Protein AF-A0A497A8P6-F1 (afdb_monomer_lite)

Foldseek 3Di:
DDDDDDDDDDDDDDDDDQPPPDPDDPPDQDPAAAPQFFFLLLCQLLQVLQCVPPNPVSVCLLCVVQAPDSSHWWADLVGRRDTDRDHPVRSNDRSTGHYPVVVLSSLVSQVVGAPDPLRLLQSLLSSLVRNDDLLLLCVCLLVDVVVNVVVVQVVVVVRGNFWGWDWPDDDQFKTKIKIGGDPPHAFDVSVLSSVLNNVQSSCVSNPFAPKDKDFPDGVSVPDNITMMMIGTDRDDPVVVVVSVVVSVVCCVVVVVVVVVVVVVVVVVVVVVVVVVVVVVVVLVCQQPDCDWDFDADPVQQTQDTHPNVCVVAVHDRVCRHPHDGPVVWFPPVVVCVQPPADPVRWQPQPVQQVDWGWTQHPVRDTDTDRDDDGDD

Secondary structure (DSSP, 8-state):
----------------------TT-------SPPPS-EEGGGGTTHHHHHHHHHHHHHHHHHHTTTTT-TTSEEE-SS-TTSEEE--HHHHH-TT-EE-HHHHHHHHHTHHHH--SSSHHHHHHHHHHHHHS-HHHHHHHHHH-HHHHHHHHHHHHHHHBSSEEEEEEEE-SSEEEEEEEEPTT----HHHHHHHHHHHHHHHHHTT-SS-EEEEEE-GGGT-SSEEEEEE-PPPPHHHHHHHHHHHHHHHHHHHHHHHHHHHHHHHHHHHHHHHHHHHHHHHHHHHT-SS--EEE-TTSBEEEE-HHHHHHHS--HHHHTTT-BGGGTS-HHHHHHHTPPPTTSS---TTTTTSEEEEE-TT--EEEEE------

Sequence (376 aa):
MLVDPKYHNEPYQGNARRSTKPLNAPKHERKQPMPKEVNCNNFRGLIPYLRKNYGEEGVQKIIGEFIGSSEYLIADKYAPSKALPIKEEHLMDSAYWVSSDFSVRLIGNLRKVIKDPDPIFVAAQGAVKESLSKSVFFIGRILGLKKMFAQAQKLNARFNRTKKLVITEVGDDFAVLQMRYLPGFEASKDICDWHRGLYTGVAKQAGFKDVKIVETHCRAEGDEYCVFKITWKKENLFAALLKSIVKRSLKWAVGNLVAEYEESVRDRDRLIEKLTESEERYRSVFENTATPTIIVEEDLTISMANVEFEKLSGYTKNQIEGSLTLSTFLPKEAIKIVLKPDADGTTANDDLAKREFQFTDKHGSHRDVLIKVGLI

Structure (mmCIF, N/CA/C/O backbone):
data_AF-A0A497A8P6-F1
#
_entry.id   AF-A0A497A8P6-F1
#
loop_
_atom_site.group_PDB
_atom_site.id
_atom_site.type_symbol
_atom_site.label_atom_id
_atom_site.label_alt_id
_atom_site.label_comp_id
_atom_site.label_asym_id
_atom_site.label_entity_id
_atom_site.label_seq_id
_atom_site.pdbx_PDB_ins_code
_atom_site.Cartn_x
_atom_site.Cartn_y
_atom_site.Cartn_z
_atom_site.occupancy
_atom_site.B_iso_or_equiv
_atom_site.auth_seq_id
_atom_site.auth_comp_id
_atom_site.auth_asym_id
_atom_site.auth_atom_id
_atom_site.pdbx_PDB_model_num
ATOM 1 N N . MET A 1 1 ? -3.574 -24.765 18.085 1.00 27.69 1 MET A N 1
ATOM 2 C CA . MET A 1 1 ? -2.797 -24.761 16.828 1.00 27.69 1 MET A CA 1
ATOM 3 C C . MET A 1 1 ? -3.758 -25.202 15.736 1.00 27.69 1 MET A C 1
ATOM 5 O O . MET A 1 1 ? -4.127 -26.366 15.718 1.00 27.69 1 MET A O 1
ATOM 9 N N . LEU A 1 2 ? -4.286 -24.266 14.948 1.00 22.69 2 LEU A N 1
ATOM 10 C CA . LEU A 1 2 ? -5.256 -24.562 13.892 1.00 22.69 2 LEU A CA 1
ATOM 11 C C . LEU A 1 2 ? -4.621 -24.170 12.560 1.00 22.69 2 LEU A C 1
ATOM 13 O O . LEU A 1 2 ? -4.472 -22.992 12.252 1.00 22.69 2 LEU A O 1
ATOM 17 N N . VAL A 1 3 ? -4.183 -25.187 11.826 1.00 24.14 3 VAL A N 1
ATOM 18 C CA . VAL A 1 3 ? -3.835 -25.115 10.408 1.00 24.14 3 VAL A CA 1
ATOM 19 C C . VAL A 1 3 ? -5.021 -25.732 9.681 1.00 24.14 3 VAL A C 1
ATOM 21 O O . VAL A 1 3 ? -5.404 -26.849 10.022 1.00 24.14 3 VAL A O 1
ATOM 24 N N . ASP A 1 4 ? -5.599 -25.026 8.713 1.00 24.53 4 ASP A N 1
ATOM 25 C CA . ASP A 1 4 ? -6.574 -25.596 7.780 1.00 24.53 4 ASP A CA 1
ATOM 26 C C . ASP A 1 4 ? -5.837 -26.044 6.502 1.00 24.53 4 ASP A C 1
ATOM 28 O O . ASP A 1 4 ? -5.294 -25.197 5.780 1.00 24.53 4 ASP A O 1
ATOM 32 N N . PRO A 1 5 ? -5.743 -27.356 6.218 1.00 32.31 5 PRO A N 1
ATOM 33 C CA . PRO A 1 5 ? -5.125 -27.879 5.018 1.00 32.31 5 PRO A CA 1
ATOM 34 C C . PRO A 1 5 ? -6.212 -28.364 4.055 1.00 32.31 5 PRO A C 1
ATOM 36 O O . PRO A 1 5 ? -6.614 -29.521 4.134 1.00 32.31 5 PRO A O 1
ATOM 39 N N . LYS A 1 6 ? -6.658 -27.517 3.119 1.00 29.47 6 LYS A N 1
ATOM 40 C CA . LYS A 1 6 ? -7.349 -27.941 1.882 1.00 29.47 6 LYS A CA 1
ATOM 41 C C . LYS A 1 6 ? -7.414 -26.798 0.861 1.00 29.47 6 LYS A C 1
ATOM 43 O O . LYS A 1 6 ? -8.389 -26.070 0.767 1.00 29.47 6 LYS A O 1
ATOM 48 N N . TYR A 1 7 ? -6.369 -26.677 0.046 1.00 29.06 7 TYR A N 1
ATOM 49 C CA . TYR A 1 7 ? -6.453 -26.021 -1.263 1.00 29.06 7 TYR A CA 1
ATOM 50 C C . TYR A 1 7 ? -5.817 -26.955 -2.290 1.00 29.06 7 TYR A C 1
ATOM 52 O O . TYR A 1 7 ? -4.620 -26.889 -2.564 1.00 29.06 7 TYR A O 1
ATOM 60 N N . HIS A 1 8 ? -6.631 -27.875 -2.806 1.00 31.75 8 HIS A N 1
ATOM 61 C CA . HIS A 1 8 ? -6.324 -28.601 -4.030 1.00 31.75 8 HIS A CA 1
ATOM 62 C C . HIS A 1 8 ? -6.858 -27.829 -5.238 1.00 31.75 8 HIS A C 1
ATOM 64 O O . HIS A 1 8 ? -7.863 -27.129 -5.156 1.00 31.75 8 HIS A O 1
ATOM 70 N N . ASN A 1 9 ? -6.113 -27.956 -6.335 1.00 34.22 9 ASN A N 1
ATOM 71 C CA . ASN A 1 9 ? -6.356 -27.379 -7.649 1.00 34.22 9 ASN A CA 1
ATOM 72 C C . ASN A 1 9 ? -7.781 -27.661 -8.148 1.00 34.22 9 ASN A C 1
ATOM 74 O O . ASN A 1 9 ? -8.094 -28.810 -8.451 1.00 34.22 9 ASN A O 1
ATOM 78 N N . GLU A 1 10 ? -8.585 -26.619 -8.343 1.00 28.73 10 GLU A N 1
ATOM 79 C CA . GLU A 1 10 ? -9.722 -26.672 -9.264 1.00 28.73 10 GLU A CA 1
ATOM 80 C C . GLU A 1 10 ? -9.467 -25.722 -10.445 1.00 28.73 10 GLU A C 1
ATOM 82 O O . GLU A 1 10 ? -9.049 -24.577 -10.235 1.00 28.73 10 GLU A O 1
ATOM 87 N N . PRO A 1 11 ? -9.665 -26.177 -11.696 1.00 26.97 11 PRO A N 1
ATOM 88 C CA . PRO A 1 11 ? -9.542 -25.331 -12.871 1.00 26.97 11 PRO A CA 1
ATOM 89 C C . PRO A 1 11 ? -10.703 -24.332 -12.929 1.00 26.97 11 PRO A C 1
ATOM 91 O O . PRO A 1 11 ? -11.877 -24.688 -12.851 1.00 26.97 11 PRO A O 1
ATOM 94 N N . TYR A 1 12 ? -10.347 -23.059 -13.082 1.00 36.25 12 TYR A N 1
ATOM 95 C CA . TYR A 1 12 ? -11.271 -21.938 -13.200 1.00 36.25 12 TYR A CA 1
ATOM 96 C C . TYR A 1 12 ? -12.142 -22.076 -14.460 1.00 36.25 12 TYR A C 1
ATOM 98 O O . TYR A 1 12 ? -11.640 -21.985 -15.580 1.00 36.25 12 TYR A O 1
ATOM 106 N N . GLN A 1 13 ? -13.452 -22.263 -14.280 1.00 30.20 13 GLN A N 1
ATOM 107 C CA . GLN A 1 13 ? -14.443 -22.084 -15.341 1.00 30.20 13 GLN A CA 1
ATOM 108 C C . GLN A 1 13 ? -14.867 -20.614 -15.373 1.00 30.20 13 GLN A C 1
ATOM 110 O O . GLN A 1 13 ? -15.408 -20.075 -14.406 1.00 30.20 13 GLN A O 1
ATOM 115 N N . GLY A 1 14 ? -14.539 -19.948 -16.477 1.00 30.92 14 GLY A N 1
ATOM 116 C CA . GLY A 1 14 ? -14.723 -18.517 -16.643 1.00 30.92 14 GLY A CA 1
ATOM 117 C C . GLY A 1 14 ? -16.182 -18.080 -16.731 1.00 30.92 14 GLY A C 1
ATOM 118 O O . GLY A 1 14 ? -17.039 -18.761 -17.282 1.00 30.92 14 GLY A O 1
ATOM 119 N N . ASN A 1 15 ? -16.414 -16.857 -16.266 1.00 28.44 15 ASN A N 1
ATOM 120 C CA . ASN A 1 15 ? -17.257 -15.902 -16.969 1.00 28.44 15 ASN A CA 1
ATOM 121 C C . ASN A 1 15 ? -16.653 -14.516 -16.746 1.00 28.44 15 ASN A C 1
ATOM 123 O O . ASN A 1 15 ? -16.674 -13.986 -15.635 1.00 28.44 15 ASN A O 1
ATOM 127 N N . ALA A 1 16 ? -16.076 -13.953 -17.810 1.00 35.25 16 ALA A N 1
ATOM 128 C CA . ALA A 1 16 ? -15.563 -12.594 -17.841 1.00 35.25 16 ALA A CA 1
ATOM 129 C C . ALA A 1 16 ? -16.734 -11.616 -17.688 1.00 35.25 16 ALA A C 1
ATOM 131 O O . ALA A 1 16 ? -17.376 -11.219 -18.659 1.00 35.25 16 ALA A O 1
ATOM 132 N N . ARG A 1 17 ? -17.034 -11.222 -16.452 1.00 32.94 17 ARG A N 1
ATOM 133 C CA . ARG A 1 17 ? -17.768 -9.986 -16.212 1.00 32.94 17 ARG A CA 1
ATOM 134 C C . ARG A 1 17 ? -16.723 -8.886 -16.157 1.00 32.94 17 ARG A C 1
ATOM 136 O O . ARG A 1 17 ? -15.886 -8.873 -15.267 1.00 32.94 17 ARG A O 1
ATOM 143 N N . ARG A 1 18 ? -16.764 -7.952 -17.112 1.00 33.72 18 ARG A N 1
ATOM 144 C CA . ARG A 1 18 ? -16.239 -6.607 -16.849 1.00 33.72 18 ARG A CA 1
ATOM 145 C C . ARG A 1 18 ? -16.870 -6.165 -15.530 1.00 33.72 18 ARG A C 1
ATOM 147 O O . ARG A 1 18 ? -18.092 -6.260 -15.414 1.00 33.72 18 ARG A O 1
ATOM 154 N N . SER A 1 19 ? -16.086 -5.694 -14.563 1.00 34.91 19 SER A N 1
ATOM 155 C CA . SER A 1 19 ? -16.626 -4.936 -13.435 1.00 34.91 19 SER A CA 1
ATOM 156 C C . SER A 1 19 ? -17.404 -3.735 -13.985 1.00 34.91 19 SER A C 1
ATOM 158 O O . SER A 1 19 ? -16.858 -2.678 -14.283 1.00 34.91 19 SER A O 1
ATOM 160 N N . THR A 1 20 ? -18.703 -3.931 -14.189 1.00 32.22 20 THR A N 1
ATOM 161 C CA . THR A 1 20 ? -19.680 -2.906 -14.545 1.00 32.22 20 THR A CA 1
ATOM 162 C C . THR A 1 20 ? -20.376 -2.407 -13.289 1.00 32.22 20 THR A C 1
ATOM 164 O O . THR A 1 20 ? -21.554 -2.057 -13.353 1.00 32.22 20 THR A O 1
ATOM 167 N N . LYS A 1 21 ? -19.709 -2.394 -12.122 1.00 32.47 21 LYS A N 1
ATOM 168 C CA . LYS A 1 21 ? -20.276 -1.645 -10.999 1.00 32.47 21 LYS A CA 1
ATOM 169 C C . LYS A 1 21 ? -20.328 -0.181 -11.441 1.00 32.47 21 LYS A C 1
ATOM 171 O O . LYS A 1 21 ? -19.274 0.379 -11.746 1.00 32.47 21 LYS A O 1
ATOM 176 N N . PRO A 1 22 ? -21.523 0.425 -11.546 1.00 29.09 22 PRO A N 1
ATOM 177 C CA . PRO A 1 22 ? -21.634 1.809 -11.965 1.00 29.09 22 PRO A CA 1
ATOM 178 C C . PRO A 1 22 ? -20.781 2.678 -11.040 1.00 29.09 22 PRO A C 1
ATOM 180 O O . PRO A 1 22 ? -20.818 2.502 -9.822 1.00 29.09 22 PRO A O 1
ATOM 183 N N . LEU A 1 23 ? -20.075 3.655 -11.614 1.00 45.81 23 LEU A N 1
ATOM 184 C CA . LEU A 1 23 ? -19.390 4.737 -10.889 1.00 45.81 23 LEU A CA 1
ATOM 185 C C . LEU A 1 23 ? -20.326 5.513 -9.934 1.00 45.81 23 LEU A C 1
ATOM 187 O O . LEU A 1 23 ? -19.844 6.252 -9.084 1.00 45.81 23 LEU A O 1
ATOM 191 N N . ASN A 1 24 ? -21.642 5.288 -10.035 1.00 36.88 24 ASN A N 1
ATOM 192 C CA . AS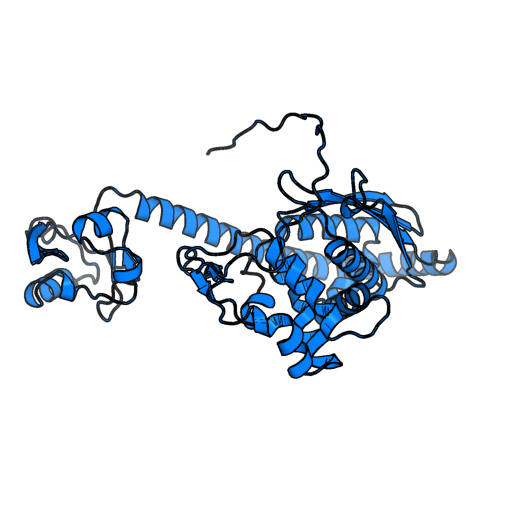N A 1 24 ? -22.712 5.918 -9.268 1.00 36.88 24 ASN A CA 1
ATOM 193 C C . ASN A 1 24 ? -23.606 4.881 -8.553 1.00 36.88 24 ASN A C 1
ATOM 195 O O . ASN A 1 24 ? -24.824 4.885 -8.726 1.00 36.88 24 ASN A O 1
ATOM 199 N N . ALA A 1 25 ? -23.032 3.955 -7.779 1.00 35.75 25 ALA A N 1
ATOM 200 C CA . ALA A 1 25 ? -23.830 3.250 -6.771 1.00 35.75 25 ALA A CA 1
ATOM 201 C C . ALA A 1 25 ? -24.244 4.249 -5.664 1.00 35.75 25 ALA A C 1
ATOM 203 O O . ALA A 1 25 ? -23.470 5.168 -5.382 1.00 35.75 25 ALA A O 1
ATOM 204 N N . PRO A 1 26 ? -25.435 4.117 -5.047 1.00 36.16 26 PRO A N 1
ATOM 205 C CA . PRO A 1 26 ? -25.888 5.051 -4.020 1.00 36.16 26 PRO A CA 1
ATOM 206 C C . PRO A 1 26 ? -24.871 5.123 -2.879 1.00 36.16 26 PRO A C 1
ATOM 208 O O . PRO A 1 26 ? -24.373 4.084 -2.436 1.00 36.16 26 PRO A O 1
ATOM 211 N N . LYS A 1 27 ? -24.580 6.345 -2.418 1.00 44.38 27 LYS A N 1
ATOM 212 C CA . LYS A 1 27 ? -23.687 6.617 -1.287 1.00 44.38 27 LYS A CA 1
ATOM 213 C C . LYS A 1 27 ? -24.295 6.055 -0.006 1.00 44.38 27 LYS A C 1
ATOM 215 O O . LYS A 1 27 ? -25.043 6.738 0.690 1.00 44.38 27 LYS A O 1
ATOM 220 N N . HIS A 1 28 ? -24.052 4.781 0.266 1.00 46.81 28 HIS A N 1
ATOM 221 C CA . HIS A 1 28 ? -24.454 4.157 1.514 1.00 46.81 28 HIS A CA 1
ATOM 222 C C . HIS A 1 28 ? -23.339 4.345 2.535 1.00 46.81 28 HIS A C 1
ATOM 224 O O . HIS A 1 28 ? -22.202 3.933 2.312 1.00 46.81 28 HIS A O 1
ATOM 230 N N . GLU A 1 29 ? -23.692 4.956 3.662 1.00 55.25 29 GLU A N 1
ATOM 231 C CA . GLU A 1 29 ? -22.820 5.124 4.817 1.00 55.25 29 GLU A CA 1
ATOM 232 C C . GLU A 1 29 ? -22.230 3.767 5.220 1.00 55.25 29 GLU A C 1
ATOM 234 O O . GLU A 1 29 ? -22.948 2.825 5.580 1.00 55.25 29 GLU A O 1
ATOM 239 N N . ARG A 1 30 ? -20.909 3.630 5.102 1.00 62.41 30 ARG A N 1
ATOM 240 C CA . ARG A 1 30 ? -20.239 2.378 5.429 1.00 62.41 30 ARG A CA 1
ATOM 241 C C . ARG A 1 30 ? -20.036 2.354 6.938 1.00 62.41 30 ARG A C 1
ATOM 243 O O . ARG A 1 30 ? -19.394 3.238 7.477 1.00 62.41 30 ARG A O 1
ATOM 250 N N . LYS A 1 31 ? -20.564 1.345 7.635 1.00 72.94 31 LYS A N 1
ATOM 251 C CA . LYS A 1 31 ? -20.372 1.208 9.097 1.00 72.94 31 LYS A CA 1
ATOM 252 C C . LYS A 1 31 ? -19.098 0.452 9.484 1.00 72.94 31 LYS A C 1
ATOM 254 O O . LYS A 1 31 ? -18.676 0.511 10.630 1.00 72.94 31 LYS A O 1
ATOM 259 N N . GLN A 1 32 ? -18.509 -0.284 8.543 1.00 83.81 32 GLN A N 1
ATOM 260 C CA . GLN A 1 32 ? -17.347 -1.145 8.770 1.00 83.81 32 GLN A CA 1
ATOM 261 C C . GLN A 1 32 ? -16.129 -0.657 7.978 1.00 83.81 32 GLN A C 1
ATOM 263 O O . GLN A 1 32 ? -16.301 -0.104 6.884 1.00 83.81 32 GLN A O 1
ATOM 268 N N . PRO A 1 33 ? -14.904 -0.895 8.482 1.00 89.12 33 PRO A N 1
ATOM 269 C CA . PRO A 1 33 ? -13.694 -0.543 7.758 1.00 89.12 33 PRO A CA 1
ATOM 270 C C . PRO A 1 33 ? -13.588 -1.326 6.445 1.00 89.12 33 PRO A C 1
ATOM 272 O O . PRO A 1 33 ? -14.137 -2.418 6.281 1.00 89.12 33 PRO A O 1
ATOM 275 N N . MET A 1 34 ? -12.857 -0.762 5.488 1.00 93.06 34 MET A N 1
ATOM 276 C CA . MET A 1 34 ? -12.479 -1.459 4.268 1.00 93.06 34 MET A CA 1
ATOM 277 C C . MET A 1 34 ? -11.723 -2.755 4.596 1.00 93.06 34 MET A C 1
ATOM 279 O O . MET A 1 34 ? -10.916 -2.774 5.530 1.00 93.06 34 MET A O 1
ATOM 283 N N . PRO A 1 35 ? -11.940 -3.834 3.820 1.00 89.25 35 PRO A N 1
ATOM 284 C CA . PRO A 1 35 ? -11.172 -5.059 3.984 1.00 89.25 35 PRO A CA 1
ATOM 285 C C . PRO A 1 35 ? -9.677 -4.782 3.788 1.00 89.25 35 PRO A C 1
ATOM 287 O O . PRO A 1 35 ? -9.275 -3.993 2.928 1.00 89.25 35 PRO A O 1
ATOM 290 N N . LYS A 1 36 ? -8.844 -5.441 4.599 1.00 89.56 36 LYS A N 1
ATOM 291 C CA . LYS A 1 36 ? -7.385 -5.279 4.582 1.00 89.56 36 LYS A CA 1
ATOM 292 C C . LYS A 1 36 ? -6.773 -6.043 3.400 1.00 89.56 36 LYS A C 1
ATOM 294 O O . LYS A 1 36 ? -6.257 -7.141 3.595 1.00 89.56 36 LYS A O 1
ATOM 299 N N . GLU A 1 37 ? -6.849 -5.493 2.187 1.00 91.56 37 GLU A N 1
ATOM 300 C CA . GLU A 1 37 ? -6.472 -6.187 0.938 1.00 91.56 37 GLU A CA 1
ATOM 301 C C . GLU A 1 37 ? -5.165 -5.660 0.323 1.00 91.56 37 GLU A C 1
ATOM 303 O O . GLU A 1 37 ? -4.303 -6.437 -0.104 1.00 91.56 37 GLU A O 1
ATOM 308 N N . VAL A 1 38 ? -4.991 -4.337 0.309 1.00 91.81 38 VAL A N 1
ATOM 309 C CA . VAL A 1 38 ? -3.811 -3.642 -0.221 1.00 91.81 38 VAL A CA 1
ATOM 310 C C . VAL A 1 38 ? -3.209 -2.778 0.880 1.00 91.81 38 VAL A C 1
ATOM 312 O O . VAL A 1 38 ? -3.893 -1.940 1.457 1.00 91.81 38 VAL A O 1
ATOM 315 N N . ASN A 1 39 ? -1.929 -2.969 1.189 1.00 90.19 39 ASN A N 1
ATOM 316 C CA . ASN A 1 39 ? -1.258 -2.172 2.212 1.00 90.19 39 ASN A CA 1
ATOM 317 C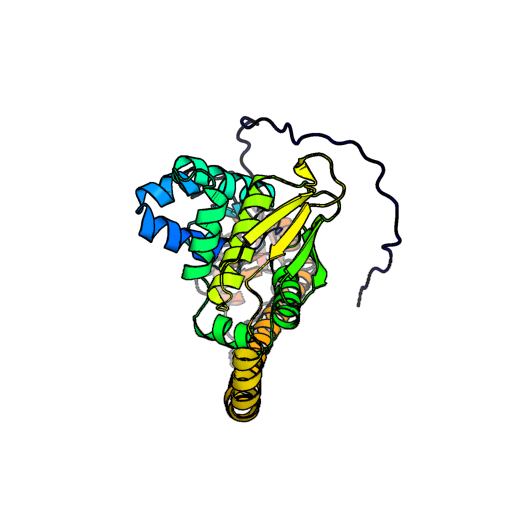 C . ASN A 1 39 ? -0.904 -0.773 1.682 1.00 90.19 39 ASN A C 1
ATOM 319 O O . ASN A 1 39 ? -0.430 -0.647 0.546 1.00 90.19 39 ASN A O 1
ATOM 323 N N . CYS A 1 40 ? -1.056 0.258 2.515 1.00 89.75 40 CYS A N 1
ATOM 324 C CA . CYS A 1 40 ? -0.782 1.649 2.147 1.00 89.75 40 CYS A CA 1
ATOM 325 C C . CYS A 1 40 ? 0.682 1.915 1.771 1.00 89.75 40 CYS A C 1
ATOM 327 O O . CYS A 1 40 ? 0.965 2.844 1.018 1.00 89.75 40 CYS A O 1
ATOM 329 N N . ASN A 1 41 ? 1.623 1.050 2.162 1.00 83.38 41 ASN A N 1
ATOM 330 C CA . ASN A 1 41 ? 3.012 1.140 1.714 1.00 83.38 41 ASN A CA 1
ATOM 331 C C . ASN A 1 41 ? 3.157 1.081 0.178 1.00 83.38 41 ASN A C 1
ATOM 333 O O . ASN A 1 41 ? 4.128 1.611 -0.357 1.00 83.38 41 ASN A O 1
ATOM 337 N N . ASN A 1 42 ? 2.179 0.515 -0.547 1.00 84.94 42 ASN A N 1
ATOM 338 C CA . ASN A 1 42 ? 2.132 0.559 -2.016 1.00 84.94 42 ASN A CA 1
ATOM 339 C C . ASN A 1 42 ? 1.995 1.989 -2.574 1.00 84.94 42 ASN A C 1
ATOM 341 O O . ASN A 1 42 ? 2.353 2.219 -3.726 1.00 84.94 42 ASN A O 1
ATOM 345 N N . PHE A 1 43 ? 1.498 2.938 -1.775 1.00 87.25 43 PHE A N 1
ATOM 346 C CA . PHE A 1 43 ? 1.252 4.331 -2.159 1.00 87.25 43 PHE A CA 1
ATOM 347 C C . PHE A 1 43 ? 2.158 5.321 -1.422 1.00 87.25 43 PHE A C 1
ATOM 349 O O . PHE A 1 43 ? 2.075 6.519 -1.671 1.00 87.25 43 PHE A O 1
ATOM 356 N N . ARG A 1 44 ? 3.057 4.853 -0.548 1.00 85.44 44 ARG A N 1
ATOM 357 C CA . ARG A 1 44 ? 3.866 5.712 0.334 1.00 85.44 44 ARG A CA 1
ATOM 358 C C . ARG A 1 44 ? 4.621 6.820 -0.402 1.00 85.44 44 ARG A C 1
ATOM 360 O O . ARG A 1 44 ? 4.714 7.939 0.090 1.00 85.44 44 ARG A O 1
ATOM 367 N N . GLY A 1 45 ? 5.166 6.506 -1.576 1.00 88.06 45 GLY A N 1
ATOM 368 C CA . GLY A 1 45 ? 5.881 7.473 -2.411 1.00 88.06 45 GLY A CA 1
ATOM 369 C C . GLY A 1 45 ? 4.981 8.360 -3.270 1.00 88.06 45 GLY A C 1
ATOM 370 O O . GLY A 1 45 ? 5.455 9.358 -3.806 1.00 88.06 45 GLY A O 1
ATOM 371 N N . LEU A 1 46 ? 3.697 8.019 -3.412 1.00 94.12 46 LEU A N 1
ATOM 372 C CA . LEU A 1 46 ? 2.778 8.714 -4.307 1.00 94.12 46 LEU A CA 1
ATOM 373 C C . LEU A 1 46 ? 2.503 10.139 -3.834 1.00 94.12 46 LEU A C 1
ATOM 375 O O . LEU A 1 46 ? 2.594 11.066 -4.630 1.00 94.12 46 LEU A O 1
ATOM 379 N N . ILE A 1 47 ? 2.196 10.319 -2.549 1.00 94.69 47 ILE A N 1
ATOM 380 C CA . ILE A 1 47 ? 1.851 11.634 -2.004 1.00 94.69 47 ILE A CA 1
ATOM 381 C C . ILE A 1 47 ? 3.040 12.612 -2.078 1.00 94.69 47 ILE A C 1
ATOM 383 O O . ILE A 1 47 ? 2.866 13.687 -2.655 1.00 94.69 47 ILE A O 1
ATOM 387 N N . PRO A 1 48 ? 4.267 12.257 -1.631 1.00 92.69 48 PRO A N 1
ATOM 388 C CA . PRO A 1 48 ? 5.441 13.106 -1.838 1.00 92.69 48 PRO A CA 1
ATOM 389 C C . PRO A 1 48 ? 5.702 13.428 -3.313 1.00 92.69 48 PRO A C 1
ATOM 391 O O . PRO A 1 48 ? 6.019 14.568 -3.649 1.00 92.69 48 PRO A O 1
ATOM 394 N N . TYR A 1 49 ? 5.533 12.446 -4.206 1.00 95.56 49 TYR A N 1
ATOM 395 C CA . TYR A 1 49 ? 5.680 12.660 -5.643 1.00 95.56 49 TYR A CA 1
ATOM 396 C C . TYR A 1 49 ? 4.658 13.674 -6.174 1.00 95.56 49 TYR A C 1
ATOM 398 O O . TYR A 1 49 ? 5.040 14.614 -6.873 1.00 95.56 49 TYR A O 1
ATOM 406 N N . LEU A 1 50 ? 3.377 13.513 -5.833 1.00 96.75 50 LEU A N 1
ATOM 407 C CA . LEU A 1 50 ? 2.313 14.408 -6.279 1.00 96.75 50 LEU A CA 1
ATOM 408 C C . LEU A 1 50 ? 2.544 15.827 -5.768 1.00 96.75 50 LEU A C 1
ATOM 410 O O . LEU A 1 50 ? 2.572 16.762 -6.561 1.00 96.75 50 LEU A O 1
ATOM 414 N N . ARG A 1 51 ? 2.809 15.971 -4.470 1.00 96.12 51 ARG A N 1
ATOM 415 C CA . ARG A 1 51 ? 3.096 17.255 -3.825 1.00 96.12 51 ARG A CA 1
ATOM 416 C C . ARG A 1 51 ? 4.261 17.982 -4.490 1.00 96.12 51 ARG A C 1
ATOM 418 O O . ARG A 1 51 ? 4.161 19.163 -4.803 1.00 96.12 51 ARG A O 1
ATOM 425 N N . LYS A 1 52 ? 5.347 17.262 -4.771 1.00 96.19 52 LYS A N 1
ATOM 426 C CA . LYS A 1 52 ? 6.553 17.818 -5.394 1.00 96.19 52 LYS A CA 1
ATOM 427 C C . LYS A 1 52 ? 6.349 18.294 -6.832 1.00 96.19 52 LYS A C 1
ATOM 429 O O . LYS A 1 52 ? 6.998 19.252 -7.233 1.00 96.19 52 LYS A O 1
ATOM 434 N N . ASN A 1 53 ? 5.512 17.612 -7.615 1.00 97.19 53 ASN A N 1
ATOM 435 C CA . ASN A 1 53 ? 5.376 17.880 -9.054 1.00 97.19 53 ASN A CA 1
ATOM 436 C C . ASN A 1 53 ? 4.088 18.636 -9.422 1.00 97.19 53 ASN A C 1
ATOM 438 O O . ASN A 1 53 ? 4.027 19.233 -10.491 1.00 97.19 53 ASN A O 1
ATOM 442 N N . TYR A 1 54 ? 3.073 18.613 -8.555 1.00 97.00 54 TYR A N 1
ATOM 443 C CA . TYR A 1 54 ? 1.732 19.144 -8.823 1.00 97.00 54 TYR A CA 1
ATOM 444 C C . TYR A 1 54 ? 1.145 19.955 -7.652 1.00 97.00 54 TYR A C 1
ATOM 446 O O . TYR A 1 54 ? 0.011 20.424 -7.749 1.00 97.00 54 TYR A O 1
ATOM 454 N N . GLY A 1 55 ? 1.892 20.135 -6.555 1.00 97.06 55 GLY A N 1
ATOM 455 C CA . GLY A 1 55 ? 1.464 20.905 -5.385 1.00 97.06 55 GLY A CA 1
ATOM 456 C C . GLY A 1 55 ? 0.322 20.260 -4.592 1.00 97.06 55 GLY A C 1
ATOM 457 O O . GLY A 1 55 ? -0.143 19.160 -4.903 1.00 97.06 55 GLY A O 1
ATOM 458 N N . GLU A 1 56 ? -0.154 20.964 -3.562 1.00 97.19 56 GLU A N 1
ATOM 459 C CA . GLU A 1 56 ? -1.284 20.501 -2.741 1.00 97.19 56 GLU A CA 1
ATOM 460 C C . GLU A 1 56 ? -2.575 20.373 -3.549 1.00 97.19 56 GLU A C 1
ATOM 462 O O . GLU A 1 56 ? -3.343 19.442 -3.334 1.00 97.19 56 GLU A O 1
ATOM 467 N N . GLU A 1 57 ? -2.806 21.255 -4.525 1.00 96.69 57 GLU A N 1
ATOM 468 C CA . GLU A 1 57 ? -3.979 21.164 -5.400 1.00 96.69 57 GLU A CA 1
ATOM 469 C C . GLU A 1 57 ? -3.987 19.840 -6.182 1.00 96.69 57 GLU A C 1
ATOM 471 O O . GLU A 1 57 ? -5.023 19.182 -6.301 1.00 96.69 57 GLU A O 1
ATOM 476 N N . GLY A 1 58 ? -2.818 19.416 -6.674 1.00 96.19 58 GLY A N 1
ATOM 477 C CA . GLY A 1 58 ? -2.640 18.116 -7.305 1.00 96.19 58 GLY A CA 1
ATOM 478 C C . GLY A 1 58 ? -2.976 16.974 -6.352 1.00 96.19 58 GLY A C 1
ATOM 479 O O . GLY A 1 58 ? -3.749 16.096 -6.716 1.00 96.19 58 GLY A O 1
ATOM 480 N N . VAL A 1 59 ? -2.461 17.005 -5.120 1.00 97.12 59 VAL A N 1
ATOM 481 C CA . VAL A 1 59 ? -2.778 15.997 -4.094 1.00 97.12 59 VAL A CA 1
ATOM 482 C C . VAL A 1 59 ? -4.288 15.946 -3.832 1.00 97.12 59 VAL A C 1
ATOM 484 O O . VAL A 1 59 ? -4.890 14.877 -3.938 1.00 97.12 59 VAL A O 1
ATOM 487 N N . GLN A 1 60 ? -4.925 17.093 -3.590 1.00 96.56 60 GLN A N 1
ATOM 488 C CA . GLN A 1 60 ? -6.358 17.185 -3.297 1.00 96.56 60 GLN A CA 1
ATOM 489 C C . GLN A 1 60 ? -7.237 16.674 -4.444 1.00 96.56 60 GLN A C 1
ATOM 491 O O . GLN A 1 60 ? -8.208 15.963 -4.199 1.00 96.56 60 GLN A O 1
ATOM 496 N N . LYS A 1 61 ? -6.876 16.931 -5.706 1.00 96.44 61 LYS A N 1
ATOM 497 C CA . LYS A 1 61 ? -7.595 16.369 -6.867 1.00 96.44 61 LYS A CA 1
ATOM 498 C C . LYS A 1 61 ? -7.548 14.839 -6.933 1.00 96.44 61 LYS A C 1
ATOM 500 O O . LYS A 1 61 ? -8.424 14.237 -7.557 1.00 96.44 61 LYS A O 1
ATOM 505 N N . ILE A 1 62 ? -6.537 14.214 -6.327 1.00 96.44 62 ILE A N 1
ATOM 506 C CA . ILE A 1 62 ? -6.373 12.757 -6.305 1.00 96.44 62 ILE A CA 1
ATOM 507 C C . ILE A 1 62 ? -7.086 12.121 -5.117 1.00 96.44 62 ILE A C 1
ATOM 509 O O . ILE A 1 62 ? -7.767 11.112 -5.304 1.00 96.44 62 ILE A O 1
ATOM 513 N N . ILE A 1 63 ? -6.923 12.684 -3.915 1.00 96.44 63 ILE A N 1
ATOM 514 C CA . ILE A 1 63 ? -7.387 12.043 -2.675 1.00 96.44 63 ILE A CA 1
ATOM 515 C C . ILE A 1 63 ? -8.621 12.689 -2.047 1.00 96.44 63 ILE A C 1
ATOM 517 O O . ILE A 1 63 ? -9.239 12.074 -1.183 1.00 96.44 63 ILE A O 1
ATOM 521 N N . GLY A 1 64 ? -9.001 13.898 -2.464 1.00 94.25 64 GLY A N 1
ATOM 522 C CA . GLY A 1 64 ? -10.010 14.712 -1.781 1.00 94.25 64 GLY A CA 1
ATOM 523 C C . GLY A 1 64 ? -11.396 14.071 -1.703 1.00 94.25 64 GLY A C 1
ATOM 524 O O . GLY A 1 64 ? -12.111 14.289 -0.736 1.00 94.25 64 GLY A O 1
ATOM 525 N N . GLU A 1 65 ? -11.763 13.218 -2.664 1.00 93.12 65 GLU A N 1
ATOM 526 C CA . GLU A 1 65 ? -13.030 12.467 -2.613 1.00 93.12 65 GLU A CA 1
ATOM 527 C C . GLU A 1 65 ? -13.036 11.345 -1.557 1.00 93.12 65 GLU A C 1
ATOM 529 O O . GLU A 1 65 ? -14.098 10.852 -1.178 1.00 93.12 65 GLU A O 1
ATOM 534 N N . PHE A 1 66 ? -11.856 10.936 -1.085 1.00 94.12 66 PHE A N 1
ATOM 535 C CA . PHE A 1 66 ? -11.691 9.886 -0.087 1.00 94.12 66 PHE A CA 1
ATOM 536 C C . PHE A 1 66 ? -11.546 10.444 1.325 1.00 94.12 66 PHE A C 1
ATOM 538 O O . PHE A 1 66 ? -12.120 9.899 2.267 1.00 94.12 66 PHE A O 1
ATOM 545 N N . ILE A 1 67 ? -10.741 11.496 1.479 1.00 91.75 67 ILE A N 1
ATOM 546 C CA . ILE A 1 67 ? -10.322 11.976 2.795 1.00 91.75 67 ILE A CA 1
ATOM 547 C C . ILE A 1 67 ? -11.516 12.529 3.576 1.00 91.75 67 ILE A C 1
ATOM 549 O O . ILE A 1 67 ? -12.258 13.373 3.085 1.00 91.75 67 ILE A O 1
ATOM 553 N N . GLY A 1 68 ? -11.700 12.042 4.806 1.00 84.44 68 GLY A N 1
ATOM 554 C CA . GLY A 1 68 ? -12.800 12.462 5.680 1.00 84.44 68 GLY A CA 1
ATOM 555 C C . GLY A 1 68 ? -14.186 11.945 5.272 1.00 84.44 68 GLY A C 1
ATOM 556 O O . GLY A 1 68 ? -15.160 12.233 5.962 1.00 84.44 68 GLY A O 1
ATOM 557 N N . SER A 1 69 ? -14.292 11.163 4.194 1.00 89.12 69 SER A N 1
ATOM 558 C CA . SER A 1 69 ? -15.557 10.567 3.761 1.00 89.12 69 SER A CA 1
ATOM 559 C C . SER A 1 69 ? -15.967 9.398 4.662 1.00 89.12 69 SER A C 1
ATOM 561 O O . SER A 1 69 ? -15.157 8.522 4.977 1.00 89.12 69 SER A O 1
ATOM 563 N N . SER A 1 70 ? -17.255 9.335 5.013 1.00 86.00 70 SER A N 1
ATOM 564 C CA . SER A 1 70 ? -17.857 8.205 5.735 1.00 86.00 70 SER A CA 1
ATOM 565 C C . SER A 1 70 ? -17.968 6.928 4.887 1.00 86.00 70 SER A C 1
ATOM 567 O O . SER A 1 70 ? -18.278 5.859 5.409 1.00 86.00 70 SER A O 1
ATOM 569 N N . GLU A 1 71 ? -17.683 6.999 3.583 1.00 87.75 71 GLU A N 1
ATOM 570 C CA . GLU A 1 71 ? -17.668 5.833 2.689 1.00 87.75 71 GLU A CA 1
ATOM 571 C C . GLU A 1 71 ? -16.340 5.060 2.755 1.00 87.75 71 GLU A C 1
ATOM 573 O O . GLU A 1 71 ? -16.300 3.840 2.548 1.00 87.75 71 GLU A O 1
ATOM 578 N N . TYR A 1 72 ? -15.246 5.762 3.066 1.00 93.50 72 TYR A N 1
ATOM 579 C CA . TYR A 1 72 ? -13.884 5.232 3.038 1.00 93.50 72 TYR A CA 1
ATOM 580 C C . TYR A 1 72 ? -13.316 5.137 4.448 1.00 93.50 72 TYR A C 1
ATOM 582 O O . TYR A 1 72 ? -12.435 5.895 4.856 1.00 93.50 72 TYR A O 1
ATOM 590 N N . LEU A 1 73 ? -13.834 4.161 5.189 1.00 93.81 73 LEU A N 1
ATOM 591 C CA . LEU A 1 73 ? -13.353 3.851 6.526 1.00 93.81 73 LEU A CA 1
ATOM 592 C C . LEU A 1 73 ? -12.182 2.865 6.487 1.00 93.81 73 LEU A C 1
ATOM 594 O O . LEU A 1 73 ? -12.173 1.925 5.693 1.00 93.81 73 LEU A O 1
ATOM 598 N N . ILE A 1 74 ? -11.219 3.037 7.384 1.00 92.38 74 ILE A N 1
ATOM 599 C CA . ILE A 1 74 ? -10.114 2.107 7.633 1.00 92.38 74 ILE A CA 1
ATOM 600 C C . ILE A 1 74 ? -10.120 1.669 9.098 1.00 92.38 74 ILE A C 1
ATOM 602 O O . ILE A 1 74 ? -10.669 2.360 9.952 1.00 92.38 74 ILE A O 1
ATOM 606 N N . ALA A 1 75 ? -9.524 0.515 9.389 1.00 86.94 75 ALA A N 1
ATOM 607 C CA . ALA A 1 75 ? -9.357 0.061 10.766 1.00 86.94 75 ALA A CA 1
ATOM 608 C C . ALA A 1 75 ? -8.243 0.868 11.447 1.00 86.94 75 ALA A C 1
ATOM 610 O O . ALA A 1 75 ? -7.163 1.013 10.866 1.00 86.94 75 ALA A O 1
ATOM 611 N N . ASP A 1 76 ? -8.494 1.355 12.661 1.00 83.56 76 ASP A N 1
ATOM 612 C CA . ASP A 1 76 ? -7.459 1.982 13.481 1.00 83.56 76 ASP A CA 1
ATOM 613 C C . ASP A 1 76 ? -6.348 0.968 13.811 1.00 83.56 76 ASP A C 1
ATOM 615 O O . ASP A 1 76 ? -6.610 -0.221 14.025 1.00 83.56 76 ASP A O 1
ATOM 619 N N . LYS A 1 77 ? -5.089 1.417 13.799 1.00 77.94 77 LYS A N 1
ATOM 620 C CA . LYS A 1 77 ? -3.940 0.525 14.011 1.00 77.94 77 LYS A CA 1
ATOM 621 C C . LYS A 1 77 ? -3.733 0.124 15.474 1.00 77.94 77 LYS A C 1
ATOM 623 O O . LYS A 1 77 ? -3.118 -0.908 15.698 1.00 77.94 77 LYS A O 1
ATOM 628 N N . TYR A 1 78 ? -4.246 0.901 16.426 1.00 73.62 78 TYR A N 1
ATOM 629 C CA . TYR A 1 78 ? -4.215 0.623 17.866 1.00 73.62 78 TYR A CA 1
ATOM 630 C C . TYR A 1 78 ? -5.534 -0.004 18.349 1.00 73.62 78 TYR A C 1
ATOM 632 O O . TYR A 1 78 ? -5.559 -0.812 19.270 1.00 73.62 78 TYR A O 1
ATOM 640 N N . ALA A 1 79 ? -6.645 0.294 17.672 1.00 73.56 79 ALA A N 1
ATOM 641 C CA . ALA A 1 79 ? -7.958 -0.282 17.938 1.00 73.56 79 ALA A CA 1
ATOM 642 C C . ALA A 1 79 ? -8.619 -0.831 16.655 1.00 73.56 79 ALA A C 1
ATOM 644 O O . ALA A 1 79 ? -9.571 -0.235 16.161 1.00 73.56 79 ALA A O 1
ATOM 645 N N . PRO A 1 80 ? -8.203 -1.999 16.116 1.00 73.44 80 PRO A N 1
ATOM 646 C CA . PRO A 1 80 ? -8.756 -2.549 14.870 1.00 73.44 80 PRO A CA 1
ATOM 647 C C . PRO A 1 80 ? -10.283 -2.748 14.786 1.00 73.44 80 PRO A C 1
ATOM 649 O O . PRO A 1 80 ? -10.795 -2.939 13.684 1.00 73.44 80 PRO A O 1
ATOM 652 N N . SER A 1 81 ? -11.007 -2.734 15.913 1.00 73.12 81 SER A N 1
ATOM 653 C CA . SER A 1 81 ? -12.480 -2.724 15.966 1.00 73.12 81 SER A CA 1
ATOM 654 C C . SER A 1 81 ? -13.084 -1.361 15.602 1.00 73.12 81 SER A C 1
ATOM 656 O O . SER A 1 81 ? -14.242 -1.292 15.197 1.00 73.12 81 SER A O 1
ATOM 658 N N . LYS A 1 82 ? -12.306 -0.282 15.720 1.00 81.50 82 LYS A N 1
ATOM 659 C CA . LYS A 1 82 ? -12.703 1.090 15.423 1.00 81.50 82 LYS A CA 1
ATOM 660 C C . LYS A 1 82 ? -12.474 1.402 13.949 1.00 81.50 82 LYS A C 1
ATOM 662 O O . LYS A 1 82 ? -11.376 1.237 13.415 1.00 81.50 82 LYS A O 1
ATOM 667 N N . ALA A 1 83 ? -13.526 1.888 13.302 1.00 88.12 83 ALA A N 1
ATOM 668 C CA . ALA A 1 83 ? -13.484 2.362 11.930 1.00 88.12 83 ALA A CA 1
ATOM 669 C C . ALA A 1 83 ? -13.289 3.884 11.920 1.00 88.12 83 ALA A C 1
ATOM 671 O O . ALA A 1 83 ? -14.039 4.611 12.569 1.00 88.12 83 ALA A O 1
ATOM 672 N N . LEU A 1 84 ? -12.288 4.367 11.188 1.00 90.81 84 LEU A N 1
ATOM 673 C CA . LEU A 1 84 ? -11.971 5.788 11.070 1.00 90.81 84 LEU A CA 1
ATOM 674 C C . LEU A 1 84 ? -12.030 6.228 9.607 1.00 90.81 84 LEU A C 1
ATOM 676 O O . LEU A 1 84 ? -11.565 5.476 8.746 1.00 90.81 84 LEU A O 1
ATOM 680 N N . PRO A 1 85 ? -12.531 7.438 9.300 1.00 94.38 85 PRO A N 1
ATOM 681 C CA . PRO A 1 85 ? -12.382 8.014 7.971 1.00 94.38 85 PRO A CA 1
ATOM 682 C C . PRO A 1 85 ? -10.909 8.071 7.571 1.00 94.38 85 PRO A C 1
ATOM 684 O O . PRO A 1 85 ? -10.037 8.416 8.376 1.00 94.38 85 PRO A O 1
ATOM 687 N N . ILE A 1 86 ? -10.622 7.726 6.319 1.00 94.00 86 ILE A N 1
ATOM 688 C CA . ILE A 1 86 ? -9.259 7.781 5.809 1.00 94.00 86 ILE A CA 1
ATOM 689 C C . ILE A 1 86 ? -8.736 9.226 5.804 1.00 94.00 86 ILE A C 1
ATOM 691 O O . ILE A 1 86 ? -9.466 10.179 5.530 1.00 94.00 86 ILE A O 1
ATOM 695 N N . LYS A 1 87 ? -7.449 9.374 6.118 1.00 94.62 87 LYS A N 1
ATOM 696 C CA . LYS A 1 87 ? -6.692 10.626 6.124 1.00 94.62 87 LYS A CA 1
ATOM 697 C C . LYS A 1 87 ? -5.456 10.462 5.255 1.00 94.62 87 LYS A C 1
ATOM 699 O O . LYS A 1 87 ? -5.054 9.334 4.962 1.00 94.62 87 LYS A O 1
ATOM 704 N N . GLU A 1 88 ? -4.851 11.575 4.855 1.00 94.25 88 GLU A N 1
ATOM 705 C CA . GLU A 1 88 ? -3.630 11.549 4.049 1.00 94.25 88 GLU A CA 1
ATOM 706 C C . GLU A 1 88 ? -2.514 10.758 4.747 1.00 94.25 88 GLU A C 1
ATOM 708 O O . GLU A 1 88 ? -1.895 9.904 4.111 1.00 94.25 88 GLU A O 1
ATOM 713 N N . GLU A 1 89 ? -2.308 10.955 6.058 1.00 90.12 89 GLU A N 1
ATOM 714 C CA . GLU A 1 89 ? -1.247 10.256 6.796 1.00 90.12 89 GLU A CA 1
ATOM 715 C C . GLU A 1 89 ? -1.376 8.726 6.729 1.00 90.12 89 GLU A C 1
ATOM 717 O O . GLU A 1 89 ? -0.373 8.010 6.677 1.00 90.12 89 GLU A O 1
ATOM 722 N N . HIS A 1 90 ? -2.606 8.211 6.637 1.00 92.75 90 HIS A N 1
ATOM 723 C CA . HIS A 1 90 ? -2.867 6.778 6.556 1.00 92.75 90 HIS A CA 1
ATOM 724 C C . HIS A 1 90 ? -2.358 6.172 5.242 1.00 92.75 90 HIS A C 1
ATOM 726 O O . HIS A 1 90 ? -1.961 5.010 5.221 1.00 92.75 90 HIS A O 1
ATOM 732 N N . LEU A 1 91 ? -2.326 6.942 4.148 1.00 91.88 91 LEU A N 1
ATOM 733 C CA . LEU A 1 91 ? -1.814 6.484 2.849 1.00 91.88 91 LEU A CA 1
ATOM 734 C C . LEU A 1 91 ? -0.282 6.378 2.812 1.00 91.88 91 LEU A C 1
ATOM 736 O O . LEU A 1 91 ? 0.268 5.767 1.897 1.00 91.88 91 LEU A O 1
ATOM 740 N N . MET A 1 92 ? 0.409 6.952 3.798 1.00 86.38 92 MET A N 1
ATOM 741 C CA . MET A 1 92 ? 1.870 6.933 3.905 1.00 86.38 92 MET A CA 1
ATOM 742 C C . MET A 1 92 ? 2.391 6.004 5.011 1.00 86.38 92 MET A C 1
ATOM 744 O O . MET A 1 92 ? 3.599 5.756 5.084 1.00 86.38 92 MET A O 1
ATOM 748 N N . ASP A 1 93 ? 1.503 5.465 5.844 1.00 82.00 93 ASP A N 1
ATOM 749 C CA . ASP A 1 93 ? 1.836 4.597 6.971 1.00 82.00 93 ASP A CA 1
ATOM 750 C C . ASP A 1 93 ? 1.613 3.114 6.617 1.00 82.00 93 ASP A C 1
ATOM 752 O O . ASP A 1 93 ? 0.534 2.683 6.207 1.00 82.00 93 ASP A O 1
ATOM 756 N N . SER A 1 94 ? 2.665 2.310 6.786 1.00 81.00 94 SER A N 1
ATOM 757 C CA . SER A 1 94 ? 2.673 0.877 6.476 1.00 81.00 94 SER A CA 1
ATOM 758 C C . SER A 1 94 ? 1.792 0.025 7.394 1.00 81.00 94 SER A C 1
ATOM 760 O O . SER A 1 94 ? 1.585 -1.148 7.093 1.00 81.00 94 SER A O 1
ATOM 762 N N . ALA A 1 95 ? 1.279 0.570 8.499 1.00 80.00 95 ALA A N 1
ATOM 763 C CA . ALA A 1 95 ? 0.333 -0.132 9.364 1.00 80.00 95 ALA A CA 1
ATOM 764 C C . ALA A 1 95 ? -1.073 -0.238 8.745 1.00 80.00 95 ALA A C 1
ATOM 766 O O . ALA A 1 95 ? -1.833 -1.145 9.091 1.00 80.00 95 ALA A O 1
ATOM 767 N N . TYR A 1 96 ? -1.420 0.653 7.811 1.00 88.50 96 TYR A N 1
ATOM 768 C CA . TYR A 1 96 ? -2.771 0.732 7.265 1.00 88.50 96 TYR A CA 1
ATOM 769 C C . TYR A 1 96 ? -2.961 -0.060 5.976 1.00 88.50 96 TYR A C 1
ATOM 771 O O . TYR A 1 96 ? -2.043 -0.308 5.187 1.00 88.50 96 TYR A O 1
ATOM 779 N N . TRP A 1 97 ? -4.211 -0.467 5.780 1.00 91.94 97 TRP A N 1
ATOM 780 C CA . TRP A 1 97 ? -4.657 -1.287 4.669 1.00 91.94 97 TRP A CA 1
ATOM 781 C C . TRP A 1 97 ? -5.983 -0.760 4.132 1.00 91.94 97 TRP A C 1
ATOM 783 O O . TRP A 1 97 ? -6.818 -0.262 4.885 1.00 91.94 97 TRP A O 1
ATOM 793 N N . VAL A 1 98 ? -6.174 -0.918 2.829 1.00 94.19 98 VAL A N 1
ATOM 794 C CA . VAL A 1 98 ? -7.356 -0.478 2.086 1.00 94.19 98 VAL A CA 1
ATOM 795 C C . VAL A 1 98 ? -7.870 -1.607 1.196 1.00 94.19 98 VAL A C 1
ATOM 797 O O . VAL A 1 98 ? -7.178 -2.608 0.978 1.00 94.19 98 VAL A O 1
ATOM 800 N N . SER A 1 99 ? -9.081 -1.444 0.664 1.00 94.75 99 SER A N 1
ATOM 801 C CA . SER A 1 99 ? -9.633 -2.393 -0.301 1.00 94.75 99 SER A CA 1
ATOM 802 C C . SER A 1 99 ? -8.956 -2.271 -1.671 1.00 94.75 99 SER A C 1
ATOM 804 O O . SER A 1 99 ? -8.406 -1.231 -2.046 1.00 94.75 99 SER A O 1
ATOM 806 N N . SER A 1 100 ? -9.051 -3.331 -2.467 1.00 94.06 100 SER A N 1
ATOM 807 C CA . SER A 1 100 ? -8.639 -3.345 -3.865 1.00 94.06 100 SER A CA 1
ATOM 808 C C . SER A 1 100 ? -9.434 -2.332 -4.691 1.00 94.06 100 SER A C 1
ATOM 810 O O . SER A 1 100 ? -8.845 -1.631 -5.509 1.00 94.06 100 SER A O 1
ATOM 812 N N . ASP A 1 101 ? -10.741 -2.189 -4.454 1.00 93.19 101 ASP A N 1
ATOM 813 C CA . ASP A 1 101 ? -11.579 -1.197 -5.149 1.00 93.19 101 ASP A CA 1
ATOM 814 C C . ASP A 1 101 ? -11.097 0.239 -4.896 1.00 93.19 101 ASP A C 1
ATOM 816 O O . ASP A 1 101 ? -10.905 1.008 -5.838 1.00 93.19 101 ASP A O 1
ATOM 820 N N . PHE A 1 102 ? -10.784 0.566 -3.638 1.00 95.62 102 PHE A N 1
ATOM 821 C CA . PHE A 1 102 ? -10.188 1.850 -3.288 1.00 95.62 102 PHE A CA 1
ATOM 822 C C . PHE A 1 102 ? -8.866 2.072 -4.026 1.00 95.62 102 PHE A C 1
ATOM 824 O O . PHE A 1 102 ? -8.650 3.140 -4.592 1.00 95.62 102 PHE A O 1
ATOM 831 N N . SER A 1 103 ? -7.998 1.054 -4.077 1.00 95.50 103 SER A N 1
ATOM 832 C CA . SER A 1 103 ? -6.706 1.171 -4.763 1.00 95.50 103 SER A CA 1
ATOM 833 C C . SER A 1 103 ? -6.854 1.458 -6.260 1.00 95.50 103 SER A C 1
ATOM 835 O O . SER A 1 103 ? -6.104 2.270 -6.799 1.00 95.50 103 SER A O 1
ATOM 837 N N . VAL A 1 104 ? -7.841 0.841 -6.921 1.00 95.62 104 VAL A N 1
ATOM 838 C CA . VAL A 1 104 ? -8.144 1.076 -8.339 1.00 95.62 104 VAL A CA 1
ATOM 839 C C . VAL A 1 104 ? -8.624 2.510 -8.546 1.00 95.62 104 VAL A C 1
ATOM 841 O O . VAL A 1 104 ? -8.116 3.183 -9.437 1.00 95.62 104 VAL A O 1
ATOM 844 N N . ARG A 1 105 ? -9.537 3.011 -7.701 1.00 96.12 105 ARG A N 1
ATOM 845 C CA . ARG A 1 105 ? -10.033 4.397 -7.791 1.00 96.12 105 ARG A CA 1
ATOM 846 C C . ARG A 1 105 ? -8.929 5.422 -7.539 1.00 96.12 105 ARG A C 1
ATOM 848 O O . ARG A 1 105 ? -8.763 6.348 -8.330 1.00 96.12 105 ARG A O 1
ATOM 855 N N . LEU A 1 106 ? -8.139 5.228 -6.481 1.00 97.12 106 LEU A N 1
ATOM 856 C CA . LEU A 1 106 ? -7.018 6.102 -6.133 1.00 97.12 106 LEU A CA 1
ATOM 857 C C . LEU A 1 106 ? -6.015 6.213 -7.286 1.00 97.12 106 LEU A C 1
ATOM 859 O O . LEU A 1 106 ? -5.604 7.313 -7.650 1.00 97.12 106 LEU A O 1
ATOM 863 N N . ILE A 1 107 ? -5.637 5.079 -7.878 1.00 97.31 107 ILE A N 1
ATOM 864 C CA . ILE A 1 107 ? -4.710 5.049 -9.011 1.00 97.31 107 ILE A CA 1
ATOM 865 C C . ILE A 1 107 ? -5.361 5.654 -10.264 1.00 97.31 107 ILE A C 1
ATOM 867 O O . ILE A 1 107 ? -4.721 6.431 -10.972 1.00 97.31 107 ILE A O 1
ATOM 871 N N . GLY A 1 108 ? -6.637 5.366 -10.526 1.00 96.75 108 GLY A N 1
ATOM 872 C CA . GLY A 1 108 ? -7.367 5.929 -11.662 1.00 96.75 108 GLY A CA 1
ATOM 873 C C . GLY A 1 108 ? -7.451 7.457 -11.624 1.00 96.75 108 GLY A C 1
ATOM 874 O O . GLY A 1 108 ? -7.331 8.110 -12.667 1.00 96.75 108 GLY A O 1
ATOM 875 N N . ASN A 1 109 ? -7.545 8.040 -10.423 1.00 97.25 109 ASN A N 1
ATOM 876 C CA . ASN A 1 109 ? -7.570 9.488 -10.227 1.00 97.25 109 ASN A CA 1
ATOM 877 C C . ASN A 1 109 ? -6.316 10.190 -10.752 1.00 97.25 109 ASN A C 1
ATOM 879 O O . ASN A 1 109 ? -6.403 11.365 -11.101 1.00 97.25 109 ASN A O 1
ATOM 883 N N . LEU A 1 110 ? -5.179 9.499 -10.899 1.00 97.62 110 LEU A N 1
ATOM 884 C CA . LEU A 1 110 ? -3.933 10.090 -11.408 1.00 97.62 110 LEU A CA 1
ATOM 885 C C . LEU A 1 110 ? -4.110 10.767 -12.773 1.00 97.62 110 LEU A C 1
ATOM 887 O O . LEU A 1 110 ? -3.486 11.796 -13.033 1.00 97.62 110 LEU A O 1
ATOM 891 N N . ARG A 1 111 ? -5.037 10.273 -13.602 1.00 96.75 111 ARG A N 1
ATOM 892 C CA . ARG A 1 111 ? -5.387 10.867 -14.906 1.00 96.75 111 ARG A CA 1
ATOM 893 C C . ARG A 1 111 ? -6.014 12.256 -14.813 1.00 96.75 111 ARG A C 1
ATOM 895 O O . ARG A 1 111 ? -5.956 13.025 -15.770 1.00 96.75 111 ARG A O 1
ATOM 902 N N . LYS A 1 112 ? -6.616 12.599 -13.671 1.00 95.88 112 LYS A N 1
ATOM 903 C CA . LYS A 1 112 ? -7.211 13.923 -13.439 1.00 95.88 112 LYS A CA 1
ATOM 904 C C . LYS A 1 112 ? -6.127 15.010 -13.447 1.00 95.88 112 LYS A C 1
ATOM 906 O O . LYS A 1 112 ? -6.368 16.115 -13.936 1.00 95.88 112 LYS A O 1
ATOM 911 N N . VAL A 1 113 ? -4.931 14.684 -12.949 1.00 96.44 113 VAL A N 1
ATOM 912 C CA . VAL A 1 113 ? -3.847 15.646 -12.691 1.00 96.44 113 VAL A CA 1
ATOM 913 C C . VAL A 1 113 ? -2.700 15.509 -13.690 1.00 96.44 113 VAL A C 1
ATOM 915 O O . VAL A 1 113 ? -2.226 16.508 -14.226 1.00 96.44 113 VAL A O 1
ATOM 918 N N . ILE A 1 114 ? -2.267 14.283 -13.974 1.00 96.44 114 ILE A N 1
ATOM 919 C CA . ILE A 1 114 ? -1.068 14.018 -14.769 1.00 96.44 114 ILE A CA 1
ATOM 920 C C . ILE A 1 114 ? -1.439 14.001 -16.256 1.00 96.44 114 ILE A C 1
ATOM 922 O O . ILE A 1 114 ? -2.277 13.210 -16.679 1.00 96.44 114 ILE A O 1
ATOM 926 N N . LYS A 1 115 ? -0.813 14.881 -17.049 1.00 94.31 115 LYS A N 1
ATOM 927 C CA . LYS A 1 115 ? -1.074 15.057 -18.496 1.00 94.31 115 LYS A CA 1
ATOM 928 C C . LYS A 1 115 ? -0.131 14.269 -19.412 1.00 94.31 115 LYS A C 1
ATOM 930 O O . LYS A 1 115 ? -0.123 14.491 -20.618 1.00 94.31 115 LYS A O 1
ATOM 935 N N . ASP A 1 116 ? 0.665 13.375 -18.840 1.00 96.25 116 ASP A N 1
ATOM 936 C CA . ASP A 1 116 ? 1.516 12.461 -19.601 1.00 96.25 116 ASP A CA 1
ATOM 937 C C . ASP A 1 116 ? 0.657 11.440 -20.381 1.00 96.25 116 ASP A C 1
ATOM 939 O O . ASP A 1 116 ? -0.406 11.064 -19.878 1.00 96.25 116 ASP A O 1
ATOM 943 N N . PRO A 1 117 ? 1.083 10.973 -21.573 1.00 94.44 117 PRO A N 1
ATOM 944 C CA . PRO A 1 117 ? 0.394 9.906 -22.303 1.00 94.44 117 PRO A CA 1
ATOM 945 C C . PRO A 1 117 ? 0.240 8.594 -21.517 1.00 94.44 117 PRO A C 1
ATOM 947 O O . PRO A 1 117 ? -0.703 7.848 -21.773 1.00 94.44 117 PRO A O 1
ATOM 950 N N . ASP A 1 118 ? 1.135 8.314 -20.562 1.00 95.94 118 ASP A N 1
ATOM 951 C CA . ASP A 1 118 ? 1.054 7.169 -19.649 1.00 95.94 118 ASP A CA 1
ATOM 952 C C . ASP A 1 118 ? 1.133 7.640 -18.175 1.00 95.94 118 ASP A C 1
ATOM 954 O O . ASP A 1 118 ? 2.144 7.470 -17.477 1.00 95.94 118 ASP A O 1
ATOM 958 N N . PRO A 1 119 ? 0.063 8.283 -17.672 1.00 97.44 119 PRO A N 1
ATOM 959 C CA . PRO A 1 119 ? 0.108 9.074 -16.442 1.00 97.44 119 PRO A CA 1
ATOM 960 C C . PRO A 1 119 ? 0.370 8.224 -15.198 1.00 97.44 119 PRO A C 1
ATOM 962 O O . PRO A 1 119 ? 1.129 8.618 -14.310 1.00 97.44 119 PRO A O 1
ATOM 965 N N . ILE A 1 120 ? -0.229 7.034 -15.137 1.00 98.00 120 ILE A N 1
ATOM 966 C CA . ILE A 1 120 ? -0.066 6.107 -14.016 1.00 98.00 120 ILE A CA 1
ATOM 967 C C . ILE A 1 120 ? 1.356 5.539 -13.994 1.00 98.00 120 ILE A C 1
ATOM 969 O O . ILE A 1 120 ? 1.981 5.470 -12.933 1.00 98.00 120 ILE A O 1
ATOM 973 N N . PHE A 1 121 ? 1.886 5.149 -15.153 1.00 97.06 121 PHE A N 1
ATOM 974 C CA . PHE A 1 121 ? 3.237 4.611 -15.275 1.00 97.06 121 PHE A CA 1
ATOM 975 C C . PHE A 1 121 ? 4.304 5.612 -14.819 1.00 97.06 121 PHE A C 1
ATOM 977 O O . PHE A 1 121 ? 5.256 5.244 -14.118 1.00 97.06 121 PHE A O 1
ATOM 984 N N . VAL A 1 122 ? 4.157 6.885 -15.196 1.00 96.62 122 VAL A N 1
ATOM 985 C CA . VAL A 1 122 ? 5.072 7.952 -14.770 1.00 96.62 122 VAL A CA 1
ATOM 986 C C . VAL A 1 122 ? 4.935 8.225 -13.273 1.00 96.62 122 VAL A C 1
ATOM 988 O O . VAL A 1 122 ? 5.954 8.304 -12.579 1.00 96.62 122 VAL A O 1
ATOM 991 N N . ALA A 1 123 ? 3.706 8.269 -12.749 1.00 97.12 123 ALA A N 1
ATOM 992 C CA . ALA A 1 123 ? 3.465 8.448 -11.320 1.00 97.12 123 ALA A CA 1
ATOM 993 C C . ALA A 1 123 ? 4.107 7.346 -10.475 1.00 97.12 123 ALA A C 1
ATOM 995 O O . ALA A 1 123 ? 4.766 7.633 -9.478 1.00 97.12 123 ALA A O 1
ATOM 996 N N . ALA A 1 124 ? 3.970 6.087 -10.893 1.00 94.88 124 ALA A N 1
ATOM 997 C CA . ALA A 1 124 ? 4.552 4.949 -10.195 1.00 94.88 124 ALA A CA 1
ATOM 998 C C . ALA A 1 124 ? 6.091 5.005 -10.171 1.00 94.88 124 ALA A C 1
ATOM 1000 O O . ALA A 1 124 ? 6.703 4.765 -9.130 1.00 94.88 124 ALA A O 1
ATOM 1001 N N . GLN A 1 125 ? 6.739 5.380 -11.282 1.00 93.44 125 GLN A N 1
ATOM 1002 C CA . GLN A 1 125 ? 8.195 5.597 -11.299 1.00 93.44 125 GLN A CA 1
ATOM 1003 C C . GLN A 1 125 ? 8.617 6.730 -10.357 1.00 93.44 125 GLN A C 1
ATOM 1005 O O . GLN A 1 125 ? 9.630 6.619 -9.661 1.00 93.44 125 GLN A O 1
ATOM 1010 N N . GLY A 1 126 ? 7.841 7.815 -10.338 1.00 93.19 126 GLY A N 1
ATOM 1011 C CA . GLY A 1 126 ? 8.029 8.932 -9.425 1.00 93.19 126 GLY A CA 1
ATOM 1012 C C . GLY A 1 126 ? 7.904 8.513 -7.962 1.00 93.19 126 GLY A C 1
ATOM 1013 O O . GLY A 1 126 ? 8.795 8.798 -7.167 1.00 93.19 126 GLY A O 1
ATOM 1014 N N . ALA A 1 127 ? 6.866 7.747 -7.628 1.00 91.19 127 ALA A N 1
ATOM 1015 C CA . ALA A 1 127 ? 6.638 7.232 -6.285 1.00 91.19 127 ALA A CA 1
ATOM 1016 C C . ALA A 1 127 ? 7.810 6.371 -5.792 1.00 91.19 127 ALA A C 1
ATOM 1018 O O . ALA A 1 127 ? 8.292 6.578 -4.682 1.00 91.19 127 ALA A O 1
ATOM 1019 N N . VAL A 1 128 ? 8.342 5.477 -6.635 1.00 85.50 128 VAL A N 1
ATOM 1020 C CA . VAL A 1 128 ? 9.525 4.661 -6.299 1.00 85.50 128 VAL A CA 1
ATOM 1021 C C . VAL A 1 128 ? 10.724 5.526 -5.907 1.00 85.50 128 VAL A C 1
ATOM 1023 O O . VAL A 1 128 ? 11.441 5.194 -4.962 1.00 85.50 128 VAL A O 1
ATOM 1026 N N . LYS A 1 129 ? 10.943 6.632 -6.628 1.00 85.62 129 LYS A N 1
ATOM 1027 C CA . LYS A 1 129 ? 12.048 7.563 -6.371 1.00 85.62 129 LYS A CA 1
ATOM 1028 C C . LYS A 1 129 ? 11.912 8.267 -5.018 1.00 85.62 129 LYS A C 1
ATOM 1030 O O . LYS A 1 129 ? 12.933 8.555 -4.403 1.00 85.62 129 LYS A O 1
ATOM 1035 N N . GLU A 1 130 ? 10.688 8.534 -4.571 1.00 84.56 130 GLU A N 1
ATOM 1036 C CA . GLU A 1 130 ? 10.424 9.204 -3.293 1.00 84.56 130 GLU A CA 1
ATOM 1037 C C . GLU A 1 130 ? 10.333 8.218 -2.107 1.00 84.56 130 GLU A C 1
ATOM 1039 O O . GLU A 1 130 ? 10.601 8.603 -0.973 1.00 84.56 130 GLU A O 1
ATOM 1044 N N . SER A 1 131 ? 9.984 6.942 -2.332 1.00 72.25 131 SER A N 1
ATOM 1045 C CA . SER A 1 131 ? 9.758 5.971 -1.245 1.00 72.25 131 SER A CA 1
ATOM 1046 C C . SER A 1 131 ? 10.967 5.125 -0.840 1.00 72.25 131 SER A C 1
ATOM 1048 O O . SER A 1 131 ? 10.982 4.589 0.267 1.00 72.25 131 SER A O 1
ATOM 1050 N N . LEU A 1 132 ? 11.941 4.914 -1.730 1.00 65.25 132 LEU A N 1
ATOM 1051 C CA . LEU A 1 132 ? 13.056 3.991 -1.492 1.00 65.25 132 LEU A CA 1
ATOM 1052 C C . LEU A 1 132 ? 14.382 4.745 -1.335 1.00 65.25 132 LEU A C 1
ATOM 1054 O O . LEU A 1 132 ? 14.737 5.595 -2.151 1.00 65.25 132 LEU A O 1
ATOM 1058 N N . SER A 1 133 ? 15.144 4.410 -0.290 1.00 60.22 133 SER A N 1
ATOM 1059 C CA . SER A 1 133 ? 16.450 5.022 -0.043 1.00 60.22 133 SER A CA 1
ATOM 1060 C C . SER A 1 133 ? 17.483 4.577 -1.085 1.00 60.22 133 SER A C 1
ATOM 1062 O O . SER A 1 133 ? 17.456 3.455 -1.598 1.00 60.22 133 SER A O 1
ATOM 1064 N N . LYS A 1 134 ? 18.474 5.437 -1.351 1.00 58.62 134 LYS A N 1
ATOM 1065 C CA . LYS A 1 134 ? 19.596 5.120 -2.256 1.00 58.62 134 LYS A CA 1
ATOM 1066 C C . LYS A 1 134 ? 20.358 3.850 -1.835 1.00 58.62 134 LYS A C 1
ATOM 1068 O O . LYS A 1 134 ? 20.882 3.144 -2.695 1.00 58.62 134 LYS A O 1
ATOM 1073 N N . SER A 1 135 ? 20.389 3.535 -0.536 1.00 50.94 135 SER A N 1
ATOM 1074 C CA . SER A 1 135 ? 21.042 2.338 0.008 1.00 50.94 135 SER A CA 1
ATOM 1075 C C . SER A 1 135 ? 20.332 1.036 -0.381 1.00 50.94 135 SER A C 1
ATOM 1077 O O . SER A 1 135 ? 21.006 0.081 -0.762 1.00 50.94 135 SER A O 1
ATOM 1079 N N . VAL A 1 136 ? 18.994 1.000 -0.396 1.00 60.12 136 VAL A N 1
ATOM 1080 C CA . VAL A 1 136 ? 18.218 -0.189 -0.809 1.00 60.12 136 VAL A CA 1
ATOM 1081 C C . VAL A 1 136 ? 18.519 -0.570 -2.263 1.00 60.12 136 VAL A C 1
ATOM 1083 O O . VAL A 1 136 ? 18.723 -1.742 -2.588 1.00 60.12 136 VAL A O 1
ATOM 1086 N N . PHE A 1 137 ? 18.632 0.420 -3.147 1.00 59.75 137 PHE A N 1
ATOM 1087 C CA . PHE A 1 137 ? 18.941 0.181 -4.557 1.00 59.75 137 PHE A CA 1
ATOM 1088 C C . PHE A 1 137 ? 20.394 -0.225 -4.810 1.00 59.75 137 PHE A C 1
ATOM 1090 O O . PHE A 1 137 ? 20.666 -1.051 -5.687 1.00 59.75 137 PHE A O 1
ATOM 1097 N N . PHE A 1 138 ? 21.329 0.307 -4.020 1.00 53.81 138 PHE A N 1
ATOM 1098 C CA . PHE A 1 138 ? 22.737 -0.084 -4.071 1.00 53.81 138 PHE A CA 1
ATOM 1099 C C . PHE A 1 138 ? 22.922 -1.580 -3.767 1.00 53.81 138 PHE A C 1
ATOM 1101 O O . PHE A 1 138 ? 23.660 -2.273 -4.470 1.00 53.81 138 PHE A O 1
ATOM 1108 N N . ILE A 1 139 ? 22.179 -2.109 -2.791 1.00 52.66 139 ILE A N 1
ATOM 1109 C CA . ILE A 1 139 ? 22.190 -3.536 -2.434 1.00 52.66 139 ILE A CA 1
ATOM 1110 C C . ILE A 1 139 ? 21.632 -4.392 -3.583 1.00 52.66 139 ILE A C 1
ATOM 1112 O O . ILE A 1 139 ? 22.234 -5.404 -3.964 1.00 52.66 139 ILE A O 1
ATOM 1116 N N . GLY A 1 140 ? 20.534 -3.951 -4.209 1.00 54.00 140 GLY A N 1
ATOM 1117 C CA . GLY A 1 140 ? 19.950 -4.602 -5.388 1.00 54.00 140 GLY A CA 1
ATOM 1118 C C . GLY A 1 140 ? 20.929 -4.727 -6.564 1.00 54.00 140 GLY A C 1
ATOM 1119 O O . GLY A 1 140 ? 21.010 -5.780 -7.206 1.00 54.00 140 GLY A O 1
ATOM 1120 N N . ARG A 1 141 ? 21.757 -3.697 -6.788 1.00 56.41 141 ARG A N 1
ATOM 1121 C CA . ARG A 1 141 ? 22.808 -3.671 -7.822 1.00 56.41 141 ARG A CA 1
ATOM 1122 C C . ARG A 1 141 ? 23.908 -4.717 -7.596 1.00 56.41 141 ARG A C 1
ATOM 1124 O O . ARG A 1 141 ? 24.475 -5.224 -8.563 1.00 56.41 141 ARG A O 1
ATOM 1131 N N . ILE A 1 142 ? 24.209 -5.054 -6.341 1.00 55.75 142 ILE A N 1
ATOM 1132 C CA . ILE A 1 142 ? 25.259 -6.019 -5.972 1.00 55.75 142 ILE A CA 1
ATOM 1133 C C . ILE A 1 142 ? 24.748 -7.465 -6.066 1.00 55.75 142 ILE A C 1
ATOM 1135 O O . ILE A 1 142 ? 25.468 -8.355 -6.538 1.00 55.75 142 ILE A O 1
ATOM 1139 N N . LEU A 1 143 ? 23.504 -7.712 -5.645 1.00 55.78 143 LEU A N 1
ATOM 1140 C CA . LEU A 1 143 ? 22.895 -9.048 -5.616 1.00 55.78 143 LEU A CA 1
ATOM 1141 C C . LEU A 1 143 ? 22.471 -9.561 -7.005 1.00 55.78 143 LEU A C 1
ATOM 1143 O O . LEU A 1 143 ? 22.452 -10.778 -7.210 1.00 55.78 143 LEU A O 1
ATOM 1147 N N . GLY A 1 144 ? 22.209 -8.656 -7.957 1.00 61.69 144 GLY A N 1
ATOM 1148 C CA . GLY A 1 144 ? 21.728 -8.961 -9.310 1.00 61.69 144 GLY A CA 1
ATOM 1149 C C . GLY A 1 144 ? 20.198 -9.071 -9.385 1.00 61.69 144 GLY A C 1
ATOM 1150 O O . GLY A 1 144 ? 19.549 -9.440 -8.403 1.00 61.69 144 GLY A O 1
ATOM 1151 N N . LEU A 1 145 ? 19.611 -8.773 -10.557 1.00 61.22 145 LEU A N 1
ATOM 1152 C CA . LEU A 1 145 ? 18.150 -8.665 -10.748 1.00 61.22 145 LEU A CA 1
ATOM 1153 C C . LEU A 1 145 ? 17.383 -9.901 -10.295 1.00 61.22 145 LEU A C 1
ATOM 1155 O O . LEU A 1 145 ? 16.354 -9.759 -9.651 1.00 61.22 145 LEU A O 1
ATOM 1159 N N . LYS A 1 146 ? 17.900 -11.107 -10.548 1.00 63.00 146 LYS A N 1
ATOM 1160 C CA . LYS A 1 146 ? 17.234 -12.351 -10.137 1.00 63.00 146 LYS A CA 1
ATOM 1161 C C . LYS A 1 146 ? 17.014 -12.422 -8.622 1.00 63.00 146 LYS A C 1
ATOM 1163 O O . LYS A 1 146 ? 15.911 -12.713 -8.172 1.00 63.00 146 LYS A O 1
ATOM 1168 N N . LYS A 1 147 ? 18.049 -12.120 -7.827 1.00 64.25 147 LYS A N 1
ATOM 1169 C CA . LYS A 1 147 ? 17.941 -12.103 -6.358 1.00 64.25 147 LYS A CA 1
ATOM 1170 C C . LYS A 1 147 ? 17.136 -10.906 -5.864 1.00 64.25 147 LYS A C 1
ATOM 1172 O O . LYS A 1 147 ? 16.364 -11.058 -4.925 1.00 64.25 147 LYS A O 1
ATOM 1177 N N . MET A 1 148 ? 17.280 -9.748 -6.509 1.00 65.62 148 MET A N 1
ATOM 1178 C CA . MET A 1 148 ? 16.510 -8.553 -6.169 1.00 65.62 148 MET A CA 1
ATOM 1179 C C . MET A 1 148 ? 15.008 -8.767 -6.392 1.00 65.62 148 MET A C 1
ATOM 1181 O O . MET A 1 148 ? 14.221 -8.502 -5.491 1.00 65.62 148 MET A O 1
ATOM 1185 N N . PHE A 1 149 ? 14.602 -9.306 -7.544 1.00 66.56 149 PHE A N 1
ATOM 1186 C CA . PHE A 1 149 ? 13.202 -9.614 -7.819 1.00 66.56 149 PHE A CA 1
ATOM 1187 C C . PHE A 1 149 ? 12.676 -10.728 -6.908 1.00 66.56 149 PHE A C 1
ATOM 1189 O O . PHE A 1 149 ? 11.561 -10.605 -6.415 1.00 66.56 149 PHE A O 1
ATOM 1196 N N . ALA A 1 150 ? 13.468 -11.765 -6.607 1.00 63.25 150 ALA A N 1
ATOM 1197 C CA . ALA A 1 150 ? 13.059 -12.799 -5.652 1.00 63.25 150 ALA A CA 1
ATOM 1198 C C . ALA A 1 150 ? 12.819 -12.232 -4.236 1.00 63.25 150 ALA A C 1
ATOM 1200 O O . ALA A 1 150 ? 11.849 -12.602 -3.574 1.00 63.25 150 ALA A O 1
ATOM 1201 N N . GLN A 1 151 ? 13.659 -11.296 -3.778 1.00 61.62 151 GLN A N 1
ATOM 1202 C CA . GLN A 1 151 ? 13.425 -10.571 -2.522 1.00 61.62 151 GLN A CA 1
ATOM 1203 C C . GLN A 1 151 ? 12.201 -9.649 -2.621 1.00 61.62 151 GLN A C 1
ATOM 1205 O O . GLN A 1 151 ? 11.374 -9.625 -1.711 1.00 61.62 151 GLN A O 1
ATOM 1210 N N . ALA A 1 152 ? 12.023 -8.950 -3.745 1.00 62.50 152 ALA A N 1
ATOM 1211 C CA . ALA A 1 152 ? 10.855 -8.106 -3.980 1.00 62.50 152 ALA A CA 1
ATOM 1212 C C . ALA A 1 152 ? 9.545 -8.911 -3.969 1.00 62.50 152 ALA A C 1
ATOM 1214 O O . ALA A 1 152 ? 8.553 -8.429 -3.436 1.00 62.50 152 ALA A O 1
ATOM 1215 N N . GLN A 1 153 ? 9.532 -10.150 -4.477 1.00 63.38 153 GLN A N 1
ATOM 1216 C CA . GLN A 1 153 ? 8.373 -11.046 -4.377 1.00 63.38 153 GLN A CA 1
ATOM 1217 C C . GLN A 1 153 ? 8.033 -11.389 -2.923 1.00 63.38 153 GLN A C 1
ATOM 1219 O O . GLN A 1 153 ? 6.862 -11.332 -2.549 1.00 63.38 153 GLN A O 1
ATOM 1224 N N . LYS A 1 154 ? 9.041 -11.717 -2.099 1.00 60.53 154 LYS A N 1
ATOM 1225 C CA . LYS A 1 154 ? 8.845 -12.016 -0.670 1.00 60.53 154 LYS A CA 1
ATOM 1226 C C . LYS A 1 154 ? 8.294 -10.815 0.092 1.00 60.53 154 LYS A C 1
ATOM 1228 O O . LYS A 1 154 ? 7.377 -10.972 0.891 1.00 60.53 154 LYS A O 1
ATOM 1233 N N . LEU A 1 155 ? 8.820 -9.623 -0.185 1.00 58.22 155 LEU A N 1
ATOM 1234 C CA . LEU A 1 155 ? 8.332 -8.382 0.413 1.00 58.22 155 LEU A CA 1
ATOM 1235 C C . LEU A 1 155 ? 6.915 -8.055 -0.077 1.00 58.22 155 LEU A C 1
ATOM 1237 O O . LEU A 1 155 ? 6.038 -7.786 0.733 1.00 58.22 155 LEU A O 1
ATOM 1241 N N . ASN A 1 156 ? 6.650 -8.155 -1.381 1.00 61.97 156 ASN A N 1
ATOM 1242 C CA . ASN A 1 156 ? 5.339 -7.854 -1.960 1.00 61.97 156 ASN A CA 1
ATOM 1243 C C . ASN A 1 156 ? 4.225 -8.763 -1.413 1.00 61.97 156 ASN A C 1
ATOM 1245 O O . ASN A 1 156 ? 3.126 -8.283 -1.151 1.00 61.97 156 ASN A O 1
ATOM 1249 N N . ALA A 1 157 ? 4.507 -10.049 -1.170 1.00 60.97 157 ALA A N 1
ATOM 1250 C CA . ALA A 1 157 ? 3.539 -10.979 -0.582 1.00 60.97 157 ALA A CA 1
ATOM 1251 C C . ALA A 1 157 ? 3.051 -10.550 0.817 1.00 60.97 157 ALA A C 1
ATOM 1253 O O . ALA A 1 157 ? 1.940 -10.896 1.206 1.00 60.97 157 ALA A O 1
ATOM 1254 N N . ARG A 1 158 ? 3.851 -9.770 1.559 1.00 61.22 158 ARG A N 1
ATOM 1255 C CA . ARG A 1 158 ? 3.476 -9.233 2.878 1.00 61.22 158 ARG A CA 1
ATOM 1256 C C . ARG A 1 158 ? 2.576 -8.008 2.800 1.00 61.22 158 ARG A C 1
ATOM 1258 O O . ARG A 1 158 ? 1.866 -7.727 3.755 1.00 61.22 158 ARG A O 1
ATOM 1265 N N . PHE A 1 159 ? 2.608 -7.285 1.683 1.00 66.94 159 PHE A N 1
ATOM 1266 C CA . PHE A 1 159 ? 1.927 -5.998 1.507 1.00 66.94 159 PHE A CA 1
ATOM 1267 C C . PHE A 1 159 ? 0.796 -6.059 0.472 1.00 66.94 159 PHE A C 1
ATOM 1269 O O . PHE A 1 159 ? 0.186 -5.034 0.150 1.00 66.94 159 PHE A O 1
ATOM 1276 N N . ASN A 1 160 ? 0.510 -7.248 -0.066 1.00 77.38 160 ASN A N 1
ATOM 1277 C CA . ASN A 1 160 ? -0.527 -7.452 -1.063 1.00 77.38 160 ASN A CA 1
ATOM 1278 C C . ASN A 1 160 ? -1.249 -8.791 -0.864 1.00 77.38 160 ASN A C 1
ATOM 1280 O O . ASN A 1 160 ? -0.640 -9.853 -0.979 1.00 77.38 160 ASN A O 1
ATOM 1284 N N . ARG A 1 161 ? -2.563 -8.733 -0.619 1.00 84.69 161 ARG A N 1
ATOM 1285 C CA . ARG A 1 161 ? -3.435 -9.909 -0.463 1.00 84.69 161 ARG A CA 1
ATOM 1286 C C . ARG A 1 161 ? -4.386 -10.106 -1.647 1.00 84.69 161 ARG A C 1
ATOM 1288 O O . ARG A 1 161 ? -5.326 -10.878 -1.550 1.00 84.69 161 ARG A O 1
ATOM 1295 N N . THR A 1 162 ? -4.140 -9.422 -2.766 1.00 88.88 162 THR A N 1
ATOM 1296 C CA . THR A 1 162 ? -4.989 -9.481 -3.977 1.00 88.88 162 THR A CA 1
ATOM 1297 C C . THR A 1 162 ? -4.379 -10.341 -5.082 1.00 88.88 162 THR A C 1
ATOM 1299 O O . THR A 1 162 ? -5.088 -10.958 -5.876 1.00 88.88 162 THR A O 1
ATOM 1302 N N . LYS A 1 163 ? -3.043 -10.384 -5.157 1.00 89.81 163 LYS A N 1
ATOM 1303 C CA . LYS A 1 163 ? -2.300 -11.051 -6.232 1.00 89.81 163 LYS A CA 1
ATOM 1304 C C . LYS A 1 163 ? -0.884 -11.421 -5.808 1.00 89.81 163 LYS A C 1
ATOM 1306 O O . LYS A 1 163 ? -0.265 -10.735 -4.998 1.00 89.81 163 LYS A O 1
ATOM 1311 N N . LYS A 1 164 ? -0.346 -12.475 -6.418 1.00 87.00 164 LYS A N 1
ATOM 1312 C CA . LYS A 1 164 ? 1.049 -12.907 -6.290 1.00 87.00 164 LYS A CA 1
ATOM 1313 C C . LYS A 1 164 ? 1.825 -12.520 -7.545 1.00 87.00 164 LYS A C 1
ATOM 1315 O O . LYS A 1 164 ? 1.378 -12.787 -8.657 1.00 87.00 164 LYS A O 1
ATOM 1320 N N . LEU A 1 165 ? 3.000 -11.924 -7.368 1.00 85.88 165 LEU A N 1
ATOM 1321 C CA . LEU A 1 165 ? 3.951 -11.705 -8.456 1.00 85.88 165 LEU A CA 1
ATOM 1322 C C . LEU A 1 165 ? 4.8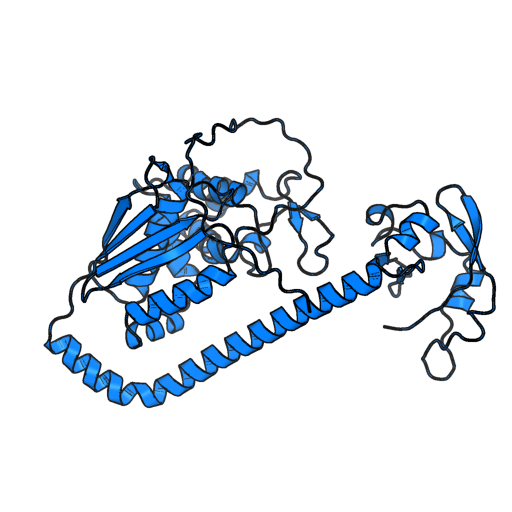41 -12.940 -8.591 1.00 85.88 165 LEU A C 1
ATOM 1324 O O . LEU A 1 165 ? 5.475 -13.338 -7.615 1.00 85.88 165 LEU A O 1
ATOM 1328 N N . VAL A 1 166 ? 4.915 -13.524 -9.781 1.00 87.44 166 VAL A N 1
ATOM 1329 C CA . VAL A 1 166 ? 5.743 -14.690 -10.107 1.00 87.44 166 VAL A CA 1
ATOM 1330 C C . VAL A 1 166 ? 6.751 -14.301 -11.182 1.00 87.44 166 VAL A C 1
ATOM 1332 O O . VAL A 1 166 ? 6.371 -13.745 -12.201 1.00 87.44 166 VAL A O 1
ATOM 1335 N N . ILE A 1 167 ? 8.033 -14.583 -10.975 1.00 86.31 167 ILE A N 1
ATOM 1336 C CA . ILE A 1 167 ? 9.045 -14.466 -12.026 1.00 86.31 167 ILE A CA 1
ATOM 1337 C C . ILE A 1 167 ? 9.066 -15.799 -12.765 1.00 86.31 167 ILE A C 1
ATOM 1339 O O . ILE A 1 167 ? 9.396 -16.820 -12.162 1.00 86.31 167 ILE A O 1
ATOM 1343 N N . THR A 1 168 ? 8.686 -15.802 -14.037 1.00 89.81 168 THR A N 1
ATOM 1344 C CA . THR A 1 168 ? 8.629 -17.027 -14.849 1.00 89.81 168 THR A CA 1
ATOM 1345 C C . THR A 1 168 ? 9.931 -17.279 -15.593 1.00 89.81 168 THR A C 1
ATOM 1347 O O . THR A 1 168 ? 10.317 -18.428 -15.777 1.00 89.81 168 THR A O 1
ATOM 1350 N N . GLU A 1 169 ? 10.640 -16.216 -15.971 1.00 90.62 169 GLU A N 1
ATOM 1351 C CA . GLU A 1 169 ? 11.882 -16.305 -16.732 1.00 90.62 169 GLU A CA 1
ATOM 1352 C C . GLU A 1 169 ? 12.830 -15.163 -16.359 1.00 90.62 169 GLU A C 1
ATOM 1354 O O . GLU A 1 169 ? 12.398 -14.042 -16.077 1.00 90.62 169 GLU A O 1
ATOM 1359 N N . VAL A 1 170 ? 14.135 -15.445 -16.352 1.00 85.62 170 VAL A N 1
ATOM 1360 C CA . VAL A 1 170 ? 15.186 -14.439 -16.169 1.00 85.62 170 VAL A CA 1
ATOM 1361 C C . VAL A 1 170 ? 16.362 -14.776 -17.074 1.00 85.62 170 VAL A C 1
ATOM 1363 O O . VAL A 1 170 ? 16.977 -15.829 -16.899 1.00 85.62 170 VAL A O 1
ATOM 1366 N N . GLY A 1 171 ? 16.685 -13.859 -17.980 1.00 83.94 171 GLY A N 1
ATOM 1367 C CA . GLY A 1 171 ? 17.906 -13.861 -18.780 1.00 83.94 171 GLY A CA 1
ATOM 1368 C C . GLY A 1 171 ? 18.924 -12.823 -18.298 1.00 83.94 171 GLY A C 1
ATOM 1369 O O . GLY A 1 171 ? 18.762 -12.192 -17.250 1.00 83.94 171 GLY A O 1
ATOM 1370 N N . ASP A 1 172 ? 19.984 -12.632 -19.084 1.00 79.88 172 ASP A N 1
ATOM 1371 C CA . ASP A 1 172 ? 21.051 -11.661 -18.787 1.00 79.88 172 ASP A CA 1
ATOM 1372 C C . ASP A 1 172 ? 20.587 -10.201 -18.919 1.00 79.88 172 ASP A C 1
ATOM 1374 O O . ASP A 1 172 ? 21.115 -9.298 -18.262 1.00 79.88 172 ASP A O 1
ATOM 1378 N N . ASP A 1 173 ? 19.618 -9.969 -19.799 1.00 87.19 173 ASP A N 1
ATOM 1379 C CA . ASP A 1 173 ? 19.139 -8.663 -20.243 1.00 87.19 173 ASP A CA 1
ATOM 1380 C C . ASP A 1 173 ? 17.609 -8.532 -20.203 1.00 87.19 173 ASP A C 1
ATOM 1382 O O . ASP A 1 173 ? 17.058 -7.523 -20.647 1.00 87.19 173 ASP A O 1
ATOM 1386 N N . PHE A 1 174 ? 16.910 -9.522 -19.638 1.00 90.81 174 PHE A N 1
ATOM 1387 C CA . PHE A 1 174 ? 15.463 -9.472 -19.464 1.00 90.81 174 PHE A CA 1
ATOM 1388 C C . PHE A 1 174 ? 14.946 -10.312 -18.290 1.00 90.81 174 PHE A C 1
ATOM 1390 O O . PHE A 1 174 ? 15.600 -11.235 -17.805 1.00 90.81 174 PHE A O 1
ATOM 1397 N N . ALA A 1 175 ? 13.726 -10.009 -17.851 1.00 89.62 175 ALA A N 1
ATOM 1398 C CA . ALA A 1 175 ? 12.932 -10.847 -16.963 1.00 89.62 175 ALA A CA 1
ATOM 1399 C C . ALA A 1 175 ? 11.461 -10.838 -17.395 1.00 89.62 175 ALA A C 1
ATOM 1401 O O . ALA A 1 175 ? 10.964 -9.843 -17.929 1.00 89.62 175 ALA A O 1
ATOM 1402 N N . VAL A 1 176 ? 10.764 -11.943 -17.137 1.00 93.25 176 VAL A N 1
ATOM 1403 C CA . VAL A 1 176 ? 9.323 -12.080 -17.366 1.00 93.25 176 VAL A CA 1
ATOM 1404 C C . VAL A 1 176 ? 8.624 -12.224 -16.019 1.00 93.25 176 VAL A C 1
ATOM 1406 O O . VAL A 1 176 ? 8.946 -13.099 -15.212 1.00 93.25 176 VAL A O 1
ATOM 1409 N N . LEU A 1 177 ? 7.691 -11.311 -15.766 1.00 91.75 177 LEU A N 1
ATOM 1410 C CA . LEU A 1 177 ? 6.938 -11.177 -14.528 1.00 91.75 177 LEU A CA 1
ATOM 1411 C C . LEU A 1 177 ? 5.466 -11.476 -14.806 1.00 91.75 177 LEU A C 1
ATOM 1413 O O . LEU A 1 177 ? 4.862 -10.858 -15.672 1.00 91.75 177 LEU A O 1
ATOM 1417 N N . GLN A 1 178 ? 4.870 -12.378 -14.046 1.00 93.69 178 GLN A N 1
ATOM 1418 C CA . GLN A 1 178 ? 3.476 -12.787 -14.163 1.00 93.69 178 GLN A CA 1
ATOM 1419 C C . GLN A 1 178 ? 2.730 -12.422 -12.876 1.00 93.69 178 GLN A C 1
ATOM 1421 O O . GLN A 1 178 ? 3.102 -12.866 -11.789 1.00 93.69 178 GLN A O 1
ATOM 1426 N N . MET A 1 179 ? 1.657 -11.640 -12.976 1.00 92.75 179 MET A N 1
ATOM 1427 C CA . MET A 1 179 ? 0.750 -11.384 -11.855 1.00 92.75 179 MET A CA 1
ATOM 1428 C C . MET A 1 179 ? -0.383 -12.409 -11.846 1.00 92.75 179 MET A C 1
ATOM 1430 O O . MET A 1 179 ? -1.163 -12.509 -12.793 1.00 92.75 179 MET A O 1
ATOM 1434 N N . ARG A 1 180 ? -0.492 -13.146 -10.739 1.00 91.06 180 ARG A N 1
ATOM 1435 C CA . ARG A 1 180 ? -1.532 -14.148 -10.491 1.00 91.06 180 ARG A CA 1
ATOM 1436 C C . ARG A 1 180 ? -2.498 -13.627 -9.437 1.00 91.06 180 ARG A C 1
ATOM 1438 O O . ARG A 1 180 ? -2.148 -13.572 -8.258 1.00 91.06 180 ARG A O 1
ATOM 1445 N N . TYR A 1 181 ? -3.682 -13.208 -9.861 1.00 90.81 181 TYR A N 1
ATOM 1446 C CA . TYR A 1 181 ? -4.732 -12.737 -8.957 1.00 90.81 181 TYR A CA 1
ATOM 1447 C C . TYR A 1 181 ? -5.334 -13.901 -8.169 1.00 90.81 181 TYR A C 1
ATOM 1449 O O . TYR A 1 181 ? -5.530 -14.986 -8.718 1.00 90.81 181 TYR A O 1
ATOM 1457 N N . LEU A 1 182 ? -5.603 -13.670 -6.884 1.00 88.38 182 LEU A N 1
ATOM 1458 C CA . LEU A 1 182 ? -6.291 -14.639 -6.034 1.00 88.38 182 LEU A CA 1
ATOM 1459 C C . LEU A 1 182 ? -7.789 -14.705 -6.396 1.00 88.38 182 LEU A C 1
ATOM 1461 O O . LEU A 1 182 ? -8.315 -13.749 -6.976 1.00 88.38 182 LEU A O 1
ATOM 1465 N N . PRO A 1 183 ? -8.489 -15.809 -6.070 1.00 85.06 183 PRO A N 1
ATOM 1466 C CA . PRO A 1 183 ? -9.933 -15.908 -6.273 1.00 85.06 183 PRO A CA 1
ATOM 1467 C C . PRO A 1 183 ? -10.681 -14.724 -5.643 1.00 85.06 183 PRO A C 1
ATOM 1469 O O . PRO A 1 183 ? -10.330 -14.274 -4.556 1.00 85.06 183 PRO A O 1
ATOM 1472 N N . GLY A 1 184 ? -11.696 -14.209 -6.339 1.00 86.19 184 GLY A N 1
ATOM 1473 C CA . GLY A 1 184 ? -12.484 -13.053 -5.892 1.00 86.19 184 GLY A CA 1
ATOM 1474 C C . GLY A 1 184 ? -11.903 -11.678 -6.247 1.00 86.19 184 GLY A C 1
ATOM 1475 O O . GLY A 1 184 ? -12.595 -10.680 -6.064 1.00 86.19 184 GLY A O 1
ATOM 1476 N N . PHE A 1 185 ? -10.687 -11.606 -6.801 1.00 90.50 185 PHE A N 1
ATOM 1477 C CA . PHE A 1 185 ? -10.089 -10.350 -7.263 1.00 90.50 185 PHE A CA 1
ATOM 1478 C C . PHE A 1 185 ? -10.032 -10.260 -8.788 1.00 90.50 185 PHE A C 1
ATOM 1480 O O . PHE A 1 185 ? -9.647 -11.210 -9.476 1.00 90.50 185 PHE A O 1
ATOM 1487 N N . GLU A 1 186 ? -10.360 -9.079 -9.307 1.00 88.94 186 GLU A N 1
ATOM 1488 C CA . GLU A 1 186 ? -10.290 -8.771 -10.733 1.00 88.94 186 GLU A CA 1
ATOM 1489 C C . GLU A 1 186 ? -9.045 -7.957 -11.086 1.00 88.94 186 GLU A C 1
ATOM 1491 O O . GLU A 1 186 ? -8.524 -7.164 -10.294 1.00 88.94 186 GLU A O 1
ATOM 1496 N N . ALA A 1 187 ? -8.567 -8.162 -12.312 1.00 92.81 187 ALA A N 1
ATOM 1497 C CA . ALA A 1 187 ? -7.502 -7.358 -12.879 1.00 92.81 187 ALA A CA 1
ATOM 1498 C C . ALA A 1 187 ? -8.040 -6.002 -13.350 1.00 92.81 187 ALA A C 1
ATOM 1500 O O . ALA A 1 187 ? -9.178 -5.882 -13.792 1.00 92.81 187 ALA A O 1
ATOM 1501 N N . SER A 1 188 ? -7.190 -4.981 -13.283 1.00 95.25 188 SER A N 1
ATOM 1502 C CA . SER A 1 188 ? -7.489 -3.640 -13.782 1.00 95.25 188 SER A CA 1
ATOM 1503 C C . SER A 1 188 ? -6.287 -3.125 -14.557 1.00 95.25 188 SER A C 1
ATOM 1505 O O . SER A 1 188 ? -5.146 -3.305 -14.116 1.00 95.25 188 SER A O 1
ATOM 1507 N N . LYS A 1 189 ? -6.543 -2.476 -15.697 1.00 95.25 189 LYS A N 1
ATOM 1508 C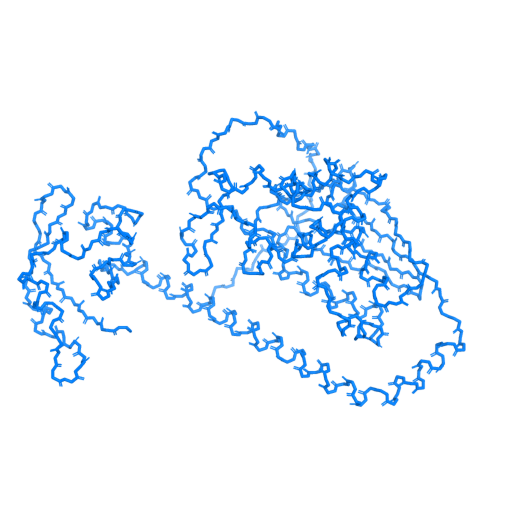 CA . LYS A 1 189 ? -5.484 -1.897 -16.527 1.00 95.25 189 LYS A CA 1
ATOM 1509 C C . LYS A 1 189 ? -4.697 -0.835 -15.765 1.00 95.25 189 LYS A C 1
ATOM 1511 O O . LYS A 1 189 ? -3.475 -0.852 -15.800 1.00 95.25 189 LYS A O 1
ATOM 1516 N N . ASP A 1 190 ? -5.379 -0.033 -14.952 1.00 96.00 190 ASP A N 1
ATOM 1517 C CA . ASP A 1 190 ? -4.764 0.973 -14.080 1.00 96.00 190 ASP A CA 1
ATOM 1518 C C . ASP A 1 190 ? -3.757 0.351 -13.115 1.00 96.00 190 ASP A C 1
ATOM 1520 O O . ASP A 1 190 ? -2.652 0.853 -12.922 1.00 96.00 190 ASP A O 1
ATOM 1524 N N . ILE A 1 191 ? -4.111 -0.799 -12.540 1.00 95.44 191 ILE A N 1
ATOM 1525 C CA . ILE A 1 191 ? -3.204 -1.544 -11.668 1.00 95.44 191 ILE A CA 1
ATOM 1526 C C . ILE A 1 191 ? -2.032 -2.109 -12.474 1.00 95.44 191 ILE A C 1
ATOM 1528 O O . ILE A 1 191 ? -0.905 -2.095 -11.980 1.00 95.44 191 ILE A O 1
ATOM 1532 N N . CYS A 1 192 ? -2.254 -2.582 -13.698 1.00 96.19 192 CYS A N 1
ATOM 1533 C CA . CYS A 1 192 ? -1.181 -3.075 -14.564 1.00 96.19 192 CYS A CA 1
ATOM 1534 C C . CYS A 1 192 ? -0.203 -1.956 -14.954 1.00 96.19 192 CYS A C 1
ATOM 1536 O O . CYS A 1 192 ? 1.009 -2.141 -14.832 1.00 96.19 192 CYS A O 1
ATOM 1538 N N . ASP A 1 193 ? -0.703 -0.774 -15.314 1.00 97.38 193 ASP A N 1
ATOM 1539 C CA . ASP A 1 193 ? 0.107 0.404 -15.648 1.00 97.38 193 ASP A CA 1
ATOM 1540 C C . ASP A 1 193 ? 0.895 0.907 -14.428 1.00 97.38 193 ASP A C 1
ATOM 1542 O O . ASP A 1 193 ? 2.079 1.246 -14.535 1.00 97.38 193 ASP A O 1
ATOM 1546 N N . TRP A 1 194 ? 0.291 0.844 -13.236 1.00 95.88 194 TRP A N 1
ATOM 1547 C CA . TRP A 1 194 ? 0.975 1.137 -11.976 1.00 95.88 194 TRP A CA 1
ATOM 1548 C C . TRP A 1 194 ? 2.147 0.180 -11.744 1.00 95.88 194 TRP A C 1
ATOM 1550 O O . TRP A 1 194 ? 3.270 0.614 -11.483 1.00 95.88 194 TRP A O 1
ATOM 1560 N N . HIS A 1 195 ? 1.934 -1.128 -11.908 1.00 93.25 195 HIS A N 1
ATOM 1561 C CA . HIS A 1 195 ? 2.996 -2.121 -11.723 1.00 93.25 195 HIS A CA 1
ATOM 1562 C C . HIS A 1 195 ? 4.085 -2.013 -12.797 1.00 93.25 195 HIS A C 1
ATOM 1564 O O . HIS A 1 195 ? 5.267 -2.102 -12.458 1.00 93.25 195 HIS A O 1
ATOM 1570 N N . ARG A 1 196 ? 3.729 -1.728 -14.059 1.00 95.38 196 ARG A N 1
ATOM 1571 C CA . ARG A 1 196 ? 4.702 -1.414 -15.122 1.00 95.38 196 ARG A CA 1
ATOM 1572 C C . ARG A 1 196 ? 5.656 -0.304 -14.684 1.00 95.38 196 ARG A C 1
ATOM 1574 O O . ARG A 1 196 ? 6.878 -0.434 -14.827 1.00 95.38 196 ARG A O 1
ATOM 1581 N N . GLY A 1 197 ? 5.102 0.776 -14.133 1.00 94.38 197 GLY A N 1
ATOM 1582 C CA . GLY A 1 197 ? 5.878 1.920 -13.672 1.00 94.38 197 GLY A CA 1
ATOM 1583 C C . GLY A 1 197 ? 6.720 1.597 -12.440 1.00 94.38 197 GLY A C 1
ATOM 1584 O O . GLY A 1 197 ? 7.905 1.926 -12.421 1.00 94.38 197 GLY A O 1
ATOM 1585 N N . LEU A 1 198 ? 6.170 0.868 -11.462 1.00 89.56 198 LEU A N 1
ATOM 1586 C CA . LEU A 1 198 ? 6.917 0.421 -10.282 1.00 89.56 198 LEU A CA 1
ATOM 1587 C C . LEU A 1 198 ? 8.132 -0.434 -10.669 1.00 89.56 198 LEU A C 1
ATOM 1589 O O . LEU A 1 198 ? 9.250 -0.145 -10.243 1.00 89.56 198 LEU A O 1
ATOM 1593 N N . TYR A 1 199 ? 7.945 -1.463 -11.503 1.00 89.06 199 TYR A N 1
ATOM 1594 C CA . TYR A 1 199 ? 9.033 -2.360 -11.909 1.00 89.06 199 TYR A CA 1
ATOM 1595 C C . TYR A 1 199 ? 10.114 -1.623 -12.696 1.00 89.06 199 TYR A C 1
ATOM 1597 O O . TYR A 1 199 ? 11.307 -1.808 -12.441 1.00 89.06 199 TYR A O 1
ATOM 1605 N N . THR A 1 200 ? 9.704 -0.734 -13.602 1.00 91.12 200 THR A N 1
ATOM 1606 C CA . THR A 1 200 ? 10.633 0.112 -14.358 1.00 91.12 200 THR A CA 1
ATOM 1607 C C . THR A 1 200 ? 11.400 1.056 -13.439 1.00 91.12 200 THR A C 1
ATOM 1609 O O . THR A 1 200 ? 12.618 1.184 -13.563 1.00 91.12 200 THR A O 1
ATOM 1612 N N . GLY A 1 201 ? 10.707 1.693 -12.492 1.00 88.62 201 GLY A N 1
ATOM 1613 C CA . GLY A 1 201 ? 11.298 2.596 -11.511 1.00 88.62 201 GLY A CA 1
ATOM 1614 C C . GLY A 1 201 ? 12.348 1.886 -10.666 1.00 88.62 201 GLY A C 1
ATOM 1615 O O . GLY A 1 201 ? 13.478 2.359 -10.568 1.00 88.62 201 GLY A O 1
ATOM 1616 N N . VAL A 1 202 ? 12.017 0.708 -10.131 1.00 82.88 202 VAL A N 1
ATOM 1617 C CA . VAL A 1 202 ? 12.941 -0.094 -9.315 1.00 82.88 202 VAL A CA 1
ATOM 1618 C C . VAL A 1 202 ? 14.172 -0.508 -10.121 1.00 82.88 202 VAL A C 1
ATOM 1620 O O . VAL A 1 202 ? 15.295 -0.343 -9.644 1.00 82.88 202 VAL A O 1
ATOM 1623 N N . ALA A 1 203 ? 13.996 -0.989 -11.354 1.00 82.38 203 ALA A N 1
ATOM 1624 C CA . ALA A 1 203 ? 15.115 -1.372 -12.212 1.00 82.38 203 ALA A CA 1
ATOM 1625 C C . ALA A 1 203 ? 16.027 -0.176 -12.548 1.00 82.38 203 ALA A C 1
ATOM 1627 O O . ALA A 1 203 ? 17.251 -0.280 -12.442 1.00 82.38 203 ALA A O 1
ATOM 1628 N N . LYS A 1 204 ? 15.459 0.989 -12.882 1.00 85.50 204 LYS A N 1
ATOM 1629 C CA . LYS A 1 204 ? 16.243 2.211 -13.132 1.00 85.50 204 LYS A CA 1
ATOM 1630 C C . LYS A 1 204 ? 17.022 2.649 -11.892 1.00 85.50 204 LYS A C 1
ATOM 1632 O O . LYS A 1 204 ? 18.209 2.945 -11.997 1.00 85.50 204 LYS A O 1
ATOM 1637 N N . GLN A 1 205 ? 16.390 2.642 -10.719 1.00 80.00 205 GLN A N 1
ATOM 1638 C CA . GLN A 1 205 ? 17.045 3.037 -9.469 1.00 80.00 205 GLN A CA 1
ATOM 1639 C C . GLN A 1 205 ? 18.135 2.048 -9.030 1.00 80.00 205 GLN A C 1
ATOM 1641 O O . GLN A 1 205 ? 19.171 2.464 -8.520 1.00 80.00 205 GLN A O 1
ATOM 1646 N N . ALA A 1 206 ? 17.981 0.754 -9.329 1.00 75.56 206 ALA A N 1
ATOM 1647 C CA . ALA A 1 206 ? 19.046 -0.245 -9.180 1.00 75.56 206 ALA A CA 1
ATOM 1648 C C . ALA A 1 206 ? 20.223 -0.045 -10.173 1.00 75.56 206 ALA A C 1
ATOM 1650 O O . ALA A 1 206 ? 21.250 -0.732 -10.106 1.00 75.56 206 ALA A O 1
ATOM 1651 N N . GLY A 1 207 ? 20.112 0.924 -11.087 1.00 76.88 207 GLY A N 1
ATOM 1652 C CA . GLY A 1 207 ? 21.169 1.359 -11.993 1.00 76.88 207 GLY A CA 1
ATOM 1653 C C . GLY A 1 207 ? 21.269 0.551 -13.285 1.00 76.88 207 GLY A C 1
ATOM 1654 O O . GLY A 1 207 ? 22.347 0.529 -13.892 1.00 76.88 207 GLY A O 1
ATOM 1655 N N . PHE A 1 208 ? 20.186 -0.118 -13.692 1.00 81.56 208 PHE A N 1
ATOM 1656 C CA . PHE A 1 208 ? 20.060 -0.701 -15.028 1.00 81.56 208 PHE A CA 1
ATOM 1657 C C . PHE A 1 208 ? 19.829 0.397 -16.065 1.00 81.56 208 PHE A C 1
ATOM 1659 O O . PHE A 1 208 ? 19.133 1.381 -15.809 1.00 81.56 208 PHE A O 1
ATOM 1666 N N . LYS A 1 209 ? 20.443 0.235 -17.239 1.00 86.50 209 LYS A N 1
ATOM 1667 C CA . LYS A 1 209 ? 20.365 1.196 -18.346 1.00 86.50 209 LYS A CA 1
ATOM 1668 C C . LYS A 1 209 ? 19.388 0.707 -19.407 1.00 86.50 209 LYS A C 1
ATOM 1670 O O . LYS A 1 209 ? 19.201 -0.497 -19.556 1.00 86.50 209 LYS A O 1
ATOM 1675 N N . ASP A 1 210 ? 18.785 1.648 -20.126 1.00 92.00 210 ASP A N 1
ATOM 1676 C CA . ASP A 1 210 ? 17.838 1.401 -21.222 1.00 92.00 210 ASP A CA 1
ATOM 1677 C C . ASP A 1 210 ? 16.714 0.423 -20.845 1.00 92.00 210 ASP A C 1
ATOM 1679 O O . ASP A 1 210 ? 16.347 -0.466 -21.612 1.00 92.00 210 ASP A O 1
ATOM 1683 N N . VAL A 1 211 ? 16.183 0.583 -19.627 1.00 92.25 211 VAL A N 1
ATOM 1684 C CA . VAL A 1 211 ? 15.095 -0.252 -19.112 1.00 92.25 211 VAL A CA 1
ATOM 1685 C C . VAL A 1 211 ? 13.819 0.013 -19.907 1.00 92.25 211 VAL A C 1
ATOM 1687 O O . VAL A 1 211 ? 13.337 1.148 -19.944 1.00 92.25 211 VAL A O 1
ATOM 1690 N N . LYS A 1 212 ? 13.250 -1.045 -20.483 1.00 95.50 212 LYS A N 1
ATOM 1691 C CA . LYS A 1 212 ? 11.951 -1.040 -21.165 1.00 95.50 212 LYS A CA 1
ATOM 1692 C C . LYS A 1 212 ? 11.063 -2.112 -20.557 1.00 95.50 212 LYS A C 1
ATOM 1694 O O . LYS A 1 212 ? 11.557 -3.158 -20.149 1.00 95.50 212 LYS A O 1
ATOM 1699 N N . ILE A 1 213 ? 9.762 -1.860 -20.512 1.00 96.06 213 ILE A N 1
ATOM 1700 C CA . ILE A 1 213 ? 8.775 -2.840 -20.069 1.00 96.06 213 ILE A CA 1
ATOM 1701 C C . ILE A 1 213 ? 7.629 -2.894 -21.068 1.00 96.06 213 ILE A C 1
ATOM 1703 O O . ILE A 1 213 ? 7.174 -1.859 -21.554 1.00 96.06 213 ILE A O 1
ATOM 1707 N N . VAL A 1 214 ? 7.177 -4.103 -21.372 1.00 96.81 214 VAL A N 1
ATOM 1708 C CA . VAL A 1 214 ? 6.020 -4.358 -22.229 1.00 96.81 214 VAL A CA 1
ATOM 1709 C C . VAL A 1 214 ? 5.090 -5.299 -21.482 1.00 96.81 214 VAL A C 1
ATOM 1711 O O . VAL A 1 214 ? 5.538 -6.306 -20.935 1.00 96.81 214 VAL A O 1
ATOM 1714 N N . GLU A 1 215 ? 3.806 -4.960 -21.437 1.00 97.69 215 GLU A N 1
ATOM 1715 C CA . GLU A 1 215 ? 2.762 -5.901 -21.038 1.00 97.69 215 GLU A CA 1
ATOM 1716 C C . GLU A 1 215 ? 2.417 -6.746 -22.262 1.00 97.69 215 GLU A C 1
ATOM 1718 O O . GLU A 1 215 ? 2.044 -6.197 -23.294 1.00 97.69 215 GLU A O 1
ATOM 1723 N N . THR A 1 216 ? 2.641 -8.055 -22.181 1.00 97.25 216 THR A N 1
ATOM 1724 C CA . THR A 1 216 ? 2.425 -8.977 -23.304 1.00 97.25 216 THR A CA 1
ATOM 1725 C C . THR A 1 216 ? 1.076 -9.675 -23.241 1.00 97.25 216 THR A C 1
ATOM 1727 O O . THR A 1 216 ? 0.592 -10.108 -24.276 1.00 97.25 216 THR A O 1
ATOM 1730 N N . HIS A 1 217 ? 0.503 -9.792 -22.042 1.00 97.81 217 HIS A N 1
ATOM 1731 C CA . HIS A 1 217 ? -0.820 -10.357 -21.778 1.00 97.81 217 HIS A CA 1
ATOM 1732 C C . HIS A 1 217 ? -1.448 -9.566 -20.634 1.00 97.81 217 HIS A C 1
ATOM 1734 O O . HIS A 1 217 ? -0.730 -9.170 -19.706 1.00 97.81 217 HIS A O 1
ATOM 1740 N N . CYS A 1 218 ? -2.761 -9.372 -20.660 1.00 96.62 218 CYS A N 1
ATOM 1741 C CA . CYS A 1 218 ? -3.491 -8.667 -19.621 1.00 96.62 218 CYS A CA 1
ATOM 1742 C C . CYS A 1 218 ? -4.791 -9.388 -19.266 1.00 96.62 218 CYS A C 1
ATOM 1744 O O . CYS A 1 218 ? -5.731 -9.470 -20.055 1.00 96.62 218 CYS A O 1
ATOM 1746 N N . ARG A 1 219 ? -4.916 -9.822 -18.007 1.00 96.25 219 ARG A N 1
ATOM 1747 C CA . ARG A 1 219 ? -6.162 -10.432 -17.525 1.00 96.25 219 ARG A CA 1
ATOM 1748 C C . ARG A 1 219 ? -7.361 -9.483 -17.574 1.00 96.25 219 ARG A C 1
ATOM 1750 O O . ARG A 1 219 ? -8.491 -9.938 -17.712 1.00 96.25 219 ARG A O 1
ATOM 1757 N N . ALA A 1 220 ? -7.135 -8.171 -17.490 1.00 94.25 220 ALA A N 1
ATOM 1758 C CA . ALA A 1 220 ? -8.208 -7.187 -17.653 1.00 94.25 220 ALA A CA 1
ATOM 1759 C C . ALA A 1 220 ? -8.752 -7.141 -19.098 1.00 94.25 220 ALA A C 1
ATOM 1761 O O . ALA A 1 220 ? -9.846 -6.629 -19.325 1.00 94.25 220 ALA A O 1
ATOM 1762 N N . GLU A 1 221 ? -8.003 -7.689 -20.056 1.00 95.19 221 GLU A N 1
ATOM 1763 C CA . GLU A 1 221 ? -8.326 -7.726 -21.485 1.00 95.19 221 GLU A CA 1
ATOM 1764 C C . GLU A 1 221 ? -8.758 -9.128 -21.954 1.00 95.19 221 GLU A C 1
ATOM 1766 O O . GLU A 1 221 ? -9.116 -9.300 -23.115 1.00 95.19 221 GLU A O 1
ATOM 1771 N N . GLY A 1 222 ? -8.815 -10.108 -21.045 1.00 94.06 222 GLY A N 1
ATOM 1772 C CA . GLY A 1 222 ? -9.328 -11.456 -21.309 1.00 94.06 222 GLY A CA 1
ATOM 1773 C C . GLY A 1 222 ? -8.299 -12.579 -21.181 1.00 94.06 222 GLY A C 1
ATOM 1774 O O . GLY A 1 222 ? -8.690 -13.743 -21.220 1.00 94.06 222 GLY A O 1
ATOM 1775 N N . ASP A 1 223 ? -7.018 -12.262 -20.981 1.00 95.75 223 ASP A N 1
ATOM 1776 C CA . ASP A 1 223 ? -5.992 -13.285 -20.765 1.00 95.75 223 ASP A CA 1
ATOM 1777 C C . ASP A 1 223 ? -6.112 -13.964 -19.391 1.00 95.75 223 ASP A C 1
ATOM 1779 O O . ASP A 1 223 ? -6.724 -13.458 -18.448 1.00 95.75 223 ASP A O 1
ATOM 1783 N N . GLU A 1 224 ? -5.454 -15.110 -19.227 1.00 93.06 224 GLU A N 1
ATOM 1784 C CA . GLU A 1 224 ? -5.427 -15.817 -17.939 1.00 93.06 224 GLU A CA 1
ATOM 1785 C C . GLU A 1 224 ? -4.643 -15.033 -16.864 1.00 93.06 224 GLU A C 1
ATOM 1787 O O . GLU A 1 224 ? -4.990 -15.032 -15.677 1.00 93.06 224 GLU A O 1
ATOM 1792 N N . TYR A 1 225 ? -3.594 -14.312 -17.276 1.00 95.62 225 TYR A N 1
ATOM 1793 C CA . TYR A 1 225 ? -2.686 -13.582 -16.392 1.00 95.62 225 TYR A CA 1
ATOM 1794 C C . TYR A 1 225 ? -2.271 -12.239 -16.985 1.00 95.62 225 TYR A C 1
ATOM 1796 O O . TYR A 1 225 ? -2.249 -12.064 -18.198 1.00 95.62 225 TYR A O 1
ATOM 1804 N N . CYS A 1 226 ? -1.842 -11.312 -16.125 1.00 97.50 226 CYS A N 1
ATOM 1805 C CA . CYS A 1 226 ? -1.079 -10.152 -16.587 1.00 97.50 226 CYS A CA 1
ATOM 1806 C C . CYS A 1 226 ? 0.407 -10.520 -16.636 1.00 97.50 226 CYS A C 1
ATOM 1808 O O . CYS A 1 226 ? 0.964 -10.952 -15.619 1.00 97.50 226 CYS A O 1
ATOM 1810 N N . VAL A 1 227 ? 1.048 -10.352 -17.789 1.00 97.75 227 VAL A N 1
ATOM 1811 C CA . VAL A 1 227 ? 2.449 -10.724 -18.018 1.00 97.75 227 VAL A CA 1
ATOM 1812 C C . VAL A 1 227 ? 3.231 -9.513 -18.504 1.00 97.75 227 VAL A C 1
ATOM 1814 O O . VAL A 1 227 ? 2.855 -8.864 -19.474 1.00 97.75 227 VAL A O 1
ATOM 1817 N N . PHE A 1 228 ? 4.356 -9.232 -17.851 1.00 96.56 228 PHE A N 1
ATOM 1818 C CA . PHE A 1 228 ? 5.247 -8.125 -18.169 1.00 96.56 228 PHE A CA 1
ATOM 1819 C C . PHE A 1 228 ? 6.632 -8.645 -18.517 1.00 96.56 228 PHE A C 1
ATOM 1821 O O . PHE A 1 228 ? 7.277 -9.314 -17.708 1.00 96.56 228 PHE A O 1
ATOM 1828 N N . LYS A 1 229 ? 7.127 -8.281 -19.696 1.00 96.31 229 LYS A N 1
ATOM 1829 C CA . LYS A 1 229 ? 8.520 -8.487 -20.080 1.00 96.31 229 LYS A CA 1
ATOM 1830 C C . LYS A 1 229 ? 9.284 -7.191 -19.859 1.00 96.31 229 LYS A C 1
ATOM 1832 O O . LYS A 1 229 ? 9.017 -6.190 -20.521 1.00 96.31 229 LYS A O 1
ATOM 1837 N N . ILE A 1 230 ? 10.226 -7.213 -18.923 1.00 93.62 230 ILE A N 1
ATOM 1838 C CA . ILE A 1 230 ? 11.144 -6.104 -18.661 1.00 93.62 230 ILE A CA 1
ATOM 1839 C C . ILE A 1 230 ? 12.513 -6.438 -19.252 1.00 93.62 230 ILE A C 1
ATOM 1841 O O . ILE A 1 230 ? 13.016 -7.539 -19.055 1.00 93.62 230 ILE A O 1
ATOM 1845 N N . THR A 1 231 ? 13.109 -5.501 -19.981 1.00 93.88 231 THR A N 1
ATOM 1846 C CA . THR A 1 231 ? 14.411 -5.647 -20.649 1.00 93.88 231 THR A CA 1
ATOM 1847 C C . THR A 1 231 ? 15.339 -4.502 -20.270 1.00 93.88 231 THR A C 1
ATOM 1849 O O . THR A 1 231 ? 14.865 -3.398 -20.004 1.00 93.88 231 THR A O 1
ATOM 1852 N N . TRP A 1 232 ? 16.650 -4.722 -20.295 1.00 91.38 232 TRP A N 1
ATOM 1853 C CA . TRP A 1 232 ? 17.673 -3.704 -20.040 1.00 91.38 232 TRP A CA 1
ATOM 1854 C C . TRP A 1 232 ? 18.885 -3.899 -20.950 1.00 91.38 232 TRP A C 1
ATOM 1856 O O . TRP A 1 232 ? 19.080 -4.958 -21.536 1.00 91.38 232 TRP A O 1
ATOM 1866 N N . LYS A 1 233 ? 19.738 -2.879 -21.067 1.00 88.69 233 LYS A N 1
ATOM 1867 C CA . LYS A 1 233 ? 20.992 -3.002 -21.815 1.00 88.69 233 LYS A CA 1
ATOM 1868 C C . LYS A 1 233 ? 21.904 -4.032 -21.149 1.00 88.69 233 LYS A C 1
ATOM 1870 O O . LYS A 1 233 ? 22.301 -3.848 -19.994 1.00 88.69 233 LYS A O 1
ATOM 1875 N N . LYS A 1 234 ? 22.275 -5.076 -21.897 1.00 80.69 234 LYS A N 1
ATOM 1876 C CA . LYS A 1 234 ? 23.275 -6.059 -21.470 1.00 80.69 234 LYS A CA 1
ATOM 1877 C C . LYS A 1 234 ? 24.594 -5.357 -21.147 1.00 80.69 234 LYS A C 1
ATOM 1879 O O . LYS A 1 234 ? 25.048 -4.489 -21.892 1.00 80.69 234 LYS A O 1
ATOM 1884 N N . GLU A 1 235 ? 25.208 -5.721 -20.027 1.00 72.69 235 GLU A N 1
ATOM 1885 C CA . GLU A 1 235 ? 26.515 -5.174 -19.668 1.00 72.69 235 GLU A CA 1
ATOM 1886 C C . GLU A 1 235 ? 27.614 -5.802 -20.523 1.00 72.69 235 GLU A C 1
ATOM 1888 O O . GLU A 1 235 ? 27.655 -7.016 -20.724 1.00 72.69 235 GLU A O 1
ATOM 1893 N N . ASN A 1 236 ? 28.533 -4.971 -21.009 1.00 74.75 236 ASN A N 1
ATOM 1894 C CA . ASN A 1 236 ? 29.681 -5.447 -21.765 1.00 74.75 236 ASN A CA 1
ATOM 1895 C C . ASN A 1 236 ? 30.607 -6.258 -20.840 1.00 74.75 236 ASN A C 1
ATOM 1897 O O . ASN A 1 236 ? 30.776 -5.921 -19.664 1.00 74.75 236 ASN A O 1
ATOM 1901 N N . LEU A 1 237 ? 31.259 -7.284 -21.393 1.00 68.00 237 LEU A N 1
ATOM 1902 C CA . LEU A 1 237 ? 32.115 -8.235 -20.667 1.00 68.00 237 LEU A CA 1
ATOM 1903 C C . LEU A 1 237 ? 33.140 -7.557 -19.747 1.00 68.00 237 LEU A C 1
ATOM 1905 O O . LEU A 1 237 ? 33.324 -7.980 -18.611 1.00 68.00 237 LEU A O 1
ATOM 1909 N N . PHE A 1 238 ? 33.742 -6.457 -20.202 1.00 66.88 238 PHE A N 1
ATOM 1910 C CA . PHE A 1 238 ? 34.715 -5.690 -19.425 1.00 66.88 238 PHE A CA 1
ATOM 1911 C C . PHE A 1 238 ? 34.108 -5.068 -18.155 1.00 66.88 238 PHE A C 1
ATOM 1913 O O . PHE A 1 238 ? 34.691 -5.152 -17.077 1.00 66.88 238 PHE A O 1
ATOM 1920 N N . ALA A 1 239 ? 32.898 -4.506 -18.249 1.00 66.00 239 ALA A N 1
ATOM 1921 C CA . ALA A 1 239 ? 32.181 -3.950 -17.102 1.00 66.00 239 ALA A CA 1
ATOM 1922 C C . ALA A 1 239 ? 31.731 -5.048 -16.121 1.00 66.00 239 ALA A C 1
ATOM 1924 O O . ALA A 1 239 ? 31.791 -4.849 -14.906 1.00 66.00 239 ALA A O 1
ATOM 1925 N N . ALA A 1 240 ? 31.337 -6.218 -16.636 1.00 66.00 240 ALA A N 1
ATOM 1926 C CA . ALA A 1 240 ? 30.989 -7.384 -15.824 1.00 66.00 240 ALA A CA 1
ATOM 1927 C C . ALA A 1 240 ? 32.208 -7.954 -15.069 1.00 66.00 240 ALA A C 1
ATOM 1929 O O . ALA A 1 240 ? 32.098 -8.326 -13.893 1.00 66.00 240 ALA A O 1
ATOM 1930 N N . LEU A 1 241 ? 33.382 -7.964 -15.710 1.00 63.88 241 LEU A N 1
ATOM 1931 C CA . LEU A 1 241 ? 34.649 -8.375 -15.100 1.00 63.88 241 LEU A CA 1
ATOM 1932 C C . LEU A 1 241 ? 35.089 -7.393 -14.008 1.00 63.88 241 LEU A C 1
ATOM 1934 O O . LEU A 1 241 ? 35.361 -7.812 -12.884 1.00 63.88 241 LEU A O 1
ATOM 1938 N N . LEU A 1 242 ? 35.065 -6.087 -14.299 1.00 66.50 242 LEU A N 1
ATOM 1939 C CA . LEU A 1 242 ? 35.425 -5.041 -13.337 1.00 66.50 242 LEU A CA 1
ATOM 1940 C C . LEU A 1 242 ? 34.508 -5.082 -12.105 1.00 66.50 242 LEU A C 1
ATOM 1942 O O . LEU A 1 242 ? 34.976 -5.046 -10.967 1.00 66.50 242 LEU A O 1
ATOM 1946 N N . LYS A 1 243 ? 33.195 -5.259 -12.316 1.00 62.81 243 LYS A N 1
ATOM 1947 C CA . LYS A 1 243 ? 32.236 -5.483 -11.228 1.00 62.81 243 LYS A CA 1
ATOM 1948 C C . LYS A 1 243 ? 32.523 -6.752 -10.446 1.00 62.81 243 LYS A C 1
ATOM 1950 O O . LYS A 1 243 ? 32.316 -6.734 -9.244 1.00 62.81 243 LYS A O 1
ATOM 1955 N N . SER A 1 244 ? 32.964 -7.840 -11.072 1.00 61.59 244 SER A N 1
ATOM 1956 C CA . SER A 1 244 ? 33.279 -9.084 -10.355 1.00 61.59 244 SER A CA 1
ATOM 1957 C C . SER A 1 244 ? 34.497 -8.933 -9.443 1.00 61.59 244 SER A C 1
ATOM 1959 O O . SER A 1 244 ? 34.501 -9.478 -8.339 1.00 61.59 244 SER A O 1
ATOM 1961 N N . ILE A 1 245 ? 35.481 -8.133 -9.861 1.00 65.25 245 ILE A N 1
ATOM 1962 C CA . ILE A 1 245 ? 36.653 -7.779 -9.052 1.00 65.25 245 ILE A CA 1
ATOM 1963 C C . ILE A 1 245 ? 36.230 -6.905 -7.864 1.00 65.25 245 ILE A C 1
ATOM 1965 O O . ILE A 1 245 ? 36.487 -7.266 -6.717 1.00 65.25 245 ILE A O 1
ATOM 1969 N N . VAL A 1 246 ? 35.483 -5.823 -8.118 1.00 61.38 246 VAL A N 1
ATOM 1970 C CA . VAL A 1 246 ? 34.962 -4.928 -7.067 1.00 61.38 246 VAL A CA 1
ATOM 1971 C C . VAL A 1 246 ? 33.996 -5.663 -6.135 1.00 61.38 246 VAL A C 1
ATOM 1973 O O . VAL A 1 246 ? 34.020 -5.465 -4.930 1.00 61.38 246 VAL A O 1
ATOM 1976 N N . LYS A 1 247 ? 33.161 -6.567 -6.655 1.00 58.84 247 LYS A N 1
ATOM 1977 C CA . LYS A 1 247 ? 32.218 -7.372 -5.868 1.00 58.84 247 LYS A CA 1
ATOM 1978 C C . LYS A 1 247 ? 32.948 -8.322 -4.928 1.00 58.84 247 LYS A C 1
ATOM 1980 O O . LYS A 1 247 ? 32.457 -8.519 -3.827 1.00 58.84 247 LYS A O 1
ATOM 1985 N N . ARG A 1 248 ? 34.096 -8.895 -5.312 1.00 59.47 248 ARG A N 1
ATOM 1986 C CA . ARG A 1 248 ? 34.899 -9.749 -4.417 1.00 59.47 248 ARG A CA 1
ATOM 1987 C C . ARG A 1 248 ? 35.476 -8.968 -3.234 1.00 59.47 248 ARG A C 1
ATOM 1989 O O . ARG A 1 248 ? 35.438 -9.498 -2.130 1.00 59.47 248 ARG A O 1
ATOM 1996 N N . SER A 1 249 ? 35.922 -7.726 -3.431 1.00 59.66 249 SER A N 1
ATOM 1997 C CA . SER A 1 249 ? 36.433 -6.876 -2.345 1.00 59.66 249 SER A CA 1
ATOM 1998 C C . SER A 1 249 ? 35.323 -6.216 -1.510 1.00 59.66 249 SER A C 1
ATOM 2000 O O . SER A 1 249 ? 35.431 -6.162 -0.288 1.00 59.66 249 SER A O 1
ATOM 2002 N N . LEU A 1 250 ? 34.206 -5.797 -2.120 1.00 52.81 250 LEU A N 1
ATOM 2003 C CA . LEU A 1 250 ? 33.070 -5.184 -1.410 1.00 52.81 250 LEU A CA 1
ATOM 2004 C C . LEU A 1 250 ? 32.182 -6.187 -0.658 1.00 52.81 250 LEU A C 1
ATOM 2006 O O . LEU A 1 250 ? 31.467 -5.776 0.251 1.00 52.81 250 LEU A O 1
ATOM 2010 N N . LYS A 1 251 ? 32.177 -7.482 -1.012 1.00 51.41 251 LYS A N 1
ATOM 2011 C CA . LYS A 1 251 ? 31.289 -8.484 -0.380 1.00 51.41 251 LYS A CA 1
ATOM 2012 C C . LYS A 1 251 ? 31.527 -8.622 1.126 1.00 51.41 251 LYS A C 1
ATOM 2014 O O . LYS A 1 251 ? 30.582 -8.930 1.840 1.00 51.41 251 LYS A O 1
ATOM 2019 N N . TRP A 1 252 ? 32.752 -8.378 1.594 1.00 52.94 252 TRP A N 1
ATOM 2020 C CA . TRP A 1 252 ? 33.098 -8.413 3.017 1.00 52.94 252 TRP A CA 1
ATOM 2021 C C . TRP A 1 252 ? 32.632 -7.143 3.751 1.00 52.94 252 TRP A C 1
ATOM 2023 O O . TRP A 1 252 ? 31.943 -7.241 4.759 1.00 52.94 252 TRP A O 1
ATOM 2033 N N . ALA A 1 253 ? 32.884 -5.956 3.187 1.00 53.66 253 ALA A N 1
ATOM 2034 C CA . ALA A 1 253 ? 32.487 -4.677 3.791 1.00 53.66 253 ALA A CA 1
ATOM 2035 C C . ALA A 1 253 ? 30.968 -4.398 3.726 1.00 53.66 253 ALA A C 1
ATOM 2037 O O . ALA A 1 253 ? 30.398 -3.816 4.641 1.00 53.66 253 ALA A O 1
ATOM 2038 N N . VAL A 1 254 ? 30.292 -4.824 2.653 1.00 46.72 254 VAL A N 1
ATOM 2039 C CA . VAL A 1 254 ? 28.845 -4.619 2.446 1.00 46.72 254 VAL A CA 1
ATOM 2040 C C . VAL A 1 254 ? 28.020 -5.786 2.991 1.00 46.72 254 VAL A C 1
ATOM 2042 O O . VAL A 1 254 ? 26.868 -5.593 3.361 1.00 46.72 254 VAL A O 1
ATOM 2045 N N . GLY A 1 255 ? 28.590 -6.993 3.070 1.00 53.66 255 GLY A N 1
ATOM 2046 C CA . GLY A 1 255 ? 27.901 -8.174 3.598 1.00 53.66 255 GLY A CA 1
ATOM 2047 C C . GLY A 1 255 ? 27.418 -7.982 5.034 1.00 53.66 255 GLY A C 1
ATOM 2048 O O . GLY A 1 255 ? 26.275 -8.324 5.321 1.00 53.66 255 GLY A O 1
ATOM 2049 N N . ASN A 1 256 ? 28.238 -7.357 5.884 1.00 53.66 256 ASN A N 1
ATOM 2050 C CA . ASN A 1 256 ? 27.877 -7.058 7.271 1.00 53.66 256 ASN A CA 1
ATOM 2051 C C . ASN A 1 256 ? 26.760 -6.009 7.352 1.00 53.66 256 ASN A C 1
ATOM 2053 O O . ASN A 1 256 ? 25.756 -6.258 8.000 1.00 53.66 256 ASN A O 1
ATOM 2057 N N . LEU A 1 257 ? 26.862 -4.908 6.598 1.00 51.06 257 LEU A N 1
ATOM 2058 C CA . LEU A 1 257 ? 25.831 -3.858 6.559 1.00 51.06 257 LEU A CA 1
ATOM 2059 C C . LEU A 1 257 ? 24.476 -4.360 6.035 1.00 51.06 257 LEU A C 1
ATOM 2061 O O . LEU A 1 257 ? 23.424 -3.945 6.510 1.00 51.06 257 LEU A O 1
ATOM 2065 N N . VAL A 1 258 ? 24.485 -5.241 5.030 1.00 52.69 258 VAL A N 1
ATOM 2066 C CA . VAL A 1 258 ? 23.252 -5.828 4.484 1.00 52.69 258 VAL A CA 1
ATOM 2067 C C . VAL A 1 258 ? 22.668 -6.857 5.439 1.00 52.69 258 VAL A C 1
ATOM 2069 O O . VAL A 1 258 ? 21.455 -6.878 5.605 1.00 52.69 258 VAL A O 1
ATOM 2072 N N . ALA A 1 259 ? 23.502 -7.691 6.064 1.00 55.25 259 ALA A N 1
ATOM 2073 C CA . ALA A 1 259 ? 23.047 -8.655 7.058 1.00 55.25 259 ALA A CA 1
ATOM 2074 C C . ALA A 1 259 ? 22.445 -7.949 8.279 1.00 55.25 259 ALA A C 1
ATOM 2076 O O . ALA A 1 259 ? 21.344 -8.301 8.675 1.00 55.25 259 ALA A O 1
ATOM 2077 N N . GLU A 1 260 ? 23.104 -6.909 8.784 1.00 54.25 260 GLU A N 1
ATOM 2078 C CA . GLU A 1 260 ? 22.655 -6.099 9.919 1.00 54.25 260 GLU A CA 1
ATOM 2079 C C . GLU A 1 260 ? 21.360 -5.337 9.598 1.00 54.25 260 GLU A C 1
ATOM 2081 O O . GLU A 1 260 ? 20.429 -5.314 10.400 1.00 54.25 260 GLU A O 1
ATOM 2086 N N . TYR A 1 261 ? 21.230 -4.780 8.386 1.00 54.69 261 TYR A N 1
ATOM 2087 C CA . TYR A 1 261 ? 19.974 -4.164 7.949 1.00 54.69 261 TYR A CA 1
ATOM 2088 C C . TYR A 1 261 ? 18.852 -5.196 7.768 1.00 54.69 261 TYR A C 1
ATOM 2090 O O . TYR A 1 261 ? 17.718 -4.957 8.182 1.00 54.69 261 TYR A O 1
ATOM 2098 N N . GLU A 1 262 ? 19.139 -6.351 7.159 1.00 55.62 262 GLU A N 1
ATOM 2099 C CA . GLU A 1 262 ? 18.160 -7.433 7.025 1.00 55.62 262 GLU A CA 1
ATOM 2100 C C . GLU A 1 262 ? 17.745 -8.002 8.387 1.00 55.62 262 GLU A C 1
ATOM 2102 O O . GLU A 1 262 ? 16.582 -8.361 8.549 1.00 55.62 262 GLU A O 1
ATOM 2107 N N . GLU A 1 263 ? 18.662 -8.086 9.347 1.00 61.47 263 GLU A N 1
ATOM 2108 C CA . GLU A 1 263 ? 18.411 -8.514 10.722 1.00 61.47 263 GLU A CA 1
ATOM 2109 C C . GLU A 1 263 ? 17.556 -7.488 11.461 1.00 61.47 263 GLU A C 1
ATOM 2111 O O . GLU A 1 263 ? 16.488 -7.840 11.943 1.00 61.47 263 GLU A O 1
ATOM 2116 N N . SER A 1 264 ? 17.918 -6.204 11.411 1.00 56.09 264 SER A N 1
ATOM 2117 C CA . SER A 1 264 ? 17.126 -5.116 11.994 1.00 56.09 264 SER A CA 1
ATOM 2118 C C . SER A 1 264 ? 15.695 -5.070 11.441 1.00 56.09 264 SER A C 1
ATOM 2120 O O . SER A 1 264 ? 14.729 -4.932 12.195 1.00 56.09 264 SER A O 1
ATOM 2122 N N . VAL A 1 265 ? 15.527 -5.240 10.123 1.00 54.88 265 VAL A N 1
ATOM 2123 C CA . VAL A 1 265 ? 14.197 -5.316 9.502 1.00 54.88 265 VAL A CA 1
ATOM 2124 C C . VAL A 1 265 ? 13.453 -6.577 9.947 1.00 54.88 265 VAL A C 1
ATOM 2126 O O . VAL A 1 265 ? 12.274 -6.483 10.284 1.00 54.88 265 VAL A O 1
ATOM 2129 N N . ARG A 1 266 ? 14.112 -7.745 9.991 1.00 59.41 266 ARG A N 1
ATOM 2130 C CA . ARG A 1 266 ? 13.496 -8.998 10.465 1.00 59.41 266 ARG A CA 1
ATOM 2131 C C . ARG A 1 266 ? 13.072 -8.916 11.924 1.00 59.41 266 ARG A C 1
ATOM 2133 O O . ARG A 1 266 ? 11.984 -9.384 12.240 1.00 59.41 266 ARG A O 1
ATOM 2140 N N . ASP A 1 267 ? 13.892 -8.334 12.786 1.00 64.44 267 ASP A N 1
ATOM 2141 C CA . ASP A 1 267 ? 13.601 -8.185 14.208 1.00 64.44 267 ASP A CA 1
ATOM 2142 C C . ASP A 1 267 ? 12.432 -7.240 14.427 1.00 64.44 267 ASP A C 1
ATOM 2144 O O . ASP A 1 267 ? 11.491 -7.585 15.141 1.00 64.44 267 ASP A O 1
ATOM 2148 N N . ARG A 1 268 ? 12.421 -6.097 13.732 1.00 57.16 268 ARG A N 1
ATOM 2149 C CA . ARG A 1 268 ? 11.273 -5.188 13.750 1.00 57.16 268 ARG A CA 1
ATOM 2150 C C . ARG A 1 268 ? 10.001 -5.894 13.286 1.00 57.16 268 ARG A C 1
ATOM 2152 O O . ARG A 1 268 ? 8.967 -5.773 13.932 1.00 57.16 268 ARG A O 1
ATOM 2159 N N . ASP A 1 269 ? 10.071 -6.641 12.188 1.00 48.78 269 ASP A N 1
ATOM 2160 C CA . ASP A 1 269 ? 8.913 -7.351 11.646 1.00 48.78 269 ASP A CA 1
ATOM 2161 C C . ASP A 1 269 ? 8.435 -8.464 12.592 1.00 48.78 269 ASP A C 1
ATOM 2163 O O . ASP A 1 269 ? 7.235 -8.617 12.798 1.00 48.78 269 ASP A O 1
ATOM 2167 N N . ARG A 1 270 ? 9.356 -9.201 13.224 1.00 64.56 270 ARG A N 1
ATOM 2168 C CA . ARG A 1 270 ? 9.039 -10.228 14.225 1.00 64.56 270 ARG A CA 1
ATOM 2169 C C . ARG A 1 270 ? 8.402 -9.620 15.468 1.00 64.56 270 ARG A C 1
ATOM 2171 O O . ARG A 1 270 ? 7.522 -10.240 16.053 1.00 64.56 270 ARG A O 1
ATOM 2178 N N . LEU A 1 271 ? 8.844 -8.434 15.881 1.00 61.38 271 LEU A N 1
ATOM 2179 C CA . LEU A 1 271 ? 8.234 -7.696 16.983 1.00 61.38 271 LEU A CA 1
ATOM 2180 C C . LEU A 1 271 ? 6.823 -7.237 16.622 1.00 61.38 271 LEU A C 1
ATOM 2182 O O . LEU A 1 271 ? 5.924 -7.417 17.431 1.00 61.38 271 LEU A O 1
ATOM 2186 N N . ILE A 1 272 ? 6.607 -6.725 15.407 1.00 59.31 272 ILE A N 1
ATOM 2187 C CA . ILE A 1 272 ? 5.271 -6.338 14.929 1.00 59.31 272 ILE A CA 1
ATOM 2188 C C . ILE A 1 272 ? 4.343 -7.555 14.856 1.00 59.31 272 ILE A C 1
ATOM 2190 O O . ILE A 1 272 ? 3.206 -7.479 15.310 1.00 59.31 272 ILE A O 1
ATOM 2194 N N . GLU A 1 273 ? 4.807 -8.681 14.311 1.00 56.59 273 GLU A N 1
ATOM 2195 C CA . GLU A 1 273 ? 4.013 -9.909 14.195 1.00 56.59 273 GLU A CA 1
ATOM 2196 C C . GLU A 1 273 ? 3.682 -10.490 15.571 1.00 56.59 273 GLU A C 1
ATOM 2198 O O . GLU A 1 273 ? 2.521 -10.771 15.842 1.00 56.59 273 GLU A O 1
ATOM 2203 N N . LYS A 1 274 ? 4.665 -10.560 16.480 1.00 65.06 274 LYS A N 1
ATOM 2204 C CA . LYS A 1 274 ? 4.427 -10.950 17.876 1.00 65.06 274 LYS A CA 1
ATOM 2205 C C . LYS A 1 274 ? 3.466 -10.006 18.586 1.00 65.06 274 LYS A C 1
ATOM 2207 O O . LYS A 1 274 ? 2.623 -10.483 19.334 1.00 65.06 274 LYS A O 1
ATOM 2212 N N . LEU A 1 275 ? 3.590 -8.695 18.369 1.00 64.25 275 LEU A N 1
ATOM 2213 C CA . LEU A 1 275 ? 2.689 -7.709 18.957 1.00 64.25 275 LEU A CA 1
ATOM 2214 C C . LEU A 1 275 ? 1.267 -7.925 18.436 1.00 64.25 275 LEU A C 1
ATOM 2216 O O . LEU A 1 275 ? 0.353 -8.058 19.239 1.00 64.25 275 LEU A O 1
ATOM 2220 N N . THR A 1 276 ? 1.105 -8.081 17.121 1.00 57.97 276 THR A N 1
ATOM 2221 C CA . THR A 1 276 ? -0.191 -8.342 16.474 1.00 57.97 276 THR A CA 1
ATOM 2222 C C . THR A 1 276 ? -0.810 -9.650 16.970 1.00 57.97 276 THR A C 1
ATOM 2224 O O . THR A 1 276 ? -1.969 -9.666 17.360 1.00 57.97 276 THR A O 1
ATOM 2227 N N . GLU A 1 277 ? -0.041 -10.742 17.014 1.00 65.62 277 GLU A N 1
ATOM 2228 C CA . GLU A 1 277 ? -0.506 -12.041 17.516 1.00 65.62 277 GLU A CA 1
ATOM 2229 C C . GLU A 1 277 ? -0.872 -11.959 19.003 1.00 65.62 277 GLU A C 1
ATOM 2231 O O . GLU A 1 277 ? -1.884 -12.513 19.431 1.00 65.62 277 GLU A O 1
ATOM 2236 N N . SER A 1 278 ? -0.080 -11.235 19.801 1.00 66.94 278 SER A N 1
ATOM 2237 C CA . SER A 1 278 ? -0.375 -11.018 21.216 1.00 66.94 278 SER A CA 1
ATOM 2238 C C . SER A 1 278 ? -1.624 -10.159 21.421 1.00 66.94 278 SER A C 1
ATOM 2240 O O . SER A 1 278 ? -2.433 -10.499 22.280 1.00 66.94 278 SER A O 1
ATOM 2242 N N . GLU A 1 279 ? -1.836 -9.123 20.602 1.00 71.31 279 GLU A N 1
ATOM 2243 C CA . GLU A 1 279 ? -3.036 -8.283 20.621 1.00 71.31 279 GLU A CA 1
ATOM 2244 C C . GLU A 1 279 ? -4.273 -9.073 20.196 1.00 71.31 279 GLU A C 1
ATOM 2246 O O . GLU A 1 279 ? -5.304 -8.994 20.859 1.00 71.31 279 GLU A O 1
ATOM 2251 N N . GLU A 1 280 ? -4.193 -9.854 19.116 1.00 70.50 280 GLU A N 1
ATOM 2252 C CA . GLU A 1 280 ? -5.295 -10.697 18.643 1.00 70.50 280 GLU A CA 1
ATOM 2253 C C . GLU A 1 280 ? -5.642 -11.775 19.670 1.00 70.50 280 GLU A C 1
ATOM 2255 O O . GLU A 1 280 ? -6.818 -12.008 19.956 1.00 70.50 280 GLU A O 1
ATOM 2260 N N . ARG A 1 281 ? -4.629 -12.397 20.283 1.00 72.62 281 ARG A N 1
ATOM 2261 C CA . ARG A 1 281 ? -4.822 -13.372 21.358 1.00 72.62 281 ARG A CA 1
ATOM 2262 C C . ARG A 1 281 ? -5.447 -12.726 22.588 1.00 72.62 281 ARG A C 1
ATOM 2264 O O . ARG A 1 281 ? -6.417 -13.269 23.112 1.00 72.62 281 ARG A O 1
ATOM 2271 N N . TYR A 1 282 ? -4.922 -11.585 23.032 1.00 78.69 282 TYR A N 1
ATOM 2272 C CA . TYR A 1 282 ? -5.478 -10.819 24.145 1.00 78.69 282 TYR A CA 1
ATOM 2273 C C . TYR A 1 282 ? -6.938 -10.456 23.871 1.00 78.69 282 TYR A C 1
ATOM 2275 O O . TYR A 1 282 ? -7.812 -10.760 24.678 1.00 78.69 282 TYR A O 1
ATOM 2283 N N . ARG A 1 283 ? -7.222 -9.914 22.683 1.00 75.25 283 ARG A N 1
ATOM 2284 C CA . ARG A 1 283 ? -8.570 -9.539 22.255 1.00 75.25 283 ARG A CA 1
ATOM 2285 C C . ARG A 1 283 ? -9.506 -10.735 22.210 1.00 75.25 283 ARG A C 1
ATOM 2287 O O . ARG A 1 283 ? -10.616 -10.646 22.707 1.00 75.25 283 ARG A O 1
ATOM 2294 N N . SER A 1 284 ? -9.063 -11.868 21.672 1.00 76.12 284 SER A N 1
ATOM 2295 C CA . SER A 1 284 ? -9.866 -13.090 21.647 1.00 76.12 284 SER A CA 1
ATOM 2296 C C . SER A 1 284 ? -10.190 -13.589 23.054 1.00 76.12 284 SER A C 1
ATOM 2298 O O . SER A 1 284 ? -11.304 -14.048 23.282 1.00 76.12 284 SER A O 1
ATOM 2300 N N . VAL A 1 285 ? -9.245 -13.535 23.995 1.00 82.12 285 VAL A N 1
ATOM 2301 C CA . VAL A 1 285 ? -9.499 -13.939 25.387 1.00 82.12 285 VAL A CA 1
ATOM 2302 C C . VAL A 1 285 ? -10.464 -12.962 26.055 1.00 82.12 285 VAL A C 1
ATOM 2304 O O . VAL A 1 285 ? -11.449 -13.395 26.646 1.00 82.12 285 VAL A O 1
ATOM 2307 N N . PHE A 1 286 ? -10.223 -11.660 25.911 1.00 86.31 286 PHE A N 1
ATOM 2308 C CA . PHE A 1 286 ? -11.062 -10.602 26.471 1.00 86.31 286 PHE A CA 1
ATOM 2309 C C . PHE A 1 286 ? -12.513 -10.679 25.962 1.00 86.31 286 PHE A C 1
ATOM 2311 O O . PHE A 1 286 ? -13.449 -10.680 26.761 1.00 86.31 286 PHE A O 1
ATOM 2318 N N . GLU A 1 287 ? -12.704 -10.827 24.648 1.00 81.00 287 GLU A N 1
ATOM 2319 C CA . GLU A 1 287 ? -14.029 -10.871 24.013 1.00 81.00 287 GLU A CA 1
ATOM 2320 C C . GLU A 1 287 ? -14.804 -12.158 24.294 1.00 81.00 287 GLU A C 1
ATOM 2322 O O . GLU A 1 287 ? -16.019 -12.115 24.443 1.00 81.00 287 GLU A O 1
ATOM 2327 N N . ASN A 1 288 ? -14.128 -13.309 24.371 1.00 77.81 288 ASN A N 1
ATOM 2328 C CA . ASN A 1 288 ? -14.800 -14.598 24.578 1.00 77.81 288 ASN A CA 1
ATOM 2329 C C . ASN A 1 288 ? -14.921 -14.992 26.058 1.00 77.81 288 ASN A C 1
ATOM 2331 O O . ASN A 1 288 ? -15.333 -16.111 26.369 1.00 77.81 288 ASN A O 1
ATOM 2335 N N . THR A 1 289 ? -14.544 -14.108 26.984 1.00 86.88 289 THR A N 1
ATOM 2336 C CA . THR A 1 289 ? -14.748 -14.351 28.413 1.00 86.88 289 THR A CA 1
ATOM 2337 C C . THR A 1 289 ? -16.232 -14.202 28.747 1.00 86.88 289 THR A C 1
ATOM 2339 O O . THR A 1 289 ? -16.831 -13.169 28.470 1.00 86.88 289 THR A O 1
ATOM 2342 N N . ALA A 1 290 ? -16.816 -15.222 29.383 1.00 88.50 290 ALA A N 1
ATOM 2343 C CA . ALA A 1 290 ? -18.234 -15.252 29.769 1.00 88.50 290 ALA A CA 1
ATOM 2344 C C . ALA A 1 290 ? -18.603 -14.263 30.899 1.00 88.50 290 ALA A C 1
ATOM 2346 O O . ALA A 1 290 ? -19.768 -14.139 31.268 1.00 88.50 290 ALA A O 1
ATOM 2347 N N . THR A 1 291 ? -17.612 -13.572 31.459 1.00 90.38 291 THR A N 1
ATOM 2348 C CA . THR A 1 291 ? -17.787 -12.561 32.500 1.00 90.38 291 THR A CA 1
ATOM 2349 C C . THR A 1 291 ? -17.803 -11.167 31.870 1.00 90.38 291 THR A C 1
ATOM 2351 O O . THR A 1 291 ? -16.862 -10.835 31.140 1.00 90.38 291 THR A O 1
ATOM 2354 N N . PRO A 1 292 ? -18.800 -10.317 32.178 1.00 93.94 292 PRO A N 1
ATOM 2355 C CA . PRO A 1 292 ? -18.779 -8.899 31.824 1.00 93.94 292 PRO A CA 1
ATOM 2356 C C . PRO A 1 292 ? -17.484 -8.237 32.304 1.00 93.94 292 PRO A C 1
ATOM 2358 O O . PRO A 1 292 ? -17.219 -8.184 33.502 1.00 93.94 292 PRO A O 1
ATOM 2361 N N . THR A 1 293 ? -16.657 -7.774 31.368 1.00 92.50 293 THR A N 1
ATOM 2362 C CA . THR A 1 293 ? -15.325 -7.228 31.659 1.00 92.50 293 THR A CA 1
ATOM 2363 C C . THR A 1 293 ? -15.134 -5.907 30.928 1.00 92.50 293 THR A C 1
ATOM 2365 O O . THR A 1 293 ? -15.457 -5.787 29.743 1.00 92.50 293 THR A O 1
ATOM 2368 N N . ILE A 1 294 ? -14.582 -4.927 31.642 1.00 92.44 294 ILE A N 1
ATOM 2369 C CA . ILE A 1 294 ? -14.235 -3.606 31.121 1.00 92.44 294 ILE A CA 1
ATOM 2370 C C . ILE A 1 294 ? -12.814 -3.221 31.516 1.00 92.44 294 ILE A C 1
ATOM 2372 O O . ILE A 1 294 ? -12.299 -3.690 32.529 1.00 92.44 294 ILE A O 1
ATOM 2376 N N . ILE A 1 295 ? -12.212 -2.340 30.725 1.00 89.69 295 ILE A N 1
ATOM 2377 C CA . ILE A 1 295 ? -10.999 -1.601 31.076 1.00 89.69 295 ILE A CA 1
ATOM 2378 C C . ILE A 1 295 ? -11.400 -0.142 31.228 1.00 89.69 295 ILE A C 1
ATOM 2380 O O . ILE A 1 295 ? -12.139 0.391 30.396 1.00 89.69 295 ILE A O 1
ATOM 2384 N N . VAL A 1 296 ? -10.945 0.474 32.312 1.00 87.88 296 VAL A N 1
ATOM 2385 C CA . VAL A 1 296 ? -11.232 1.866 32.650 1.00 87.88 296 VAL A CA 1
ATOM 2386 C C . VAL A 1 296 ? -9.933 2.654 32.725 1.00 87.88 296 VAL A C 1
ATOM 2388 O O . VAL A 1 296 ? -8.936 2.158 33.242 1.00 87.88 296 VAL A O 1
ATOM 2391 N N . GLU A 1 297 ? -9.964 3.873 32.204 1.00 85.94 297 GLU A N 1
ATOM 2392 C CA . GLU A 1 297 ? -8.877 4.846 32.290 1.00 85.94 297 GLU A CA 1
ATOM 2393 C C . GLU A 1 297 ? -8.872 5.546 33.660 1.00 85.94 297 GLU A C 1
ATOM 2395 O O . GLU A 1 297 ? -9.825 5.441 34.441 1.00 85.94 297 GLU A O 1
ATOM 2400 N N . GLU A 1 298 ? -7.813 6.309 33.949 1.00 83.62 298 GLU A N 1
ATOM 2401 C CA . GLU A 1 298 ? -7.674 7.063 35.208 1.00 83.62 298 GLU A CA 1
ATOM 2402 C C . GLU A 1 298 ? -8.836 8.041 35.461 1.00 83.62 298 GLU A C 1
ATOM 2404 O O . GLU A 1 298 ? -9.223 8.276 36.606 1.00 83.62 298 GLU A O 1
ATOM 2409 N N . ASP A 1 299 ? -9.429 8.588 34.397 1.00 84.56 299 ASP A N 1
ATOM 2410 C CA . ASP A 1 299 ? -10.574 9.502 34.458 1.00 84.56 299 ASP A CA 1
ATOM 2411 C C . ASP A 1 299 ? -11.937 8.784 34.553 1.00 84.56 299 ASP A C 1
ATOM 2413 O O . ASP A 1 299 ? -12.988 9.427 34.487 1.00 84.56 299 ASP A O 1
ATOM 2417 N N . LEU A 1 300 ? -11.922 7.461 34.760 1.00 88.81 300 LEU A N 1
ATOM 2418 C CA . LEU A 1 300 ? -13.070 6.552 34.813 1.00 88.81 300 LEU A CA 1
ATOM 2419 C C . LEU A 1 300 ? -13.739 6.275 33.465 1.00 88.81 300 LEU A C 1
ATOM 2421 O O . LEU A 1 300 ? -14.757 5.573 33.447 1.00 88.81 300 LEU A O 1
ATOM 2425 N N . THR A 1 301 ? -13.216 6.798 32.357 1.00 87.75 301 THR A N 1
ATOM 2426 C CA . THR A 1 301 ? -13.723 6.488 31.018 1.00 87.75 301 THR A CA 1
ATOM 2427 C C . THR A 1 301 ? -13.496 5.017 30.713 1.00 87.75 301 THR A C 1
ATOM 2429 O O . THR A 1 301 ? -12.409 4.487 30.924 1.00 87.75 301 THR A O 1
ATOM 2432 N N . ILE A 1 302 ? -14.518 4.331 30.206 1.00 89.56 302 ILE A N 1
ATOM 2433 C CA . ILE A 1 302 ? -14.369 2.939 29.782 1.00 89.56 302 ILE A CA 1
ATOM 2434 C C . ILE A 1 302 ? -13.649 2.940 28.436 1.00 89.56 302 ILE A C 1
ATOM 2436 O O . ILE A 1 302 ? -14.185 3.450 27.453 1.00 89.56 302 ILE A O 1
ATOM 2440 N N . SER A 1 303 ? -12.443 2.384 28.373 1.00 84.56 303 SER A N 1
ATOM 2441 C CA . SER A 1 303 ? -11.672 2.281 27.131 1.00 84.56 303 SER A CA 1
ATOM 2442 C C . SER A 1 303 ? -11.921 0.984 26.384 1.00 84.56 303 SER A C 1
ATOM 2444 O O . SER A 1 303 ? -11.880 0.985 25.153 1.00 84.56 303 SER A O 1
ATOM 2446 N N . MET A 1 304 ? -12.232 -0.101 27.101 1.00 87.31 304 MET A N 1
ATOM 2447 C CA . MET A 1 304 ? -12.629 -1.364 26.486 1.00 87.31 304 MET A CA 1
ATOM 2448 C C . MET A 1 304 ? -13.813 -2.012 27.193 1.00 87.31 304 MET A C 1
ATOM 2450 O O . MET A 1 304 ? -13.868 -2.030 28.420 1.00 87.31 304 MET A O 1
ATOM 2454 N N . ALA A 1 305 ? -14.719 -2.611 26.423 1.00 90.19 305 ALA A N 1
ATOM 2455 C CA . ALA A 1 305 ? -15.807 -3.445 26.928 1.00 90.19 305 ALA A CA 1
ATOM 2456 C C . ALA A 1 305 ? -15.938 -4.728 26.101 1.00 90.19 305 ALA A C 1
ATOM 2458 O O . ALA A 1 305 ? -15.903 -4.681 24.870 1.00 90.19 305 ALA A O 1
ATOM 2459 N N . ASN A 1 306 ? -16.071 -5.878 26.766 1.00 92.81 306 ASN A N 1
ATOM 2460 C CA . ASN A 1 306 ? -16.326 -7.138 26.072 1.00 92.81 306 ASN A CA 1
ATOM 2461 C C . ASN A 1 306 ? -17.819 -7.329 25.754 1.00 92.81 306 ASN A C 1
ATOM 2463 O O . ASN A 1 306 ? -18.689 -6.638 26.292 1.00 92.81 306 ASN A O 1
ATOM 2467 N N . VAL A 1 307 ? -18.125 -8.305 24.896 1.00 91.56 307 VAL A N 1
ATOM 2468 C CA . VAL A 1 307 ? -19.506 -8.601 24.472 1.00 91.56 307 VAL A CA 1
ATOM 2469 C C . VAL A 1 307 ? -20.461 -8.903 25.636 1.00 91.56 307 VAL A C 1
ATOM 2471 O O . VAL A 1 307 ? -21.643 -8.567 25.572 1.00 91.56 307 VAL A O 1
ATOM 2474 N N . GLU A 1 308 ? -19.979 -9.509 26.722 1.00 95.38 308 GLU A N 1
ATOM 2475 C CA . GLU A 1 308 ? -20.815 -9.789 27.894 1.00 95.38 308 GLU A CA 1
ATOM 2476 C C . GLU A 1 308 ? -21.151 -8.517 28.680 1.00 95.38 308 GLU A C 1
ATOM 2478 O O . GLU A 1 308 ? -22.254 -8.395 29.212 1.00 95.38 308 GLU A O 1
ATOM 2483 N N . PHE A 1 309 ? -20.261 -7.522 28.692 1.00 95.31 309 PHE A N 1
ATOM 2484 C CA . PHE A 1 309 ? -20.564 -6.218 29.273 1.00 95.31 309 PHE A CA 1
ATOM 2485 C C . PHE A 1 309 ? -21.567 -5.418 28.437 1.00 95.31 309 PHE A C 1
ATOM 2487 O O . PHE A 1 309 ? -22.432 -4.748 29.004 1.00 95.31 309 PHE A O 1
ATOM 2494 N N . GLU A 1 310 ? -21.535 -5.520 27.105 1.00 94.12 310 GLU A N 1
ATOM 2495 C CA . GLU A 1 310 ? -22.598 -4.944 26.266 1.00 94.12 310 GLU A CA 1
ATOM 2496 C C . GLU A 1 310 ? -23.969 -5.525 26.624 1.00 94.12 310 GLU A C 1
ATOM 2498 O O . GLU A 1 310 ? -24.939 -4.789 26.813 1.00 94.12 310 GLU A O 1
ATOM 2503 N N . LYS A 1 311 ? -24.045 -6.853 26.777 1.00 93.25 311 LYS A N 1
ATOM 2504 C CA . LYS A 1 311 ? -25.280 -7.546 27.165 1.00 93.25 311 LYS A CA 1
ATOM 2505 C C . LYS A 1 311 ? -25.750 -7.146 28.562 1.00 93.25 311 LYS A C 1
ATOM 2507 O O . LYS A 1 311 ? -26.950 -6.971 28.761 1.00 93.25 311 LYS A O 1
ATOM 2512 N N . LEU A 1 312 ? -24.826 -7.006 29.518 1.00 94.44 312 LEU A N 1
ATOM 2513 C CA . LEU A 1 312 ? -25.145 -6.590 30.885 1.00 94.44 312 LEU A CA 1
ATOM 2514 C C . LEU A 1 312 ? -25.651 -5.141 30.934 1.00 94.44 312 LEU A C 1
ATOM 2516 O O . LEU A 1 312 ? -26.639 -4.856 31.604 1.00 94.44 312 LEU A O 1
ATOM 2520 N N . SER A 1 313 ? -24.972 -4.234 30.232 1.00 94.31 313 SER A N 1
ATOM 2521 C CA . SER A 1 313 ? -25.232 -2.791 30.281 1.00 94.31 313 SER A CA 1
ATOM 2522 C C . SER A 1 313 ? -26.378 -2.329 29.378 1.00 94.31 313 SER A C 1
ATOM 2524 O O . SER A 1 313 ? -26.971 -1.277 29.625 1.00 94.31 313 SER A O 1
ATOM 2526 N N . GLY A 1 314 ? -26.678 -3.074 28.311 1.00 92.56 314 GLY A N 1
ATOM 2527 C CA . GLY A 1 314 ? -27.633 -2.681 27.272 1.00 92.56 314 GLY A CA 1
ATOM 2528 C C . GLY A 1 314 ? -27.119 -1.586 26.324 1.00 92.56 314 GLY A C 1
ATOM 2529 O O . GLY A 1 314 ? -27.862 -1.123 25.451 1.00 92.56 314 GLY A O 1
ATOM 2530 N N . TYR A 1 315 ? -25.864 -1.156 26.474 1.00 92.50 315 TYR A N 1
ATOM 2531 C CA . TYR A 1 315 ? -25.190 -0.250 25.548 1.00 92.50 315 TYR A CA 1
ATOM 2532 C C . TYR A 1 315 ? -24.312 -1.046 24.584 1.00 92.50 315 TYR A C 1
ATOM 2534 O O . TYR A 1 315 ? -23.710 -2.049 24.953 1.00 92.50 315 TYR A O 1
ATOM 2542 N N . THR A 1 316 ? -24.217 -0.585 23.337 1.00 89.19 316 THR A N 1
ATOM 2543 C CA . THR A 1 316 ? -23.266 -1.173 22.382 1.00 89.19 316 THR A CA 1
ATOM 2544 C C . THR A 1 316 ? -21.854 -0.666 22.664 1.00 89.19 316 THR A C 1
ATOM 2546 O O . THR A 1 316 ? -21.700 0.436 23.200 1.00 89.19 316 THR A O 1
ATOM 2549 N N . LYS A 1 317 ? -20.817 -1.398 22.232 1.00 83.75 317 LYS A N 1
ATOM 2550 C CA . LYS A 1 317 ? -19.410 -0.978 22.360 1.00 83.75 317 LYS A CA 1
ATOM 2551 C C . LYS A 1 317 ? -19.172 0.470 21.990 1.00 83.75 317 LYS A C 1
ATOM 2553 O O . LYS A 1 317 ? -18.579 1.219 22.749 1.00 83.75 317 LYS A O 1
ATOM 2558 N N . ASN A 1 318 ? -19.699 0.868 20.835 1.00 78.94 318 ASN A N 1
ATOM 2559 C CA . ASN A 1 318 ? -19.499 2.203 20.278 1.00 78.94 318 ASN A CA 1
ATOM 2560 C C . ASN A 1 318 ? -20.119 3.310 21.138 1.00 78.94 318 ASN A C 1
ATOM 2562 O O . ASN A 1 318 ? -19.748 4.468 20.990 1.00 78.94 318 ASN A O 1
ATOM 2566 N N . GLN A 1 319 ? -21.102 2.975 21.975 1.00 84.12 319 GLN A N 1
ATOM 2567 C CA . GLN A 1 319 ? -21.685 3.908 22.933 1.00 84.12 319 GLN A CA 1
ATOM 2568 C C . GLN A 1 319 ? -20.905 3.929 24.244 1.00 84.12 319 GLN A C 1
ATOM 2570 O O . GLN A 1 319 ? -20.914 4.955 24.908 1.00 84.12 319 GLN A O 1
ATOM 2575 N N . ILE A 1 320 ? -20.270 2.815 24.618 1.00 90.06 320 ILE A N 1
ATOM 2576 C CA . ILE A 1 320 ? -19.523 2.671 25.869 1.00 90.06 320 ILE A CA 1
ATOM 2577 C C . ILE A 1 320 ? -18.115 3.251 25.722 1.00 90.06 320 ILE A C 1
ATOM 2579 O O . ILE A 1 320 ? -17.746 4.171 26.451 1.00 90.06 320 ILE A O 1
ATOM 2583 N N . GLU A 1 321 ? -17.340 2.719 24.778 1.00 88.00 321 GLU A N 1
ATOM 2584 C CA . GLU A 1 321 ? -15.902 2.952 24.676 1.00 88.00 321 GLU A CA 1
ATOM 2585 C C . GLU A 1 321 ? -15.581 4.414 24.342 1.00 88.00 321 GLU A C 1
ATOM 2587 O O . GLU A 1 321 ? -16.038 4.969 23.339 1.00 88.00 321 GLU A O 1
ATOM 2592 N N . GLY A 1 322 ? -14.784 5.049 25.202 1.00 76.00 322 GLY A N 1
ATOM 2593 C CA . GLY A 1 322 ? -14.358 6.443 25.071 1.00 76.00 322 GLY A CA 1
ATOM 2594 C C . GLY A 1 322 ? -15.461 7.481 25.301 1.00 76.00 322 GLY A C 1
ATOM 2595 O O . GLY A 1 322 ? -15.225 8.658 25.041 1.00 76.00 322 GLY A O 1
ATOM 2596 N N . SER A 1 323 ? -16.658 7.065 25.731 1.00 84.38 323 SER A N 1
ATOM 2597 C CA . SER A 1 323 ? -17.816 7.959 25.893 1.00 84.38 323 SER A CA 1
ATOM 2598 C C . SER A 1 323 ? -18.477 7.842 27.264 1.00 84.38 323 SER A C 1
ATOM 2600 O O . SER A 1 323 ? -18.798 8.859 27.876 1.00 84.38 323 SER A O 1
ATOM 2602 N N . LEU A 1 324 ? -18.703 6.619 27.753 1.00 90.81 324 LEU A N 1
ATOM 2603 C CA . LEU A 1 324 ? -19.288 6.386 29.071 1.00 90.81 324 LEU A CA 1
ATOM 2604 C C . LEU A 1 324 ? -18.199 6.197 30.120 1.00 90.81 324 LEU A C 1
ATOM 2606 O O . LEU A 1 324 ? -17.113 5.688 29.845 1.00 90.81 324 LEU A O 1
ATOM 2610 N N . THR A 1 325 ? -18.528 6.578 31.350 1.00 93.44 325 THR A N 1
ATOM 2611 C CA . THR A 1 325 ? -17.645 6.389 32.501 1.00 93.44 325 THR A CA 1
ATOM 2612 C C . THR A 1 325 ? -18.213 5.328 33.428 1.00 93.44 325 THR A C 1
ATOM 2614 O O . THR A 1 325 ? -19.412 5.043 33.411 1.00 93.44 325 THR A O 1
ATOM 2617 N N . LEU A 1 326 ? -17.378 4.776 34.306 1.00 90.88 326 LEU A N 1
ATOM 2618 C CA . LEU A 1 326 ? -17.822 3.834 35.336 1.00 90.88 326 LEU A CA 1
ATOM 2619 C C . LEU A 1 326 ? -18.955 4.408 36.215 1.00 90.88 326 LEU A C 1
ATOM 2621 O O . LEU A 1 326 ? -19.823 3.671 36.681 1.00 90.88 326 LEU A O 1
ATOM 2625 N N . SER A 1 327 ? -18.997 5.739 36.365 1.00 90.31 327 SER A N 1
ATOM 2626 C CA . SER A 1 327 ? -20.043 6.470 37.098 1.00 90.31 327 SER A CA 1
ATOM 2627 C C . SER A 1 327 ? -21.429 6.403 36.463 1.00 90.31 327 SER A C 1
ATOM 2629 O O . SER A 1 327 ? -22.412 6.738 37.115 1.00 90.31 327 SER A O 1
ATOM 2631 N N . THR A 1 328 ? -21.530 5.974 35.205 1.00 92.00 328 THR A N 1
ATOM 2632 C CA . THR A 1 328 ? -22.816 5.710 34.550 1.00 92.00 328 THR A CA 1
ATOM 2633 C C . THR A 1 328 ? -23.487 4.453 35.105 1.00 92.00 328 THR A C 1
ATOM 2635 O O . THR A 1 328 ? -24.711 4.363 35.090 1.00 92.00 328 THR A O 1
ATOM 2638 N N . PHE A 1 329 ? -22.701 3.497 35.605 1.00 94.06 329 PHE A N 1
ATOM 2639 C CA . PHE A 1 329 ? -23.180 2.165 35.972 1.00 94.06 329 PHE A CA 1
ATOM 2640 C C . PHE A 1 329 ? -23.199 1.917 37.479 1.00 94.06 329 PHE A C 1
ATOM 2642 O O . PHE A 1 329 ? -23.998 1.108 37.948 1.00 94.06 329 PHE A O 1
ATOM 2649 N N . LEU A 1 330 ? -22.331 2.603 38.227 1.00 92.00 330 LEU A N 1
ATOM 2650 C CA . LEU A 1 330 ? -22.170 2.436 39.668 1.00 92.00 330 LEU A CA 1
ATOM 2651 C C . LEU A 1 330 ? -22.323 3.776 40.408 1.00 92.00 330 LEU A C 1
ATOM 2653 O O . LEU A 1 330 ? -21.848 4.803 39.917 1.00 92.00 330 LEU A O 1
ATOM 2657 N N . PRO A 1 331 ? -22.909 3.784 41.620 1.00 88.56 331 PRO A N 1
ATOM 2658 C CA . PRO A 1 331 ? -22.905 4.955 42.495 1.00 88.56 331 PRO A CA 1
ATOM 2659 C C . PRO A 1 331 ? -21.480 5.404 42.850 1.00 88.56 331 PRO A C 1
ATOM 2661 O O . PRO A 1 331 ? -20.566 4.585 42.970 1.00 88.56 331 PRO A O 1
ATOM 2664 N N . LYS A 1 332 ? -21.279 6.704 43.100 1.00 86.19 332 LYS A N 1
ATOM 2665 C CA . LYS A 1 332 ? -19.951 7.267 43.426 1.00 86.19 332 LYS A CA 1
ATOM 2666 C C . LYS A 1 332 ? -19.324 6.613 44.659 1.00 86.19 332 LYS A C 1
ATOM 2668 O O . LYS A 1 332 ? -18.107 6.466 44.738 1.00 86.19 332 LYS A O 1
ATOM 2673 N N . GLU A 1 333 ? -20.150 6.224 45.618 1.00 85.00 333 GLU A N 1
ATOM 2674 C CA . GLU A 1 333 ? -19.772 5.536 46.847 1.00 85.00 333 GLU A CA 1
ATOM 2675 C C . GLU A 1 333 ? -19.213 4.143 46.540 1.00 85.00 333 GLU A C 1
ATOM 2677 O O . GLU A 1 333 ? -18.177 3.767 47.085 1.00 85.00 333 GLU A O 1
ATOM 2682 N N . ALA A 1 334 ? -19.843 3.416 45.613 1.00 85.25 334 ALA A N 1
ATOM 2683 C CA . ALA A 1 334 ? -19.383 2.110 45.154 1.00 85.25 334 ALA A CA 1
ATOM 2684 C C . ALA A 1 334 ? -18.052 2.219 44.398 1.00 85.25 334 ALA A C 1
ATOM 2686 O O . ALA A 1 334 ? -17.133 1.453 44.668 1.00 85.25 334 ALA A O 1
ATOM 2687 N N . ILE A 1 335 ? -17.898 3.219 43.525 1.00 85.69 335 ILE A N 1
ATOM 2688 C CA . ILE A 1 335 ? -16.653 3.444 42.766 1.00 85.69 335 ILE A CA 1
ATOM 2689 C C . ILE A 1 335 ? -15.469 3.693 43.702 1.00 85.69 335 ILE A C 1
ATOM 2691 O O . ILE A 1 335 ? -14.399 3.123 43.504 1.00 85.69 335 ILE A O 1
ATOM 2695 N N . LYS A 1 336 ? -15.664 4.494 44.759 1.00 82.69 336 LYS A N 1
ATOM 2696 C CA . LYS A 1 336 ? -14.626 4.740 45.774 1.00 82.69 336 LYS A CA 1
ATOM 2697 C C . LYS A 1 336 ? -14.174 3.466 46.480 1.00 82.69 336 LYS A C 1
ATOM 2699 O O . LYS A 1 336 ? -13.028 3.399 46.907 1.00 82.69 336 LYS A O 1
ATOM 2704 N N . ILE A 1 337 ? -15.070 2.495 46.648 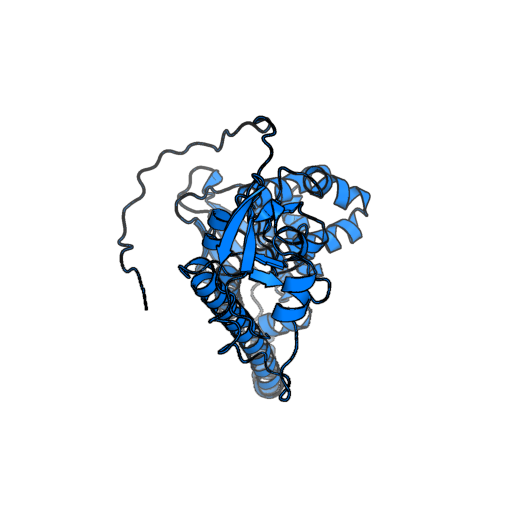1.00 82.31 337 ILE A N 1
ATOM 2705 C CA . ILE A 1 337 ? -14.759 1.204 47.269 1.00 82.31 337 ILE A CA 1
ATOM 2706 C C . ILE A 1 337 ? -14.032 0.304 46.264 1.00 82.31 337 ILE A C 1
ATOM 2708 O O . ILE A 1 337 ? -13.015 -0.286 46.608 1.00 82.31 337 ILE A O 1
ATOM 2712 N N . VAL A 1 338 ? -14.536 0.236 45.031 1.00 80.38 338 VAL A N 1
ATOM 2713 C CA . VAL A 1 338 ? -14.035 -0.625 43.949 1.00 80.38 338 VAL A CA 1
ATOM 2714 C C . VAL A 1 338 ? -12.629 -0.217 43.491 1.00 80.38 338 VAL A C 1
ATOM 2716 O O . VAL A 1 338 ? -11.805 -1.082 43.222 1.00 80.38 338 VAL A O 1
ATOM 2719 N N . LEU A 1 339 ? -12.329 1.083 43.436 1.00 79.00 339 LEU A N 1
ATOM 2720 C CA . LEU A 1 339 ? -11.032 1.608 42.983 1.00 79.00 339 LEU A CA 1
ATOM 2721 C C . LEU A 1 339 ? -10.054 1.915 44.124 1.00 79.00 339 LEU A C 1
ATOM 2723 O O . LEU A 1 339 ? -9.021 2.545 43.895 1.00 79.00 339 LEU A O 1
ATOM 2727 N N . LYS A 1 340 ? -10.367 1.518 45.362 1.00 72.44 340 LYS A N 1
ATOM 2728 C CA . LYS A 1 340 ? -9.469 1.750 46.492 1.00 72.44 340 LYS A CA 1
ATOM 2729 C C . LYS A 1 340 ? -8.234 0.842 46.362 1.00 72.44 340 LYS A C 1
ATOM 2731 O O . LYS A 1 340 ? -8.415 -0.370 46.329 1.00 72.44 340 LYS A O 1
ATOM 2736 N N . PRO A 1 341 ? -7.002 1.383 46.329 1.00 61.22 341 PRO A N 1
ATOM 2737 C CA . PRO A 1 341 ? -5.794 0.561 46.327 1.00 61.22 341 PRO A CA 1
ATOM 2738 C C . PRO A 1 341 ? -5.631 -0.165 47.669 1.00 61.22 341 PRO A C 1
ATOM 2740 O O . PRO A 1 341 ? -5.859 0.446 48.720 1.00 61.22 341 PRO A O 1
ATOM 2743 N N . ASP A 1 342 ? -5.199 -1.428 47.649 1.00 62.38 342 ASP A N 1
ATOM 2744 C CA . ASP A 1 342 ? -4.753 -2.118 48.865 1.00 62.38 342 ASP A CA 1
ATOM 2745 C C . ASP A 1 342 ? -3.330 -1.673 49.261 1.00 62.38 342 ASP A C 1
ATOM 2747 O O . ASP A 1 342 ? -2.653 -0.936 48.538 1.00 62.38 342 ASP A O 1
ATOM 2751 N N . ALA A 1 343 ? -2.877 -2.088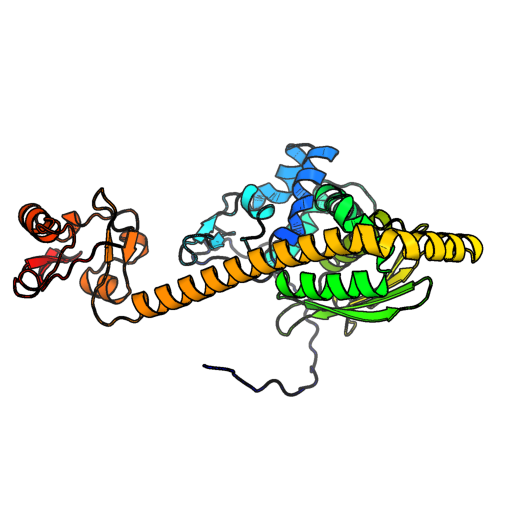 50.450 1.00 55.22 343 ALA A N 1
ATOM 2752 C CA . ALA A 1 343 ? -1.626 -1.632 51.071 1.00 55.22 343 ALA A CA 1
ATOM 2753 C C . ALA A 1 343 ? -0.345 -1.975 50.278 1.00 55.22 343 ALA A C 1
ATOM 2755 O O . ALA A 1 343 ? 0.694 -1.358 50.505 1.00 55.22 343 ALA A O 1
ATOM 2756 N N . ASP A 1 344 ? -0.413 -2.939 49.362 1.00 58.72 344 ASP A N 1
ATOM 2757 C CA . ASP A 1 344 ? 0.669 -3.386 48.478 1.00 58.72 344 ASP A CA 1
ATOM 2758 C C . ASP A 1 344 ? 0.582 -2.788 47.059 1.00 58.72 344 ASP A C 1
ATOM 2760 O O . ASP A 1 344 ? 1.413 -3.093 46.203 1.00 58.72 344 ASP A O 1
ATOM 2764 N N . GLY A 1 345 ? -0.391 -1.904 46.803 1.00 56.25 345 GLY A N 1
ATOM 2765 C CA . GLY A 1 345 ? -0.592 -1.274 45.498 1.00 56.25 345 GLY A CA 1
ATOM 2766 C C . GLY A 1 345 ? -1.188 -2.207 44.443 1.00 56.25 345 GLY A C 1
ATOM 2767 O O . GLY A 1 345 ? -1.310 -1.805 43.289 1.00 56.25 345 GLY A O 1
ATOM 2768 N N . THR A 1 346 ? -1.589 -3.423 44.819 1.00 54.12 346 THR A N 1
ATOM 2769 C CA . THR A 1 346 ? -2.360 -4.336 43.973 1.00 54.12 346 THR A CA 1
ATOM 2770 C C . THR A 1 346 ? -3.781 -4.417 44.503 1.00 54.12 346 THR A C 1
ATOM 2772 O O . THR A 1 346 ? -3.976 -4.709 45.668 1.00 54.12 346 THR A O 1
ATOM 2775 N N . THR A 1 347 ? -4.802 -4.163 43.687 1.00 55.72 347 THR A N 1
ATOM 2776 C CA . THR A 1 347 ? -6.197 -4.386 44.101 1.00 55.72 347 THR A CA 1
ATOM 2777 C C . THR A 1 347 ? -6.479 -5.892 44.165 1.00 55.72 347 THR A C 1
ATOM 2779 O O . THR A 1 347 ? -6.920 -6.522 43.204 1.00 55.72 347 THR A O 1
ATOM 2782 N N . ALA A 1 348 ? -6.195 -6.507 45.312 1.00 50.12 348 ALA A N 1
ATOM 2783 C CA . ALA A 1 348 ? -6.351 -7.931 45.586 1.00 50.12 348 ALA A CA 1
ATOM 2784 C C . ALA A 1 348 ? -7.695 -8.232 46.285 1.00 50.12 348 ALA A C 1
ATOM 2786 O O . ALA A 1 348 ? -7.773 -8.851 47.337 1.00 50.12 348 ALA A O 1
ATOM 2787 N N . ASN A 1 349 ? -8.770 -7.829 45.611 1.00 57.00 349 ASN A N 1
ATOM 2788 C CA . ASN A 1 349 ? -10.033 -8.523 45.311 1.00 57.00 349 ASN A CA 1
ATOM 2789 C C . ASN A 1 349 ? -10.801 -9.475 46.231 1.00 57.00 349 ASN A C 1
ATOM 2791 O O . ASN A 1 349 ? -12.007 -9.585 46.007 1.00 57.00 349 ASN A O 1
ATOM 2795 N N . ASP A 1 350 ? -10.219 -10.227 47.157 1.00 60.06 350 ASP A N 1
ATOM 2796 C CA . ASP A 1 350 ? -10.967 -11.363 47.729 1.00 60.06 350 ASP A CA 1
ATOM 2797 C C . ASP A 1 350 ? -12.157 -10.920 48.594 1.00 60.06 350 ASP A C 1
ATOM 2799 O O . ASP A 1 350 ? -13.153 -11.638 48.700 1.00 60.06 350 ASP A O 1
ATOM 2803 N N . ASP A 1 351 ? -12.096 -9.713 49.156 1.00 64.50 351 ASP A N 1
ATOM 2804 C CA . ASP A 1 351 ? -13.205 -9.098 49.886 1.00 64.50 351 ASP A CA 1
ATOM 2805 C C . ASP A 1 351 ? -14.173 -8.311 48.990 1.00 64.50 351 ASP A C 1
ATOM 2807 O O . ASP A 1 351 ? -15.345 -8.189 49.339 1.00 64.50 351 ASP A O 1
ATOM 2811 N N . LEU A 1 352 ? -13.728 -7.795 47.837 1.00 69.12 352 LEU A N 1
ATOM 2812 C CA . LEU A 1 352 ? -14.600 -7.121 46.860 1.00 69.12 352 LEU A CA 1
ATOM 2813 C C . LEU A 1 352 ? -15.449 -8.130 46.083 1.00 69.12 352 LEU A C 1
ATOM 2815 O O . LEU A 1 352 ? -16.644 -7.914 45.904 1.00 69.12 352 LEU A O 1
ATOM 2819 N N . ALA A 1 353 ? -14.865 -9.274 45.722 1.00 64.38 353 ALA A N 1
ATOM 2820 C CA . ALA A 1 353 ? -15.554 -10.364 45.039 1.00 64.38 353 ALA A CA 1
ATOM 2821 C C . ALA A 1 353 ? -16.640 -11.041 45.901 1.00 64.38 353 ALA A C 1
ATOM 2823 O O . ALA A 1 353 ? -17.403 -11.853 45.388 1.00 64.38 353 ALA A O 1
ATOM 2824 N N . LYS A 1 354 ? -16.717 -10.715 47.199 1.00 72.62 354 LYS A N 1
ATOM 2825 C CA . LYS A 1 354 ? -17.754 -11.176 48.141 1.00 72.62 354 LYS A CA 1
ATOM 2826 C C . LYS A 1 354 ? -18.814 -10.109 48.440 1.00 72.62 354 LYS A C 1
ATOM 2828 O O . LYS A 1 354 ? -19.728 -10.376 49.214 1.00 72.62 354 LYS A O 1
ATOM 2833 N N . ARG A 1 355 ? -18.674 -8.898 47.890 1.00 80.81 355 ARG A N 1
ATOM 2834 C CA . ARG A 1 355 ? -19.597 -7.776 48.103 1.00 80.81 355 ARG A CA 1
ATOM 2835 C C . ARG A 1 355 ? -20.429 -7.549 46.854 1.00 80.81 355 ARG A C 1
ATOM 2837 O O . ARG A 1 355 ? -19.892 -7.456 45.754 1.00 80.81 355 ARG A O 1
ATOM 2844 N N . GLU A 1 356 ? -21.730 -7.421 47.055 1.00 86.56 356 GLU A N 1
ATOM 2845 C CA . GLU A 1 356 ? -22.674 -7.078 45.999 1.00 86.56 356 GLU A CA 1
ATOM 2846 C C . GLU A 1 356 ? -22.746 -5.560 45.834 1.00 86.56 356 GLU A C 1
ATOM 2848 O O . GLU A 1 356 ? -22.835 -4.803 46.804 1.00 86.56 356 GLU A O 1
ATOM 2853 N N . PHE A 1 357 ? -22.684 -5.118 44.583 1.00 89.25 357 PHE A N 1
ATOM 2854 C CA . PHE A 1 357 ? -22.830 -3.727 44.189 1.00 89.25 357 PHE A CA 1
ATOM 2855 C C . PHE A 1 357 ? -24.027 -3.589 43.260 1.00 89.25 357 PHE A C 1
ATOM 2857 O O . PHE A 1 357 ? -24.235 -4.420 42.379 1.00 89.25 357 PHE A O 1
ATOM 2864 N N . GLN A 1 358 ? -24.775 -2.501 43.416 1.00 91.25 358 GLN A N 1
ATOM 2865 C CA . GLN A 1 358 ? -25.898 -2.208 42.539 1.00 91.25 358 GLN A CA 1
ATOM 2866 C C . GLN A 1 358 ? -25.392 -1.629 41.211 1.00 91.25 358 GLN A C 1
ATOM 2868 O O . GLN A 1 358 ? -24.897 -0.501 41.156 1.00 91.25 358 GLN A O 1
ATOM 2873 N N . PHE A 1 359 ? -25.535 -2.402 40.139 1.00 94.81 359 PHE A N 1
ATOM 2874 C CA . PHE A 1 359 ? -25.284 -1.993 38.761 1.00 94.81 359 PHE A CA 1
ATOM 2875 C C . PHE A 1 359 ? -26.570 -1.469 38.122 1.00 94.81 359 PHE A C 1
ATOM 2877 O O . PHE A 1 359 ? -27.625 -2.086 38.265 1.00 94.81 359 PHE A O 1
ATOM 2884 N N . THR A 1 360 ? -26.485 -0.360 37.388 1.00 94.62 360 THR A N 1
ATOM 2885 C CA . THR A 1 360 ? -27.623 0.227 36.662 1.00 94.62 360 THR A CA 1
ATOM 2886 C C . THR A 1 360 ? -27.407 0.132 35.156 1.00 94.62 360 THR A C 1
ATOM 2888 O O . THR A 1 360 ? -26.409 0.632 34.645 1.00 94.62 360 THR A O 1
ATOM 2891 N N . ASP A 1 361 ? -28.339 -0.497 34.439 1.00 94.38 361 ASP A N 1
ATOM 2892 C CA . ASP A 1 361 ? -28.278 -0.616 32.978 1.00 94.38 361 ASP A CA 1
ATOM 2893 C C . ASP A 1 361 ? -28.887 0.598 32.245 1.00 94.38 361 ASP A C 1
ATOM 2895 O O . ASP A 1 361 ? -29.430 1.529 32.846 1.00 94.38 361 ASP A O 1
ATOM 2899 N N . LYS A 1 362 ? -28.817 0.594 30.908 1.00 93.44 362 LYS A N 1
ATOM 2900 C CA . LYS A 1 362 ? -29.385 1.638 30.036 1.00 93.44 362 LYS A CA 1
ATOM 2901 C C . LYS A 1 362 ? -30.872 1.919 30.266 1.00 93.44 362 LYS A C 1
ATOM 2903 O O . LYS A 1 362 ? -31.339 3.018 29.971 1.00 93.44 362 LYS A O 1
ATOM 2908 N N . HIS A 1 363 ? -31.622 0.928 30.731 1.00 91.31 363 HIS A N 1
ATOM 2909 C CA . HIS A 1 363 ? -33.059 1.027 30.960 1.00 91.31 363 HIS A CA 1
ATOM 2910 C C . HIS A 1 363 ? -33.389 1.472 32.390 1.00 91.31 363 HIS A C 1
ATOM 2912 O O . HIS A 1 363 ? -34.565 1.569 32.734 1.00 91.31 363 HIS A O 1
ATOM 2918 N N . GLY A 1 364 ? -32.371 1.755 33.211 1.00 88.38 364 GLY A N 1
ATOM 2919 C CA . GLY A 1 364 ? -32.530 2.099 34.619 1.00 88.38 364 GLY A CA 1
ATOM 2920 C C . GLY A 1 364 ? -32.833 0.890 35.503 1.00 88.38 364 GLY A C 1
ATOM 2921 O O . GLY A 1 364 ? -33.250 1.072 36.643 1.00 88.38 364 GLY A O 1
ATOM 2922 N N . SER A 1 365 ? -32.654 -0.338 35.002 1.00 91.19 365 SER A N 1
ATOM 2923 C CA . SER A 1 365 ? -32.853 -1.534 35.821 1.00 91.19 365 SER A CA 1
ATOM 2924 C C . SER A 1 365 ? -31.632 -1.768 36.697 1.00 91.19 365 SER A C 1
ATOM 2926 O O . SER A 1 365 ? -30.492 -1.671 36.235 1.00 91.19 365 SER A O 1
ATOM 2928 N N . HIS A 1 366 ? -31.883 -2.115 37.955 1.00 91.94 366 HIS A N 1
ATOM 2929 C CA . HIS A 1 366 ? -30.841 -2.415 38.925 1.00 91.94 366 HIS A CA 1
ATOM 2930 C C . HIS A 1 366 ? -30.585 -3.920 39.001 1.00 91.94 366 HIS A C 1
ATOM 2932 O O . HIS A 1 366 ? -31.528 -4.713 39.043 1.00 91.94 366 HIS A O 1
ATOM 2938 N N . ARG A 1 367 ? -29.310 -4.311 39.021 1.00 90.69 367 ARG A N 1
ATOM 2939 C CA . ARG A 1 367 ? -28.865 -5.695 39.218 1.00 90.69 367 ARG A CA 1
ATOM 2940 C C . ARG A 1 367 ? -27.725 -5.725 40.216 1.00 90.69 367 ARG A C 1
ATOM 2942 O O . ARG A 1 367 ? -26.832 -4.885 40.140 1.00 90.69 367 ARG A O 1
ATOM 2949 N N . ASP A 1 368 ? -27.731 -6.714 41.092 1.00 91.44 368 ASP A N 1
ATOM 2950 C CA . ASP A 1 368 ? -26.619 -6.933 42.006 1.00 91.44 368 ASP A CA 1
ATOM 2951 C C . ASP A 1 368 ? -25.498 -7.677 41.278 1.00 91.44 368 ASP A C 1
ATOM 2953 O O . ASP A 1 368 ? -25.723 -8.680 40.594 1.00 91.44 368 ASP A O 1
ATOM 2957 N N . VAL A 1 369 ? -24.284 -7.136 41.369 1.00 90.62 369 VAL A N 1
ATOM 2958 C CA . VAL A 1 369 ? -23.091 -7.679 40.717 1.00 90.62 369 VAL A CA 1
ATOM 2959 C C . VAL A 1 369 ? -21.948 -7.806 41.713 1.00 90.62 369 VAL A C 1
ATOM 2961 O O . VAL A 1 369 ? -21.757 -6.958 42.585 1.00 90.62 369 VAL A O 1
ATOM 2964 N N . LEU A 1 370 ? -21.151 -8.857 41.547 1.00 89.69 370 LEU A N 1
ATOM 2965 C CA . LEU A 1 370 ? -19.864 -8.999 42.219 1.00 89.69 370 LEU A CA 1
ATOM 2966 C C . LEU A 1 370 ? -18.788 -8.405 41.315 1.00 89.69 370 LEU A C 1
ATOM 2968 O O . LEU A 1 370 ? -18.738 -8.711 40.121 1.00 89.69 370 LEU A O 1
ATOM 2972 N N . ILE A 1 371 ? -17.933 -7.553 41.876 1.00 87.81 371 ILE A N 1
ATOM 2973 C CA . ILE A 1 371 ? -16.922 -6.831 41.102 1.00 87.81 371 ILE A CA 1
ATOM 2974 C C . ILE A 1 371 ? -15.537 -7.325 41.484 1.00 87.81 371 ILE A C 1
ATOM 2976 O O . ILE A 1 371 ? -15.179 -7.383 42.660 1.00 87.81 371 ILE A O 1
ATOM 2980 N N . LYS A 1 372 ? -14.756 -7.645 40.450 1.00 85.38 372 LYS A N 1
ATOM 2981 C CA . LYS A 1 372 ? -13.347 -7.994 40.552 1.00 85.38 372 LYS A CA 1
ATOM 2982 C C . LYS A 1 372 ? -12.512 -6.956 39.792 1.00 85.38 372 LYS A C 1
ATOM 2984 O O . LYS A 1 372 ? -12.775 -6.731 38.615 1.00 85.38 372 LYS A O 1
ATOM 2989 N N . VAL A 1 373 ? -11.517 -6.342 40.433 1.00 83.12 373 VAL A N 1
ATOM 2990 C CA . VAL A 1 373 ? -10.671 -5.277 39.851 1.00 83.12 373 VAL A CA 1
ATOM 2991 C C . VAL A 1 373 ? -9.214 -5.701 39.799 1.00 83.12 373 VAL A C 1
ATOM 2993 O O . VAL A 1 373 ? -8.699 -6.212 40.780 1.00 83.12 373 VAL A O 1
ATOM 2996 N N . GLY A 1 374 ? -8.532 -5.481 38.682 1.00 78.19 374 GLY A N 1
ATOM 2997 C CA . GLY A 1 374 ? -7.079 -5.616 38.599 1.00 78.19 374 GLY A CA 1
ATOM 2998 C C . GLY A 1 374 ? -6.478 -4.380 37.947 1.00 78.19 374 GLY A C 1
ATOM 2999 O O . GLY A 1 374 ? -7.117 -3.775 37.088 1.00 78.19 374 GLY A O 1
ATOM 3000 N N . LEU A 1 375 ? -5.268 -4.014 38.361 1.00 73.69 375 LEU A N 1
ATOM 3001 C CA . LEU A 1 375 ? -4.452 -3.018 37.667 1.00 73.69 375 LEU A CA 1
ATOM 3002 C C . LEU A 1 375 ? -3.715 -3.702 36.509 1.00 73.69 375 LEU A C 1
ATOM 3004 O O . LEU A 1 375 ? -3.239 -4.830 36.668 1.00 73.69 375 LEU A O 1
ATOM 3008 N N . ILE A 1 376 ? -3.668 -3.036 35.356 1.00 65.19 376 ILE A N 1
ATOM 3009 C CA . ILE A 1 376 ? -3.017 -3.514 34.127 1.00 65.19 376 ILE A CA 1
ATOM 3010 C C . ILE A 1 376 ? -1.800 -2.645 33.840 1.00 65.19 376 ILE A C 1
ATOM 3012 O O . ILE A 1 376 ? -1.921 -1.413 34.020 1.00 65.19 376 ILE A O 1
#

pLDDT: mean 78.37, std 19.03, range [22.69, 98.0]

Radius of gyration: 27.07 Å; chains: 1; bounding box: 70×50×74 Å